Protein AF-A0A5J4U9W2-F1 (afdb_monomer_lite)

pLDDT: mean 75.27, std 11.82, range [30.89, 92.94]

Sequence (615 aa):
TIKFLYVLAVLAFLNHGRIIPKMKNEACVGEEAIEIGDCTCNGQNNHPDGCICKDSADEECFCGGGDDPLTCLCMDGSYQDCVCPEEEYEHECLSAQYSALRVCIGGDGGSVDPNTCRCVTGAVPTNCECPPSPGGALLEGIPVDPCTCDGDNDPRRGITCAVETNCATEARDPLCLCASGQDTGACICNSDFHNAACVCNELTSGYDIEQCNFDKIEECESGGTVEPGACICQEGGSNHPDGCLCASSTDEDCLCNEIDDNPSPCFTICKEFEYEEGEECLCPSGEDWSAACKVGVCESFNDPAGCGCPPALPGSNDAYTQQQCFDDIEADKYAKLRACEEGDEDEVDQDACKCTPVFHPQGCKCPLDDKTATYTQTRCLDDLAYDALDDCSEETGESEAGCRCLLGFAPTGCDCPLPPIGAPNTDYTEAVCLKEKLCHTLVGQSKLQCECLAEGDPRQGTICPVTDLCTGSTLTDPCICDGSGKDPAGCKCSPTSHPKLCVCDDDSDAVFDESIDTCADVHDYDQLDACTADTGAAGGSCKCVAGKAPKDCSCPLETTPGAYTKAICEAEKIAALPACDGQSSASVSPNTCKCVEGHTPENCVCPVVPAQLAT

Organism: NCBI:txid222440

Foldseek 3Di:
DVVVVVVVVVVVVVPPDDPPVPPCCPADDDPDQDAADREAHDLPPDDDQRHEHPAQSDANHAHDDDRHHLAHEHDDPRQPRYDHDPDDCRLVNLQVNLVPAAAADPPCPQADDASRHADAAPGQHARHDYHDPPPQVRCVNPACVNPPAPAQSHQCDLPRAAADAADPDLACVPAHEHDPPNPPLSHEYDPVGQELSHDHGCRYPPQHRLNSVQVHFAADPAAEADFADRHAHDPPHPHGHQRHEDPALPDDNYEDSPPDHPHVPYAYDADQQAAVVPGSYDQGPPDPLSQQNDVEEDLDACVPPSHDHHDQDPPDPRPQHSVNNVLVVVQVLQVPFAADDDPDDLDDDACNHAYDLADQRHRHDYDPACPDVQAGSVNSVVQNQQSPAAADDPVVPADPAGHDADQLGAELRHDADDAGSDDPDDPGGSVNNVLSNVQVDQVPDACVSYPADQPDGQCDLPRHDANAADDAQDPPDAHEDPQPVSDHQAHAYDLQHDPLRYDHRP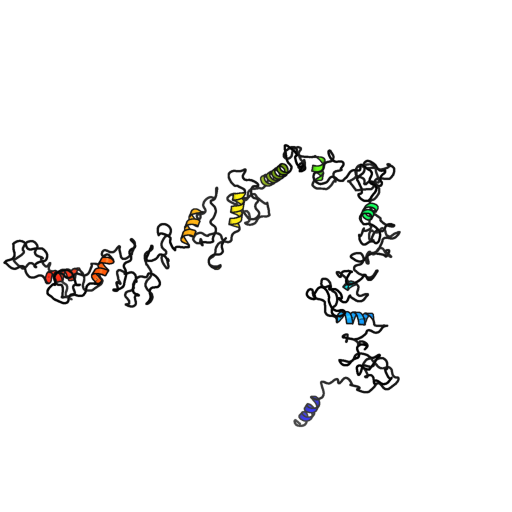DPPYPQCPDPAHPVRQNVLVPAAADDDLEDDPAARHEYDVPRQELRHDYDDQSRDDPRHSVNNVLSLQVSAAADDPVDPLADDASRHAYDVPGDRHNHHYRPDDPDDDD

Secondary structure (DSSP, 8-state):
--SSHHHHHHHHTTSSS---------B--SSS---TTSSB--SSS---TTPBP-STT--S-B--STT--TTPBPPTT--SS-BPPSSSSHHHHHHHHHHHSEEP-TTS-SB--TTSEE-BTTB--BTPBPPPTT-GGGGTT--TTTS---GGG-TTBTTTBPB--B-SSS--SS--B--TT--SS-SB-BTTB--TTSBP-TTBTT--HHHHHHHTSPBPSSSSB--TTSSBPPTTSSS--BTPBP-STT--S-B--SSS---SS-BEEPPTT--TTTSSEEPPSSSTTHHHHHH-B-SBTTBSTTPBPPP--TT---SS-HHHHHHHHHHHHHHHSPBP-BTB-SB--TTSSB--SS---BTPBPPSSTTSTTS-HHHHHHHHHHHTSPBP-STT-S--SS-B-BTTB--TTPBPPPPPSS----S--HHHHHHHHHHHS-TT--TTTSPPPSS--TTBTTTB---PBP-SSS-SS--B--SSS-PPTTPBPBTTB--TT-B---STT-TTTSSSS-HHHHHHHHHSEEP--SSPPSSS-EE-BTTB--TTPBPPPTT--SSS-HHHHHHHHHHHSPBPPTTS-SB--TTS-B-BTTB--BT-B-----S----

Structure (mmCIF, N/CA/C/O backbone):
data_AF-A0A5J4U9W2-F1
#
_entry.id   AF-A0A5J4U9W2-F1
#
loop_
_atom_site.group_PDB
_atom_site.id
_atom_site.type_symbol
_atom_site.label_atom_id
_atom_site.label_alt_id
_atom_site.label_comp_id
_atom_site.label_asym_id
_atom_site.label_entity_id
_atom_site.label_seq_id
_atom_site.pdbx_PDB_ins_code
_atom_site.Cartn_x
_atom_site.Cartn_y
_atom_site.Cartn_z
_atom_site.occupancy
_atom_site.B_iso_or_equiv
_atom_site.auth_seq_id
_atom_site.auth_comp_id
_atom_site.auth_asym_id
_atom_site.auth_atom_id
_atom_site.pdbx_PDB_model_num
ATOM 1 N N . THR A 1 1 ? 33.078 -88.393 22.514 1.00 53.28 1 THR A N 1
ATOM 2 C CA . THR A 1 1 ? 34.049 -87.581 21.741 1.00 53.28 1 THR A CA 1
ATOM 3 C C . THR A 1 1 ? 33.802 -86.081 21.911 1.00 53.28 1 THR A C 1
ATOM 5 O O . THR A 1 1 ? 33.954 -85.315 20.977 1.00 53.28 1 THR A O 1
ATOM 8 N N . ILE A 1 2 ? 33.441 -85.641 23.125 1.00 54.84 2 ILE A N 1
ATOM 9 C CA . ILE A 1 2 ? 33.046 -84.248 23.433 1.00 54.84 2 ILE A CA 1
ATOM 10 C C . ILE A 1 2 ? 34.168 -83.480 24.171 1.00 54.84 2 ILE A C 1
ATOM 12 O O . ILE A 1 2 ? 34.111 -82.269 24.305 1.00 54.84 2 ILE A O 1
ATOM 16 N N . LYS A 1 3 ? 35.276 -84.147 24.533 1.00 52.31 3 LYS A N 1
ATOM 17 C CA . LYS A 1 3 ? 36.520 -83.491 24.988 1.00 52.31 3 LYS A CA 1
ATOM 18 C C . LYS A 1 3 ? 37.566 -83.261 23.881 1.00 52.31 3 LYS A C 1
ATOM 20 O O . LYS A 1 3 ? 38.571 -82.620 24.144 1.00 52.31 3 LYS A O 1
ATOM 25 N N . PHE A 1 4 ? 37.323 -83.728 22.650 1.00 53.41 4 PHE A N 1
ATOM 26 C CA . PHE A 1 4 ? 38.204 -83.482 21.490 1.00 53.41 4 PHE A CA 1
ATOM 27 C C . PHE A 1 4 ? 37.738 -82.298 20.619 1.00 53.41 4 PHE A C 1
ATOM 29 O O . PHE A 1 4 ? 38.530 -81.726 19.881 1.00 53.41 4 PHE A O 1
ATOM 36 N N . LEU A 1 5 ? 36.475 -81.876 20.756 1.00 53.06 5 LEU A N 1
ATOM 37 C CA . LEU A 1 5 ? 35.920 -80.709 20.058 1.00 53.06 5 LEU A CA 1
ATOM 38 C C . LEU A 1 5 ? 36.245 -79.372 20.750 1.00 53.06 5 LEU A C 1
ATOM 40 O O . LEU A 1 5 ? 36.247 -78.338 20.095 1.00 53.06 5 LEU A O 1
ATOM 44 N N . TYR A 1 6 ? 36.603 -79.381 22.039 1.00 54.16 6 TYR A N 1
ATOM 45 C CA . TYR A 1 6 ? 36.955 -78.155 22.771 1.00 54.16 6 TYR A CA 1
ATOM 46 C C . TYR A 1 6 ? 38.389 -77.665 22.485 1.00 54.16 6 TYR A C 1
ATOM 48 O O . TYR A 1 6 ? 38.659 -76.475 22.579 1.00 54.16 6 TYR A O 1
ATOM 56 N N . VAL A 1 7 ? 39.307 -78.554 22.077 1.00 58.06 7 VAL A N 1
ATOM 57 C CA . VAL A 1 7 ? 40.690 -78.175 21.711 1.00 58.06 7 VAL A CA 1
ATOM 58 C C . VAL A 1 7 ? 40.768 -77.630 20.276 1.00 58.06 7 VAL A C 1
ATOM 60 O O . VAL A 1 7 ? 41.562 -76.735 20.007 1.00 58.06 7 VAL A O 1
ATOM 63 N N . LEU A 1 8 ? 39.894 -78.087 19.370 1.00 52.97 8 LEU A N 1
ATOM 64 C CA . LEU A 1 8 ? 39.795 -77.542 18.008 1.00 52.97 8 LEU A CA 1
ATOM 65 C C . LEU A 1 8 ? 39.046 -76.198 17.947 1.00 52.97 8 LEU A C 1
ATOM 67 O O . LEU A 1 8 ? 39.378 -75.366 17.111 1.00 52.97 8 LEU A O 1
ATOM 71 N N . ALA A 1 9 ? 38.103 -75.934 18.860 1.00 52.12 9 ALA A N 1
ATOM 72 C CA . ALA A 1 9 ? 37.402 -74.647 18.916 1.00 52.12 9 ALA A CA 1
ATOM 73 C C . ALA A 1 9 ? 38.267 -73.497 19.480 1.00 52.12 9 ALA A C 1
ATOM 75 O O . ALA A 1 9 ? 38.118 -72.358 19.048 1.00 52.12 9 ALA A O 1
ATOM 76 N N . VAL A 1 10 ? 39.216 -73.778 20.385 1.00 54.56 10 VAL A N 1
ATOM 77 C CA . VAL A 1 10 ? 40.116 -72.745 20.944 1.00 54.56 10 VAL A CA 1
ATOM 78 C C . VAL A 1 10 ? 41.245 -72.360 19.971 1.00 54.56 10 VAL A C 1
ATOM 80 O O . VAL A 1 10 ? 41.705 -71.225 20.000 1.00 54.56 10 VAL A O 1
ATOM 83 N N . LEU A 1 11 ? 41.639 -73.242 19.042 1.00 47.31 11 LEU A N 1
ATOM 84 C CA . LEU A 1 11 ? 42.597 -72.905 17.973 1.00 47.31 11 LEU A CA 1
ATOM 85 C C . LEU A 1 11 ? 41.956 -72.183 16.771 1.00 47.31 11 LEU A C 1
ATOM 87 O O . LEU A 1 11 ? 42.668 -71.531 16.014 1.00 47.31 11 LEU A O 1
ATOM 91 N N . ALA A 1 12 ? 40.630 -72.248 16.608 1.00 50.84 12 ALA A N 1
ATOM 92 C CA . ALA A 1 12 ? 39.921 -71.581 15.511 1.00 50.84 12 ALA A CA 1
ATOM 93 C C . ALA A 1 12 ? 39.522 -70.121 15.818 1.00 50.8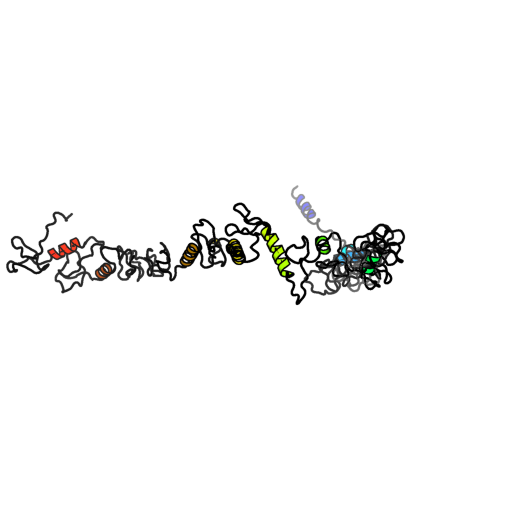4 12 ALA A C 1
ATOM 95 O O . ALA A 1 12 ? 39.368 -69.333 14.890 1.00 50.84 12 ALA A O 1
ATOM 96 N N . PHE A 1 13 ? 39.414 -69.722 17.092 1.00 45.97 13 PHE A N 1
ATOM 97 C CA . PHE A 1 13 ? 39.064 -68.342 17.480 1.00 45.97 13 PHE A CA 1
ATOM 98 C C . PHE A 1 13 ? 40.260 -67.382 17.640 1.00 45.97 13 PHE A C 1
ATOM 100 O O . PHE A 1 13 ? 40.056 -66.213 17.950 1.00 45.97 13 PHE A O 1
ATOM 107 N N . LEU A 1 14 ? 41.497 -67.828 17.386 1.00 47.91 14 LEU A N 1
ATOM 108 C CA . LEU A 1 14 ? 42.694 -66.969 17.395 1.00 47.91 14 LEU A CA 1
ATOM 109 C C . LEU A 1 14 ? 43.246 -66.646 15.997 1.00 47.91 14 LEU A C 1
ATOM 111 O O . LEU A 1 14 ? 44.369 -66.163 15.901 1.00 47.91 14 LEU A O 1
ATOM 115 N N . ASN A 1 15 ? 42.501 -66.907 14.913 1.00 47.62 15 ASN A N 1
ATOM 116 C CA . ASN A 1 15 ? 43.076 -66.793 13.567 1.00 47.62 15 ASN A CA 1
ATOM 117 C C . ASN A 1 15 ? 42.220 -66.096 12.499 1.00 47.62 15 ASN A C 1
ATOM 119 O O . ASN A 1 15 ? 42.470 -66.302 11.315 1.00 47.62 15 ASN A O 1
ATOM 123 N N . HIS A 1 16 ? 41.236 -65.269 12.864 1.00 46.97 16 HIS A N 1
ATOM 124 C CA . HIS A 1 16 ? 40.594 -64.335 11.925 1.00 46.97 16 HIS A CA 1
ATOM 125 C C . HIS A 1 16 ? 40.644 -62.922 12.505 1.00 46.97 16 HIS A C 1
ATOM 127 O O . HIS A 1 16 ? 40.085 -62.669 13.567 1.00 46.97 16 HIS A O 1
ATOM 133 N N . GLY A 1 17 ? 41.335 -62.022 11.802 1.00 46.22 17 GLY A N 1
ATOM 134 C CA . GLY A 1 17 ? 41.472 -60.617 12.192 1.00 46.22 17 GLY A CA 1
ATOM 135 C C . GLY A 1 17 ? 42.910 -60.145 12.387 1.00 46.22 17 GLY A C 1
ATOM 136 O O . GLY A 1 17 ? 43.208 -59.471 13.366 1.00 46.22 17 GLY A O 1
ATOM 137 N N . ARG A 1 18 ? 43.813 -60.502 11.469 1.00 31.22 18 ARG A N 1
ATOM 138 C CA . ARG A 1 18 ? 45.028 -59.725 11.202 1.00 31.22 18 ARG A CA 1
ATOM 139 C C . ARG A 1 18 ? 45.566 -60.138 9.835 1.00 31.22 18 ARG A C 1
ATOM 141 O O . ARG A 1 18 ? 46.391 -61.040 9.731 1.00 31.22 18 ARG A O 1
ATOM 148 N N . ILE A 1 19 ? 45.125 -59.450 8.779 1.00 34.56 19 ILE A N 1
ATOM 149 C CA . ILE A 1 19 ? 46.110 -59.091 7.759 1.00 34.56 19 ILE A CA 1
ATOM 150 C C . ILE A 1 19 ? 47.013 -58.120 8.509 1.00 34.56 19 ILE A C 1
ATOM 152 O O . ILE A 1 19 ? 46.701 -56.949 8.678 1.00 34.56 19 ILE A O 1
ATOM 156 N N . ILE A 1 20 ? 48.058 -58.668 9.121 1.00 32.59 20 ILE A N 1
ATOM 157 C CA . ILE A 1 20 ? 49.256 -57.886 9.348 1.00 32.59 20 ILE A CA 1
ATOM 158 C C . ILE A 1 20 ? 49.670 -57.570 7.903 1.00 32.59 20 ILE A C 1
ATOM 160 O O . ILE A 1 20 ? 49.996 -58.532 7.195 1.00 32.59 20 ILE A O 1
ATOM 164 N N . PRO A 1 21 ? 49.613 -56.316 7.402 1.00 35.81 21 PRO A N 1
ATOM 165 C CA . PRO A 1 21 ? 50.499 -56.000 6.290 1.00 35.81 21 PRO A CA 1
ATOM 166 C C . PRO A 1 21 ? 51.861 -56.484 6.764 1.00 35.81 21 PRO A C 1
ATOM 168 O O . PRO A 1 21 ? 52.166 -56.347 7.953 1.00 35.81 21 PRO A O 1
ATOM 171 N N . LYS A 1 22 ? 52.638 -57.166 5.925 1.00 32.62 22 LYS A N 1
ATOM 172 C CA . LYS A 1 22 ? 54.019 -57.424 6.311 1.00 32.62 22 LYS A CA 1
ATOM 173 C C . LYS A 1 22 ? 54.602 -56.051 6.636 1.00 32.62 22 LYS A C 1
ATOM 175 O O . LYS A 1 22 ? 54.951 -55.319 5.727 1.00 32.62 22 LYS A O 1
ATOM 180 N N . MET A 1 23 ? 54.683 -55.691 7.915 1.00 39.38 23 MET A N 1
ATOM 181 C CA . MET A 1 23 ? 55.568 -54.642 8.365 1.00 39.38 23 MET A CA 1
ATOM 182 C C . MET A 1 23 ? 56.934 -55.270 8.169 1.00 39.38 23 MET A C 1
ATOM 184 O O . MET A 1 23 ? 57.505 -55.872 9.080 1.00 39.38 23 MET A O 1
ATOM 188 N N . LYS A 1 24 ? 57.410 -55.215 6.924 1.00 43.84 24 LYS A N 1
ATOM 189 C CA . LYS A 1 24 ? 58.825 -55.226 6.644 1.00 43.84 24 LYS A CA 1
ATOM 190 C C . LYS A 1 24 ? 59.330 -53.923 7.232 1.00 43.84 24 LYS A C 1
ATOM 192 O O . LYS A 1 24 ? 59.495 -52.921 6.562 1.00 43.84 24 LYS A O 1
ATOM 197 N N . ASN A 1 25 ? 59.601 -53.978 8.529 1.00 49.16 25 ASN A N 1
ATOM 198 C CA . ASN A 1 25 ? 60.551 -53.090 9.178 1.00 49.16 25 ASN A CA 1
ATOM 199 C C . ASN A 1 25 ? 61.978 -53.532 8.778 1.00 49.16 25 ASN A C 1
ATOM 201 O O . ASN A 1 25 ? 62.872 -53.673 9.610 1.00 49.16 25 ASN A O 1
ATOM 205 N N . GLU A 1 26 ? 62.140 -53.890 7.504 1.00 58.19 26 GLU A N 1
ATOM 206 C CA . GLU A 1 26 ? 63.375 -54.320 6.879 1.00 58.19 26 GLU A CA 1
ATOM 207 C C . GLU A 1 26 ? 63.777 -53.161 5.977 1.00 58.19 26 GLU A C 1
ATOM 209 O O . GLU A 1 26 ? 63.019 -52.777 5.089 1.00 58.19 26 GLU A O 1
ATOM 214 N N . ALA A 1 27 ? 64.951 -52.591 6.243 1.00 61.03 27 ALA A N 1
ATOM 215 C CA . ALA A 1 27 ? 65.570 -51.619 5.355 1.00 61.03 27 ALA A CA 1
ATOM 216 C C . ALA A 1 27 ? 65.557 -52.151 3.914 1.00 61.03 27 ALA A C 1
ATOM 218 O O . ALA A 1 27 ? 65.808 -53.342 3.706 1.00 61.03 27 ALA A O 1
ATOM 219 N N . CYS A 1 28 ? 65.294 -51.292 2.926 1.00 66.06 28 CYS A N 1
ATOM 220 C CA . CYS A 1 28 ? 65.390 -51.690 1.524 1.00 66.06 28 CYS A CA 1
ATOM 221 C C . CYS A 1 28 ? 66.832 -52.170 1.228 1.00 66.06 28 CYS A C 1
ATOM 223 O O . CYS A 1 28 ? 67.792 -51.402 1.350 1.00 66.06 28 CYS A O 1
ATOM 225 N N . VAL A 1 29 ? 67.010 -53.454 0.887 1.00 61.19 29 VAL A N 1
ATOM 226 C CA . VAL A 1 29 ? 68.315 -54.044 0.531 1.00 61.19 29 VAL A CA 1
ATOM 227 C C . VAL A 1 29 ? 68.186 -54.829 -0.776 1.00 61.19 29 VAL A C 1
ATOM 229 O O . VAL A 1 29 ? 67.648 -55.933 -0.775 1.00 61.19 29 VAL A O 1
ATOM 232 N N . GLY A 1 30 ? 68.732 -54.287 -1.870 1.00 60.31 30 GLY A N 1
ATOM 233 C CA . GLY A 1 30 ? 68.869 -54.973 -3.165 1.00 60.31 30 GLY A CA 1
ATOM 234 C C . GLY A 1 30 ? 68.541 -54.095 -4.381 1.00 60.31 30 GLY A C 1
ATOM 235 O O . GLY A 1 30 ? 67.829 -53.111 -4.245 1.00 60.31 30 GLY A O 1
ATOM 236 N N . GLU A 1 31 ? 69.063 -54.468 -5.557 1.00 55.06 31 GLU A N 1
ATOM 237 C CA . GLU A 1 31 ? 68.824 -53.832 -6.875 1.00 55.06 31 GLU A CA 1
ATOM 238 C C . GLU A 1 31 ? 67.563 -54.390 -7.590 1.00 55.06 31 GLU A C 1
ATOM 240 O O . GLU A 1 31 ? 67.540 -54.518 -8.814 1.00 55.06 31 GLU A O 1
ATOM 245 N N . GLU A 1 32 ? 66.529 -54.806 -6.851 1.00 58.94 32 GLU A N 1
ATOM 246 C CA . GLU A 1 32 ? 65.259 -55.268 -7.444 1.00 58.94 32 GLU A CA 1
ATOM 247 C C . GLU A 1 32 ? 64.234 -54.123 -7.482 1.00 58.94 32 GLU A C 1
ATOM 249 O O . GLU A 1 32 ? 64.253 -53.253 -6.616 1.00 58.94 32 GLU A O 1
ATOM 254 N N . ALA A 1 33 ? 63.345 -54.122 -8.484 1.00 57.34 33 ALA A N 1
ATOM 255 C CA . ALA A 1 33 ? 62.240 -53.167 -8.572 1.00 57.34 33 ALA A CA 1
ATOM 256 C C . ALA A 1 33 ? 61.273 -53.388 -7.400 1.00 57.34 33 ALA A C 1
ATOM 258 O O . ALA A 1 33 ? 60.826 -54.516 -7.175 1.00 57.34 33 ALA A O 1
ATOM 259 N N . ILE A 1 34 ? 60.982 -52.324 -6.657 1.00 62.88 34 ILE A N 1
ATOM 260 C CA . ILE A 1 34 ? 60.169 -52.362 -5.442 1.00 62.88 34 ILE A CA 1
ATOM 261 C C . ILE A 1 34 ? 58.820 -51.690 -5.737 1.00 62.88 34 ILE A C 1
ATOM 263 O O . ILE A 1 34 ? 58.800 -50.681 -6.440 1.00 62.88 34 ILE A O 1
ATOM 267 N N . GLU A 1 35 ? 57.694 -52.239 -5.259 1.00 65.69 35 GLU A N 1
ATOM 268 C CA . GLU A 1 35 ? 56.405 -51.537 -5.354 1.00 65.69 35 GLU A CA 1
ATOM 269 C C . GLU A 1 35 ? 56.322 -50.442 -4.277 1.00 65.69 35 GLU A C 1
ATOM 271 O O . GLU A 1 35 ? 56.929 -50.548 -3.204 1.00 65.69 35 GLU A O 1
ATOM 276 N N . ILE A 1 36 ? 55.574 -49.372 -4.568 1.00 62.91 36 ILE A N 1
ATOM 277 C CA . ILE A 1 36 ? 55.440 -48.217 -3.673 1.00 62.91 36 ILE A CA 1
ATOM 278 C C . ILE A 1 36 ? 54.889 -48.687 -2.314 1.00 62.91 36 ILE A C 1
ATOM 280 O O . ILE A 1 36 ? 53.783 -49.219 -2.222 1.00 62.91 36 ILE A O 1
ATOM 284 N N . GLY A 1 37 ? 55.673 -48.496 -1.247 1.00 64.19 37 GLY A N 1
ATOM 285 C CA . GLY A 1 37 ? 55.291 -48.855 0.125 1.00 64.19 37 GLY A CA 1
ATOM 286 C C . GLY A 1 37 ? 55.782 -50.199 0.664 1.00 64.19 37 GLY A C 1
ATOM 287 O O . GLY A 1 37 ? 55.474 -50.559 1.803 1.00 64.19 37 GLY A O 1
ATOM 288 N N . ASP A 1 38 ? 56.587 -50.930 -0.103 1.00 71.88 38 ASP A N 1
ATOM 289 C CA . ASP A 1 38 ? 57.099 -52.251 0.285 1.00 71.88 38 ASP A CA 1
ATOM 290 C C . ASP A 1 38 ? 58.197 -52.232 1.367 1.00 71.88 38 ASP A C 1
ATOM 292 O O . ASP A 1 38 ? 58.448 -53.255 2.024 1.00 71.88 38 ASP A O 1
ATOM 296 N N . CYS A 1 39 ? 58.887 -51.103 1.548 1.00 70.88 39 CYS A N 1
ATOM 297 C CA . CYS A 1 39 ? 59.950 -50.932 2.539 1.00 70.88 39 CYS A CA 1
ATOM 298 C C . CYS A 1 39 ? 60.136 -49.462 2.950 1.00 70.88 39 CYS A C 1
ATOM 300 O O . CYS A 1 39 ? 59.744 -48.545 2.229 1.00 70.88 39 CYS A O 1
ATOM 302 N N . THR A 1 40 ? 60.748 -49.246 4.120 1.00 74.19 40 THR A N 1
ATOM 303 C CA . THR A 1 40 ? 61.127 -47.914 4.610 1.00 74.19 40 THR A CA 1
ATOM 304 C C . THR A 1 40 ? 62.568 -47.572 4.251 1.00 74.19 40 THR A C 1
ATOM 306 O O . THR A 1 40 ? 63.457 -48.438 4.254 1.00 74.19 40 THR A O 1
ATOM 309 N N . CYS A 1 41 ? 62.804 -46.299 3.948 1.00 73.31 41 CYS A N 1
ATOM 310 C CA . CYS A 1 41 ? 64.127 -45.810 3.602 1.00 73.31 41 CYS A CA 1
ATOM 311 C C . CYS A 1 41 ? 65.082 -45.929 4.812 1.00 73.31 41 CYS A C 1
ATOM 313 O O . CYS A 1 41 ? 64.674 -45.945 5.977 1.00 73.31 41 CYS A O 1
ATOM 315 N N . ASN A 1 42 ? 66.377 -46.131 4.552 1.00 68.75 42 ASN A N 1
ATOM 316 C CA . ASN A 1 42 ? 67.352 -46.484 5.597 1.00 68.75 42 ASN A CA 1
ATOM 317 C C . ASN A 1 42 ? 68.343 -45.352 5.934 1.00 68.75 42 ASN A C 1
ATOM 319 O O . ASN A 1 42 ? 69.413 -45.633 6.479 1.00 68.75 42 ASN A O 1
ATOM 323 N N . GLY A 1 43 ? 68.029 -44.094 5.600 1.00 63.50 43 GLY A N 1
ATOM 324 C CA . GLY A 1 43 ? 68.769 -42.891 6.017 1.00 63.50 43 GLY A CA 1
ATOM 325 C C . GLY A 1 43 ? 70.269 -42.836 5.672 1.00 63.50 43 GLY A C 1
ATOM 326 O O . GLY A 1 43 ? 70.996 -41.996 6.199 1.00 63.50 43 GLY A O 1
ATOM 327 N N . GLN A 1 44 ? 70.788 -43.753 4.846 1.00 59.56 44 GLN A N 1
ATOM 328 C CA . GLN A 1 44 ? 72.205 -43.833 4.470 1.00 59.56 44 GLN A CA 1
ATOM 329 C C . GLN A 1 44 ? 72.350 -44.262 3.001 1.00 59.56 44 GLN A C 1
ATOM 331 O O . GLN A 1 44 ? 72.641 -45.420 2.709 1.00 59.56 44 GLN A O 1
ATOM 336 N N . ASN A 1 45 ? 72.158 -43.313 2.078 1.00 58.25 45 ASN A N 1
ATOM 337 C CA . ASN A 1 45 ? 72.493 -43.398 0.643 1.00 58.25 45 ASN A CA 1
ATOM 338 C C . ASN A 1 45 ? 71.887 -44.577 -0.146 1.00 58.25 45 ASN A C 1
ATOM 340 O O . ASN A 1 45 ? 72.433 -44.955 -1.182 1.00 58.25 45 ASN A O 1
ATOM 344 N N . ASN A 1 46 ? 70.792 -45.172 0.329 1.00 57.81 46 ASN A N 1
ATOM 345 C CA . ASN A 1 46 ? 70.054 -46.188 -0.416 1.00 57.81 46 ASN A CA 1
ATOM 346 C C . ASN A 1 46 ? 68.557 -45.860 -0.380 1.00 57.81 46 ASN A C 1
ATOM 348 O O . ASN A 1 46 ? 67.848 -46.319 0.517 1.00 57.81 46 ASN A O 1
ATOM 352 N N . HIS A 1 47 ? 68.132 -45.043 -1.344 1.00 62.84 47 HIS A N 1
ATOM 353 C CA . HIS A 1 47 ? 66.743 -44.698 -1.639 1.00 62.84 47 HIS A CA 1
ATOM 354 C C . HIS A 1 47 ? 66.364 -45.329 -2.979 1.00 62.84 47 HIS A C 1
ATOM 356 O O . HIS A 1 47 ? 66.584 -44.727 -4.025 1.00 62.84 47 HIS A O 1
ATOM 362 N N . PRO A 1 48 ? 65.908 -46.587 -2.990 1.00 68.00 48 PRO A N 1
ATOM 363 C CA . PRO A 1 48 ? 65.280 -47.129 -4.181 1.00 68.00 48 PRO A CA 1
ATOM 364 C C . PRO A 1 48 ? 63.932 -46.435 -4.418 1.00 68.00 48 PRO A C 1
ATOM 366 O O . PRO A 1 48 ? 63.169 -46.238 -3.467 1.00 68.00 48 PRO A O 1
ATOM 369 N N . ASP A 1 49 ? 63.650 -46.105 -5.681 1.00 67.12 49 ASP A N 1
ATOM 370 C CA . ASP A 1 49 ? 62.379 -45.523 -6.120 1.00 67.12 49 ASP A CA 1
ATOM 371 C C . ASP A 1 49 ? 61.201 -46.329 -5.542 1.00 67.12 49 ASP A C 1
ATOM 373 O O . ASP A 1 49 ? 61.145 -47.553 -5.683 1.00 67.12 49 ASP A O 1
ATOM 377 N N . GLY A 1 50 ? 60.277 -45.651 -4.850 1.00 65.56 50 GLY A N 1
ATOM 378 C CA . GLY A 1 50 ? 59.119 -46.288 -4.205 1.00 65.56 50 GLY A CA 1
ATOM 379 C C . GLY A 1 50 ? 59.229 -46.549 -2.693 1.00 65.56 50 GLY A C 1
ATOM 380 O O . GLY A 1 50 ? 58.272 -47.071 -2.114 1.00 65.56 50 GLY A O 1
ATOM 381 N N . CYS A 1 51 ? 60.334 -46.198 -2.015 1.00 74.00 51 CYS A N 1
ATOM 382 C CA . CYS A 1 51 ? 60.440 -46.365 -0.553 1.00 74.00 51 CYS A CA 1
ATOM 383 C C . CYS A 1 51 ? 59.617 -45.332 0.245 1.00 74.00 51 CYS A C 1
ATOM 385 O O . CYS A 1 51 ? 59.465 -44.187 -0.179 1.00 74.00 51 CYS A O 1
ATOM 387 N N . ILE A 1 52 ? 59.103 -45.735 1.418 1.00 77.88 52 ILE A N 1
ATOM 388 C CA . ILE A 1 52 ? 58.402 -44.847 2.366 1.00 77.88 52 ILE A CA 1
ATOM 389 C C . ILE A 1 52 ? 59.401 -44.158 3.303 1.00 77.88 52 ILE A C 1
ATOM 391 O O . ILE A 1 52 ? 60.296 -44.823 3.841 1.00 77.88 52 ILE A O 1
ATOM 395 N N . CYS A 1 53 ? 59.213 -42.859 3.551 1.00 76.50 53 CYS A N 1
ATOM 396 C CA . CYS A 1 53 ? 60.019 -42.097 4.500 1.00 76.50 53 CYS A CA 1
ATOM 397 C C . CYS A 1 53 ? 59.934 -42.705 5.910 1.00 76.50 53 CYS A C 1
ATOM 399 O O . CYS A 1 53 ? 58.872 -43.073 6.414 1.00 76.50 53 CYS A O 1
ATOM 401 N N . LYS A 1 54 ? 61.086 -42.868 6.549 1.00 76.75 54 LYS A N 1
ATOM 402 C CA . LYS A 1 54 ? 61.213 -43.407 7.901 1.00 76.75 54 LYS A CA 1
ATOM 403 C C . LYS A 1 54 ? 61.225 -42.296 8.943 1.00 76.75 54 LYS A C 1
ATOM 405 O O . LYS A 1 54 ? 60.701 -42.503 10.038 1.00 76.75 54 LYS A O 1
ATOM 410 N N . ASP A 1 55 ? 61.867 -41.177 8.631 1.00 70.38 55 ASP A N 1
ATOM 411 C CA . ASP A 1 55 ? 61.896 -39.980 9.464 1.00 70.38 55 ASP A CA 1
ATOM 412 C C . ASP A 1 55 ? 62.141 -38.715 8.623 1.00 70.38 55 ASP A C 1
ATOM 414 O O . ASP A 1 55 ? 62.376 -38.772 7.416 1.00 70.38 55 ASP A O 1
ATOM 418 N N . SER A 1 56 ? 62.084 -37.552 9.272 1.00 72.00 56 SER A N 1
ATOM 419 C CA . SER A 1 56 ? 62.211 -36.241 8.631 1.00 72.00 56 SER A CA 1
ATOM 420 C C . SER A 1 56 ? 63.598 -35.918 8.059 1.00 72.00 56 SER A C 1
ATOM 422 O O . SER A 1 56 ? 63.789 -34.813 7.549 1.00 72.00 56 SER A O 1
ATOM 424 N N . ALA A 1 57 ? 64.572 -36.831 8.162 1.00 71.94 57 ALA A N 1
ATOM 425 C CA . ALA A 1 57 ? 65.884 -36.692 7.534 1.00 71.94 57 ALA A CA 1
ATOM 426 C C . ALA A 1 57 ? 66.004 -37.435 6.191 1.00 71.94 57 ALA A C 1
ATOM 428 O O . ALA A 1 57 ? 67.053 -37.336 5.552 1.00 71.94 57 ALA A O 1
ATOM 429 N N . ASP A 1 58 ? 64.976 -38.178 5.778 1.00 70.50 58 ASP A N 1
ATOM 430 C CA . ASP A 1 58 ? 64.925 -38.828 4.470 1.00 70.50 58 ASP A CA 1
ATOM 431 C C . ASP A 1 58 ? 64.560 -37.818 3.353 1.00 70.50 58 ASP A C 1
ATOM 433 O O . ASP A 1 58 ? 63.827 -36.858 3.580 1.00 70.50 58 ASP A O 1
ATOM 437 N N . GLU A 1 59 ? 65.063 -38.027 2.133 1.00 69.81 59 GLU A N 1
ATOM 438 C CA . GLU A 1 59 ? 64.747 -37.229 0.932 1.00 69.81 59 GLU A CA 1
ATOM 439 C C . GLU A 1 59 ? 64.321 -38.183 -0.205 1.00 69.81 59 GLU A C 1
ATOM 441 O O . GLU A 1 59 ? 64.656 -39.366 -0.165 1.00 69.81 59 GLU A O 1
ATOM 446 N N . GLU A 1 60 ? 63.567 -37.703 -1.203 1.00 69.31 60 GLU A N 1
ATOM 447 C CA . GLU A 1 60 ? 63.147 -38.504 -2.378 1.00 69.31 60 GLU A CA 1
ATOM 448 C C . GLU A 1 60 ? 62.410 -39.819 -2.012 1.00 69.31 60 GLU A C 1
ATOM 450 O O . GLU A 1 60 ? 62.685 -40.898 -2.537 1.00 69.31 60 GLU A O 1
ATOM 455 N N . CYS A 1 61 ? 61.460 -39.744 -1.074 1.00 70.94 61 CYS A N 1
ATOM 456 C CA . CYS A 1 61 ? 60.659 -40.875 -0.594 1.00 70.94 61 CYS A CA 1
ATOM 457 C C . CYS A 1 61 ? 59.163 -40.546 -0.534 1.00 70.94 61 CYS A C 1
ATOM 459 O O . CYS A 1 61 ? 58.771 -39.380 -0.514 1.00 70.94 61 CYS A O 1
ATOM 461 N N . PHE A 1 62 ? 58.322 -41.581 -0.496 1.00 77.19 62 PHE A N 1
ATOM 462 C CA . PHE A 1 62 ? 56.871 -41.456 -0.381 1.00 77.19 62 PHE A CA 1
ATOM 463 C C . PHE A 1 62 ? 56.425 -41.267 1.077 1.00 77.19 62 PHE A C 1
ATOM 465 O O . PHE A 1 62 ? 56.965 -41.910 1.980 1.00 77.19 62 PHE A O 1
ATOM 472 N N . CYS A 1 63 ? 55.428 -40.412 1.311 1.00 76.69 63 CYS A N 1
ATOM 473 C CA . CYS A 1 63 ? 54.916 -40.134 2.657 1.00 76.69 63 CYS A CA 1
ATOM 474 C C . CYS A 1 63 ? 54.255 -41.381 3.281 1.00 76.69 63 CYS A C 1
ATOM 476 O O . CYS A 1 63 ? 53.417 -42.027 2.649 1.00 76.69 63 CYS A O 1
ATOM 478 N N . GLY A 1 64 ? 54.614 -41.719 4.524 1.00 65.56 64 GLY A N 1
ATOM 479 C CA . GLY A 1 64 ? 54.121 -42.886 5.262 1.00 65.56 64 GLY A CA 1
ATOM 480 C C . GLY A 1 64 ? 53.386 -42.592 6.572 1.00 65.56 64 GLY A C 1
ATOM 481 O O . GLY A 1 64 ? 52.799 -43.519 7.145 1.00 65.56 64 GLY A O 1
ATOM 482 N N . GLY A 1 65 ? 53.411 -41.351 7.077 1.00 67.00 65 GLY A N 1
ATOM 483 C CA . GLY A 1 65 ? 52.754 -40.937 8.322 1.00 67.00 65 GLY A CA 1
ATOM 484 C C . GLY A 1 65 ? 53.413 -39.757 9.063 1.00 67.00 65 GLY A C 1
ATOM 485 O O . GLY A 1 65 ? 54.317 -39.095 8.586 1.00 67.00 65 GLY A O 1
ATOM 486 N N . GLY A 1 66 ? 52.948 -39.479 10.287 1.00 57.66 66 GLY A N 1
ATOM 487 C CA . GLY A 1 66 ? 53.140 -38.194 10.991 1.00 57.66 66 GLY A CA 1
ATOM 488 C C . GLY A 1 66 ? 54.557 -37.726 11.382 1.00 57.66 66 GLY A C 1
ATOM 489 O O . GLY A 1 66 ? 54.642 -36.731 12.095 1.00 57.66 66 GLY A O 1
ATOM 490 N N . ASP A 1 67 ? 55.627 -38.396 10.947 1.00 63.97 67 ASP A N 1
ATOM 491 C CA . ASP A 1 67 ? 57.026 -37.958 11.119 1.00 63.97 67 ASP A CA 1
ATOM 492 C C . ASP A 1 67 ? 57.748 -37.730 9.761 1.00 63.97 67 ASP A C 1
ATOM 494 O O . ASP A 1 67 ? 58.977 -37.627 9.725 1.00 63.97 67 ASP A O 1
ATOM 498 N N . ASP A 1 68 ? 56.998 -37.653 8.652 1.00 66.94 68 ASP A N 1
ATOM 499 C CA . ASP A 1 68 ? 57.519 -37.441 7.295 1.00 66.94 68 ASP A CA 1
ATOM 500 C C . ASP A 1 68 ? 58.139 -36.034 7.091 1.00 66.94 68 ASP A C 1
ATOM 502 O O . ASP A 1 68 ? 57.722 -35.056 7.724 1.00 66.94 68 ASP A O 1
ATOM 506 N N . PRO A 1 69 ? 59.132 -35.886 6.192 1.00 67.50 69 PRO A N 1
ATOM 507 C CA . PRO A 1 69 ? 59.638 -34.581 5.774 1.00 67.50 69 PRO A CA 1
ATOM 508 C C . PRO A 1 69 ? 58.596 -33.832 4.925 1.00 67.50 69 PRO A C 1
ATOM 510 O O . PRO A 1 69 ? 57.893 -34.434 4.121 1.00 67.50 69 PRO A O 1
ATOM 513 N N . LEU A 1 70 ? 58.573 -32.495 5.011 1.00 61.66 70 LEU A N 1
ATOM 514 C CA . LEU A 1 70 ? 57.684 -31.611 4.222 1.00 61.66 70 LEU A CA 1
ATOM 515 C C . LEU A 1 70 ? 57.821 -31.761 2.689 1.00 61.66 70 LEU A C 1
ATOM 517 O O . LEU A 1 70 ? 57.042 -31.183 1.941 1.00 61.66 70 LEU A O 1
ATOM 521 N N . THR A 1 71 ? 58.842 -32.477 2.220 1.00 64.19 71 THR A N 1
ATOM 522 C CA . THR A 1 71 ? 59.180 -32.679 0.806 1.00 64.19 71 THR A CA 1
ATOM 523 C C . THR A 1 71 ? 58.942 -34.114 0.328 1.00 64.19 71 THR A C 1
ATOM 525 O O . THR A 1 71 ? 59.439 -34.480 -0.734 1.00 64.19 71 THR A O 1
ATOM 528 N N . CYS A 1 72 ? 58.249 -34.957 1.101 1.00 69.62 72 CYS A N 1
ATOM 529 C CA . CYS A 1 72 ? 57.928 -36.317 0.665 1.00 69.62 72 CYS A CA 1
ATOM 530 C C . CYS A 1 72 ? 56.912 -36.321 -0.494 1.00 69.62 72 CYS A C 1
ATOM 532 O O . CYS A 1 72 ? 56.070 -35.427 -0.616 1.00 69.62 72 CYS A O 1
ATOM 534 N N . LEU A 1 73 ? 56.995 -37.340 -1.354 1.00 71.75 73 LEU A N 1
ATOM 535 C CA . LEU A 1 73 ? 56.105 -37.535 -2.499 1.00 71.75 73 LEU A CA 1
ATOM 536 C C . LEU A 1 73 ? 54.773 -38.161 -2.058 1.00 71.75 73 LEU A C 1
ATOM 538 O O . LEU A 1 73 ? 54.743 -39.070 -1.223 1.00 71.75 73 LEU A O 1
ATOM 542 N N . CYS A 1 74 ? 53.660 -37.701 -2.630 1.00 74.06 74 CYS A N 1
ATOM 543 C CA . CYS A 1 74 ? 52.329 -38.217 -2.292 1.00 74.06 74 CYS A CA 1
ATOM 544 C C . CYS A 1 74 ? 52.140 -39.681 -2.747 1.00 74.06 74 CYS A C 1
ATOM 546 O O . CYS A 1 74 ? 52.395 -40.003 -3.906 1.00 74.06 74 CYS A O 1
ATOM 548 N N . MET A 1 75 ? 51.647 -40.566 -1.865 1.00 65.38 75 MET A N 1
ATOM 549 C CA . MET A 1 75 ? 51.133 -41.895 -2.256 1.00 65.38 75 MET A CA 1
ATOM 550 C C . MET A 1 75 ? 49.655 -41.803 -2.640 1.00 65.38 75 MET A C 1
ATOM 552 O O . MET A 1 75 ? 48.919 -41.013 -2.043 1.00 65.38 75 MET A O 1
ATOM 556 N N . ASP A 1 76 ? 49.217 -42.676 -3.554 1.00 57.94 76 ASP A N 1
ATOM 557 C CA . ASP A 1 76 ? 47.813 -42.911 -3.923 1.00 57.94 76 ASP A CA 1
ATOM 558 C C . ASP A 1 76 ? 46.864 -42.790 -2.715 1.00 57.94 76 ASP A C 1
ATOM 560 O O . ASP A 1 76 ? 46.749 -43.694 -1.882 1.00 57.94 76 ASP A O 1
ATOM 564 N N . GLY A 1 77 ? 46.156 -41.660 -2.621 1.00 57.78 77 GLY A N 1
ATOM 565 C CA . GLY A 1 77 ? 45.123 -41.431 -1.608 1.00 57.78 77 GLY A CA 1
ATOM 566 C C . GLY A 1 77 ? 45.525 -40.664 -0.337 1.00 57.78 77 GLY A C 1
ATOM 567 O O . GLY A 1 77 ? 44.653 -40.463 0.509 1.00 57.78 77 GLY A O 1
ATOM 568 N N . SER A 1 78 ? 46.780 -40.227 -0.173 1.00 58.00 78 SER A N 1
ATOM 569 C CA . SER A 1 78 ? 47.272 -39.485 1.006 1.00 58.00 78 SER A CA 1
ATOM 570 C C . SER A 1 78 ? 47.818 -38.107 0.608 1.00 58.00 78 SER A C 1
ATOM 572 O O . SER A 1 78 ? 48.970 -37.998 0.201 1.00 58.00 78 SER A O 1
ATOM 574 N N . TYR A 1 79 ? 46.995 -37.057 0.734 1.00 61.25 79 TYR A N 1
ATOM 575 C CA . TYR A 1 79 ? 47.238 -35.745 0.100 1.00 61.25 79 TYR A CA 1
ATOM 576 C C . TYR A 1 79 ? 47.458 -34.574 1.068 1.00 61.25 79 TYR A C 1
ATOM 578 O O . TYR A 1 79 ? 47.374 -33.419 0.659 1.00 61.25 79 TYR A O 1
ATOM 586 N N . GLN A 1 80 ? 47.685 -34.846 2.354 1.00 57.41 80 GLN A N 1
ATOM 587 C CA . GLN A 1 80 ? 47.906 -33.797 3.347 1.00 57.41 80 GLN A CA 1
ATOM 588 C C . GLN A 1 80 ? 49.419 -33.623 3.565 1.00 57.41 80 GLN A C 1
ATOM 590 O O . GLN A 1 80 ? 50.074 -34.562 4.004 1.00 57.41 80 GLN A O 1
ATOM 595 N N . ASP A 1 81 ? 49.945 -32.441 3.219 1.00 62.94 81 ASP A N 1
ATOM 596 C CA . ASP A 1 81 ? 51.341 -31.997 3.413 1.00 62.94 81 ASP A CA 1
ATOM 597 C C . ASP A 1 81 ? 52.440 -32.731 2.595 1.00 62.94 81 ASP A C 1
ATOM 599 O O . ASP A 1 81 ? 53.552 -32.918 3.083 1.00 62.94 81 ASP A O 1
ATOM 603 N N . CYS A 1 82 ? 52.161 -33.109 1.337 1.00 70.31 82 CYS A N 1
ATOM 604 C CA . CYS A 1 82 ? 53.105 -33.774 0.415 1.00 70.31 82 CYS A CA 1
ATOM 605 C C . CYS A 1 82 ? 53.301 -33.014 -0.917 1.00 70.31 82 CYS A C 1
ATOM 607 O O . CYS A 1 82 ? 52.486 -32.165 -1.280 1.00 70.31 82 CYS A O 1
ATOM 609 N N . VAL A 1 83 ? 54.366 -33.323 -1.670 1.00 71.50 83 VAL A N 1
ATOM 610 C CA . VAL A 1 83 ? 54.678 -32.708 -2.980 1.00 71.50 83 VAL A CA 1
ATOM 611 C C . VAL A 1 83 ? 54.301 -33.656 -4.127 1.00 71.50 83 VAL A C 1
ATOM 613 O O . VAL A 1 83 ? 54.567 -34.859 -4.061 1.00 71.50 83 VAL A O 1
ATOM 616 N N . CYS A 1 84 ? 53.673 -33.125 -5.182 1.00 72.12 84 CYS A N 1
ATOM 617 C CA . CYS A 1 84 ? 53.338 -33.894 -6.384 1.00 72.12 84 CYS A CA 1
ATOM 618 C C . CYS A 1 84 ? 54.570 -34.121 -7.281 1.00 72.12 84 CYS A C 1
ATOM 620 O O . CYS A 1 84 ? 55.393 -33.216 -7.412 1.00 72.12 84 CYS A O 1
ATOM 622 N N . PRO A 1 85 ? 54.714 -35.305 -7.906 1.00 68.50 85 PRO A N 1
ATOM 623 C CA . PRO A 1 85 ? 55.820 -35.592 -8.820 1.00 68.50 85 PRO A CA 1
ATOM 624 C C . PRO A 1 85 ? 55.709 -34.780 -10.121 1.00 68.50 85 PRO A C 1
ATOM 626 O O . PRO A 1 85 ? 54.603 -34.554 -10.608 1.00 68.50 85 PRO A O 1
ATOM 629 N N . GLU A 1 86 ? 56.854 -34.385 -10.693 1.00 63.06 86 GLU A N 1
ATOM 630 C CA . GLU A 1 86 ? 56.927 -33.461 -11.841 1.00 63.06 86 GLU A CA 1
ATOM 631 C C . GLU A 1 86 ? 56.491 -34.073 -13.188 1.00 63.06 86 GLU A C 1
ATOM 633 O O . GLU A 1 86 ? 56.137 -33.321 -14.086 1.00 63.06 86 GLU A O 1
ATOM 638 N N . GLU A 1 87 ? 56.478 -35.402 -13.374 1.00 62.31 87 GLU A N 1
ATOM 639 C CA . GLU A 1 87 ? 56.076 -36.003 -14.658 1.00 62.31 87 GLU A CA 1
ATOM 640 C C . GLU A 1 87 ? 55.331 -37.346 -14.482 1.00 62.31 87 GLU A C 1
ATOM 642 O O . GLU A 1 87 ? 55.688 -38.181 -13.656 1.00 62.31 87 GLU A O 1
ATOM 647 N N . GLU A 1 88 ? 54.284 -37.533 -15.297 1.00 60.47 88 GLU A N 1
ATOM 648 C CA . GLU A 1 88 ? 53.381 -38.698 -15.443 1.00 60.47 88 GLU A CA 1
ATOM 649 C C . GLU A 1 88 ? 52.103 -38.740 -14.574 1.00 60.47 88 GLU A C 1
ATOM 651 O O . GLU A 1 88 ? 51.105 -39.276 -15.046 1.00 60.47 88 GLU A O 1
ATOM 656 N N . TYR A 1 89 ? 52.037 -38.078 -13.412 1.00 64.56 89 TYR A N 1
ATOM 657 C CA . TYR A 1 89 ? 50.808 -38.047 -12.578 1.00 64.56 89 TYR A CA 1
ATOM 658 C C . TYR A 1 89 ? 50.537 -36.695 -11.896 1.00 64.56 89 TYR A C 1
ATOM 660 O O . TYR A 1 89 ? 49.683 -36.594 -11.013 1.00 64.56 89 TYR A O 1
ATOM 668 N N . GLU A 1 90 ? 51.240 -35.639 -12.316 1.00 69.94 90 GLU A N 1
ATOM 669 C CA . GLU A 1 90 ? 51.167 -34.302 -11.713 1.00 69.94 90 GLU A CA 1
ATOM 670 C C . GLU A 1 90 ? 49.724 -33.769 -11.665 1.00 69.94 90 GLU A C 1
ATOM 672 O O . GLU A 1 90 ? 49.250 -33.369 -10.607 1.00 69.94 90 GLU A O 1
ATOM 677 N N . HIS A 1 91 ? 48.977 -33.842 -12.774 1.00 68.44 91 HIS A N 1
ATOM 678 C CA . HIS A 1 91 ? 47.605 -33.324 -12.833 1.00 68.44 91 HIS A CA 1
ATOM 679 C C . HIS A 1 91 ? 46.626 -34.096 -11.929 1.00 68.44 91 HIS A C 1
ATOM 681 O O . HIS A 1 91 ? 45.791 -33.489 -11.258 1.00 68.44 91 HIS A O 1
ATOM 687 N N . GLU A 1 92 ? 46.731 -35.428 -11.879 1.00 70.25 92 GLU A N 1
ATOM 688 C CA . GLU A 1 92 ? 45.892 -36.263 -11.007 1.00 70.25 92 GLU A CA 1
ATOM 689 C C . GLU A 1 92 ? 46.198 -35.987 -9.530 1.00 70.25 92 GLU A C 1
ATOM 691 O O . GLU A 1 92 ? 45.281 -35.852 -8.718 1.00 70.25 92 GLU A O 1
ATOM 696 N N . CYS A 1 93 ? 47.481 -35.809 -9.204 1.00 72.00 93 CYS A N 1
ATOM 697 C CA . CYS A 1 93 ? 47.941 -35.449 -7.870 1.00 72.00 93 CYS A CA 1
ATOM 698 C C . CYS A 1 93 ? 47.485 -34.039 -7.455 1.00 72.00 93 CYS A C 1
ATOM 700 O O . CYS A 1 93 ? 46.912 -33.884 -6.378 1.00 72.00 93 CYS A O 1
ATOM 702 N N . LEU A 1 94 ? 47.647 -33.026 -8.315 1.00 73.69 94 LEU A N 1
ATOM 703 C CA . LEU A 1 94 ? 47.208 -31.648 -8.053 1.00 73.69 94 LEU A CA 1
ATOM 704 C C . LEU A 1 94 ? 45.685 -31.552 -7.916 1.00 73.69 94 LEU A C 1
ATOM 706 O O . LEU A 1 94 ? 45.180 -30.878 -7.020 1.00 73.69 94 LEU A O 1
ATOM 710 N N . SER A 1 95 ? 44.935 -32.266 -8.761 1.00 72.00 95 SER A N 1
ATOM 711 C CA . SER A 1 95 ? 43.475 -32.351 -8.655 1.00 72.00 95 SER A CA 1
ATOM 712 C C . SER A 1 95 ? 43.045 -33.008 -7.340 1.00 72.00 95 SER A C 1
ATOM 714 O O . SER A 1 95 ? 42.126 -32.531 -6.668 1.00 72.00 95 SER A O 1
ATOM 716 N N . ALA A 1 96 ? 43.751 -34.057 -6.911 1.00 69.75 96 ALA A N 1
ATOM 717 C CA . ALA A 1 96 ? 43.493 -34.717 -5.640 1.00 69.75 96 ALA A CA 1
ATOM 718 C C . ALA A 1 96 ? 43.848 -33.833 -4.428 1.00 69.75 96 ALA A C 1
ATOM 720 O O . ALA A 1 96 ? 43.043 -33.748 -3.496 1.00 69.75 96 ALA A O 1
ATOM 721 N N . GLN A 1 97 ? 44.972 -33.110 -4.459 1.00 73.62 97 GLN A N 1
ATOM 722 C CA . GLN A 1 97 ? 45.336 -32.114 -3.440 1.00 73.62 97 GLN A CA 1
ATOM 723 C C . GLN A 1 97 ? 44.297 -30.994 -3.350 1.00 73.62 97 GLN A C 1
ATOM 725 O O . GLN A 1 97 ? 43.782 -30.704 -2.269 1.00 73.62 97 GLN A O 1
ATOM 730 N N . TYR A 1 98 ? 43.896 -30.436 -4.494 1.00 77.75 98 TYR A N 1
ATOM 731 C CA . TYR A 1 98 ? 42.819 -29.454 -4.571 1.00 77.75 98 TYR A CA 1
ATOM 732 C C . TYR A 1 98 ? 41.502 -30.010 -4.008 1.00 77.75 98 TYR A C 1
ATOM 734 O O . TYR A 1 98 ? 40.762 -29.316 -3.309 1.00 77.75 98 TYR A O 1
ATOM 742 N N . SER A 1 99 ? 41.201 -31.287 -4.265 1.00 74.19 99 SER A N 1
ATOM 743 C CA . SER A 1 99 ? 40.002 -31.945 -3.741 1.00 74.19 99 SER A CA 1
ATOM 744 C C . SER A 1 99 ? 40.025 -32.171 -2.224 1.00 74.19 99 SER A C 1
ATOM 746 O O . SER A 1 99 ? 38.958 -32.229 -1.609 1.00 74.19 99 SER A O 1
ATOM 748 N N . ALA A 1 100 ? 41.220 -32.262 -1.632 1.00 72.81 100 ALA A N 1
ATOM 749 C CA . ALA A 1 100 ? 41.437 -32.440 -0.200 1.00 72.81 100 ALA A CA 1
ATOM 750 C C . ALA A 1 100 ? 41.334 -31.125 0.594 1.00 72.81 100 ALA A C 1
ATOM 752 O O . ALA A 1 100 ? 41.088 -31.159 1.803 1.00 72.81 100 ALA A O 1
ATOM 753 N N . LEU A 1 101 ? 41.466 -29.970 -0.067 1.00 78.19 101 LEU A N 1
ATOM 754 C CA . LEU A 1 101 ? 41.210 -28.671 0.551 1.00 78.19 101 LEU A CA 1
ATOM 755 C C . LEU A 1 101 ? 39.739 -28.534 0.954 1.00 78.19 101 LEU A C 1
ATOM 757 O O . LEU A 1 101 ? 38.815 -28.891 0.213 1.00 78.19 101 LEU A O 1
ATOM 761 N N . ARG A 1 102 ? 39.498 -27.942 2.129 1.00 84.81 102 ARG A N 1
ATOM 762 C CA . ARG A 1 102 ? 38.132 -27.580 2.530 1.00 84.81 102 ARG A CA 1
ATOM 763 C C . ARG A 1 102 ? 37.562 -26.551 1.550 1.00 84.81 102 ARG A C 1
ATOM 765 O O . ARG A 1 102 ? 38.283 -25.704 1.031 1.00 84.81 102 ARG A O 1
ATOM 772 N N . VAL A 1 103 ? 36.251 -26.580 1.342 1.00 84.50 103 VAL A N 1
ATOM 773 C CA . VAL A 1 103 ? 35.540 -25.536 0.587 1.00 84.50 103 VAL A CA 1
ATOM 774 C C . VAL A 1 103 ? 35.570 -24.234 1.392 1.00 84.50 103 VAL A C 1
ATOM 776 O O . VAL A 1 103 ? 35.286 -24.262 2.595 1.00 84.50 103 VAL A O 1
ATOM 779 N N . CYS A 1 104 ? 35.921 -23.112 0.757 1.00 87.12 104 CYS A N 1
ATOM 780 C CA . CYS A 1 104 ? 35.781 -21.805 1.400 1.00 87.12 104 CYS A CA 1
ATOM 781 C C . CYS A 1 104 ? 34.289 -21.525 1.666 1.00 87.12 104 CYS A C 1
ATOM 783 O O . CYS A 1 104 ? 33.434 -21.822 0.833 1.00 87.12 104 CYS A O 1
ATOM 785 N N . ILE A 1 105 ? 33.955 -20.962 2.825 1.00 82.81 105 ILE A N 1
ATOM 786 C CA . ILE A 1 105 ? 32.582 -20.593 3.192 1.00 82.81 105 ILE A CA 1
ATOM 787 C C . ILE A 1 105 ? 32.433 -19.073 3.216 1.00 82.81 105 ILE A C 1
ATOM 789 O O . ILE A 1 105 ? 33.372 -18.353 3.544 1.00 82.81 105 ILE A O 1
ATOM 793 N N . GLY A 1 106 ? 31.225 -18.564 2.954 1.00 64.25 106 GLY A N 1
ATOM 794 C CA . GLY A 1 106 ? 30.932 -17.119 2.953 1.00 64.25 106 GLY A CA 1
ATOM 795 C C . GLY A 1 106 ? 31.180 -16.385 4.286 1.00 64.25 106 GLY A C 1
ATOM 796 O O . GLY A 1 106 ? 30.998 -15.175 4.357 1.00 64.25 106 GLY A O 1
ATOM 797 N N . GLY A 1 107 ? 31.593 -17.097 5.343 1.00 64.00 107 GLY A N 1
ATOM 798 C CA . GLY A 1 107 ? 32.016 -16.542 6.631 1.00 64.00 107 GLY A CA 1
ATOM 799 C C . GLY A 1 107 ? 33.536 -16.434 6.835 1.00 64.00 107 GLY A C 1
ATOM 800 O O . GLY A 1 107 ? 33.943 -15.928 7.877 1.00 64.00 107 GLY A O 1
ATOM 801 N N . ASP A 1 108 ? 34.372 -16.879 5.887 1.00 63.97 108 ASP A N 1
ATOM 802 C CA . ASP A 1 108 ? 35.846 -16.919 6.015 1.00 63.97 108 ASP A CA 1
ATOM 803 C C . ASP A 1 108 ? 36.534 -15.529 5.908 1.00 63.97 108 ASP A C 1
ATOM 805 O O . ASP A 1 108 ? 37.757 -15.430 5.960 1.00 63.97 108 ASP A O 1
ATOM 809 N N . GLY A 1 109 ? 35.769 -14.433 5.818 1.00 62.06 109 GLY A N 1
ATOM 810 C CA . GLY A 1 109 ? 36.301 -13.077 5.630 1.00 62.06 109 GLY A CA 1
ATOM 811 C C . GLY A 1 109 ? 36.770 -12.812 4.192 1.00 62.06 109 GLY A C 1
ATOM 812 O O . GLY A 1 109 ? 36.710 -13.681 3.333 1.00 62.06 109 GLY A O 1
ATOM 813 N N . GLY A 1 110 ? 37.210 -11.584 3.894 1.00 73.44 110 GLY A N 1
ATOM 814 C CA . GLY A 1 110 ? 37.626 -11.194 2.534 1.00 73.44 110 GLY A CA 1
ATOM 815 C C . GLY A 1 110 ? 38.979 -11.764 2.073 1.00 73.44 110 GLY A C 1
ATOM 816 O O . GLY A 1 110 ? 39.347 -11.573 0.916 1.00 73.44 110 GLY A O 1
ATOM 817 N N . SER A 1 111 ? 39.729 -12.438 2.951 1.00 82.44 111 SER A N 1
ATOM 818 C CA . SER A 1 111 ? 41.047 -13.019 2.668 1.00 82.44 111 SER A CA 1
ATOM 819 C C . SER A 1 111 ? 41.280 -14.240 3.550 1.00 82.44 111 SER A C 1
ATOM 821 O O . SER A 1 111 ? 41.013 -14.182 4.749 1.00 82.44 111 SER A O 1
ATOM 823 N N . VAL A 1 112 ? 41.837 -15.297 2.967 1.00 83.06 112 VAL A N 1
ATOM 824 C CA . VAL A 1 112 ? 42.291 -16.503 3.672 1.00 83.06 112 VAL A CA 1
ATOM 825 C C . VAL A 1 112 ? 43.811 -16.640 3.571 1.00 83.06 112 VAL A C 1
ATOM 827 O O . VAL A 1 112 ? 44.454 -15.945 2.778 1.00 83.06 112 VAL A O 1
ATOM 830 N N . ASP A 1 113 ? 44.398 -17.498 4.403 1.00 78.75 113 ASP A N 1
ATOM 831 C CA . ASP A 1 113 ? 45.797 -17.890 4.237 1.00 78.75 113 ASP A CA 1
ATOM 832 C C . ASP A 1 113 ? 45.932 -18.803 2.994 1.00 78.75 113 ASP A C 1
ATOM 834 O O . ASP A 1 113 ? 45.015 -19.588 2.722 1.00 78.75 113 ASP A O 1
ATOM 838 N N . PRO A 1 114 ? 47.045 -18.742 2.239 1.00 76.38 114 PRO A N 1
ATOM 839 C CA . PRO A 1 114 ? 47.265 -19.605 1.073 1.00 76.38 114 PRO A CA 1
ATOM 840 C C . PRO A 1 114 ? 47.147 -21.099 1.410 1.00 76.38 114 PRO A C 1
ATOM 842 O O . PRO A 1 114 ? 47.480 -21.506 2.524 1.00 76.38 114 PRO A O 1
ATOM 845 N N . ASN A 1 115 ? 46.709 -21.925 0.452 1.00 71.19 115 ASN A N 1
ATOM 846 C CA . ASN A 1 115 ? 46.539 -23.382 0.603 1.00 71.19 115 ASN A CA 1
ATOM 847 C C . ASN A 1 115 ? 45.578 -23.824 1.727 1.00 71.19 115 ASN A C 1
ATOM 849 O O . ASN A 1 115 ? 45.640 -24.967 2.178 1.00 71.19 115 ASN A O 1
ATOM 853 N N . THR A 1 116 ? 44.689 -22.952 2.218 1.00 78.00 116 THR A N 1
ATOM 854 C CA . THR A 1 116 ? 43.778 -23.317 3.322 1.00 78.00 116 THR A CA 1
ATOM 855 C C . THR A 1 116 ? 42.383 -23.732 2.886 1.00 78.00 116 THR A C 1
ATOM 857 O O . THR A 1 116 ? 41.742 -24.521 3.584 1.00 78.00 116 THR A O 1
ATOM 860 N N . CYS A 1 117 ? 41.882 -23.203 1.773 1.00 84.81 117 CYS A N 1
ATOM 861 C CA . CYS A 1 117 ? 40.592 -23.581 1.216 1.00 84.81 117 CYS A CA 1
ATOM 862 C C . CYS A 1 117 ? 40.559 -23.351 -0.296 1.00 84.81 117 CYS A C 1
ATOM 864 O O . CYS A 1 117 ? 41.310 -22.535 -0.832 1.00 84.81 117 CYS A O 1
ATOM 866 N N . ARG A 1 118 ? 39.672 -24.080 -0.973 1.00 88.38 118 ARG A N 1
ATOM 867 C CA . ARG A 1 118 ? 39.480 -23.992 -2.422 1.00 88.38 118 ARG A CA 1
ATOM 868 C C . ARG A 1 118 ? 38.358 -23.026 -2.802 1.00 88.38 118 ARG A C 1
ATOM 870 O O . ARG A 1 118 ? 37.292 -23.054 -2.173 1.00 88.38 118 ARG A O 1
ATOM 877 N N . CYS A 1 119 ? 38.591 -22.220 -3.838 1.00 87.44 119 CYS A N 1
ATOM 878 C CA . CYS A 1 119 ? 37.603 -21.295 -4.388 1.00 87.44 119 CYS A CA 1
ATOM 879 C C . CYS A 1 119 ? 36.397 -22.060 -4.960 1.00 87.44 119 CYS A C 1
ATOM 881 O O . CYS A 1 119 ? 36.572 -23.044 -5.676 1.00 87.44 119 CYS A O 1
ATOM 883 N N . VAL A 1 120 ? 35.178 -21.592 -4.683 1.00 84.94 120 VAL A N 1
ATOM 884 C CA . VAL A 1 120 ? 33.939 -22.091 -5.310 1.00 84.94 120 VAL A CA 1
ATOM 885 C C . VAL A 1 120 ? 33.002 -20.928 -5.627 1.00 84.94 120 VAL A C 1
ATOM 887 O O . VAL A 1 120 ? 33.116 -19.854 -5.031 1.00 84.94 120 VAL A O 1
ATOM 890 N N . THR A 1 121 ? 32.042 -21.133 -6.528 1.00 81.81 121 THR A N 1
ATOM 891 C CA . THR A 1 121 ? 31.025 -20.131 -6.873 1.00 81.81 121 THR A CA 1
ATOM 892 C C . THR A 1 121 ? 30.340 -19.581 -5.612 1.00 81.81 121 THR A C 1
ATOM 894 O O . THR A 1 121 ? 29.792 -20.333 -4.806 1.00 81.81 121 THR A O 1
ATOM 897 N N . GLY A 1 122 ? 30.388 -18.258 -5.423 1.00 78.19 122 GLY A N 1
ATOM 898 C CA . GLY A 1 122 ? 29.803 -17.572 -4.262 1.00 78.19 122 GLY A CA 1
ATOM 899 C C . GLY A 1 122 ? 30.664 -17.536 -2.987 1.00 78.19 122 GLY A C 1
ATOM 900 O O . GLY A 1 122 ? 30.261 -16.891 -2.021 1.00 78.19 122 GLY A O 1
ATOM 901 N N . ALA A 1 123 ? 31.847 -18.164 -2.965 1.00 82.12 123 ALA A N 1
ATOM 902 C CA . ALA A 1 123 ? 32.794 -18.097 -1.847 1.00 82.12 123 ALA A CA 1
ATOM 903 C C . ALA A 1 123 ? 34.248 -18.009 -2.353 1.00 82.12 123 ALA A C 1
ATOM 905 O O . ALA A 1 123 ? 34.964 -19.007 -2.449 1.00 82.12 123 ALA A O 1
ATOM 906 N N . VAL A 1 124 ? 34.665 -16.779 -2.675 1.00 84.38 124 VAL A N 1
ATOM 907 C CA . VAL A 1 124 ? 35.938 -16.449 -3.346 1.00 84.38 124 VAL A CA 1
ATOM 908 C C . VAL A 1 124 ? 36.761 -15.409 -2.560 1.00 84.38 124 VAL A C 1
ATOM 910 O O . VAL A 1 124 ? 36.916 -14.272 -3.004 1.00 84.38 124 VAL A O 1
ATOM 913 N N . PRO A 1 125 ? 37.252 -15.737 -1.351 1.00 86.00 125 PRO A N 1
ATOM 914 C CA . PRO A 1 125 ? 38.116 -14.829 -0.602 1.00 86.00 125 PRO A CA 1
ATOM 915 C C . PRO A 1 125 ? 39.484 -14.665 -1.282 1.00 86.00 125 PRO A C 1
ATOM 917 O O . PRO A 1 125 ? 39.952 -15.544 -2.002 1.00 86.00 125 PRO A O 1
ATOM 920 N N . THR A 1 126 ? 40.168 -13.554 -1.006 1.00 82.38 126 THR A N 1
ATOM 921 C CA . THR A 1 126 ? 41.548 -13.323 -1.470 1.00 82.38 126 THR A CA 1
ATOM 922 C C . THR A 1 126 ? 42.465 -14.468 -1.002 1.00 82.38 126 THR A C 1
ATOM 924 O O . THR A 1 126 ? 42.402 -14.852 0.167 1.00 82.38 126 THR A O 1
ATOM 927 N N . ASN A 1 127 ? 43.321 -14.985 -1.892 1.00 83.06 127 ASN A N 1
ATOM 928 C CA . ASN A 1 127 ? 44.222 -16.141 -1.697 1.00 83.06 127 ASN A CA 1
ATOM 929 C C . ASN A 1 127 ? 43.550 -17.520 -1.517 1.00 83.06 127 ASN A C 1
ATOM 931 O O . ASN A 1 127 ? 44.203 -18.436 -1.012 1.00 83.06 127 ASN A O 1
ATOM 935 N N . CYS A 1 128 ? 42.278 -17.700 -1.892 1.00 87.62 128 CYS A N 1
ATOM 936 C CA . CYS A 1 128 ? 41.757 -19.060 -2.050 1.00 87.62 128 CYS A CA 1
ATOM 937 C C . CYS A 1 128 ? 42.491 -19.786 -3.186 1.00 87.62 128 CYS A C 1
ATOM 939 O O . CYS A 1 128 ? 42.928 -19.158 -4.149 1.00 87.62 128 CYS A O 1
ATOM 941 N N . GLU A 1 129 ? 42.620 -21.108 -3.071 1.00 88.38 129 GLU A N 1
ATOM 942 C CA . GLU A 1 129 ? 43.278 -21.905 -4.104 1.00 88.38 129 GLU A CA 1
ATOM 943 C C . GLU A 1 129 ? 42.337 -22.093 -5.298 1.00 88.38 129 GLU A C 1
ATOM 945 O O . GLU A 1 129 ? 41.170 -22.475 -5.123 1.00 88.38 129 GLU A O 1
ATOM 950 N N . CYS A 1 130 ? 42.833 -21.826 -6.506 1.00 85.50 130 CYS A N 1
ATOM 951 C CA . CYS A 1 130 ? 42.077 -21.970 -7.747 1.00 85.50 130 CYS A CA 1
ATOM 952 C C . CYS A 1 130 ? 42.124 -23.418 -8.265 1.00 85.50 130 CYS A C 1
ATOM 954 O O . CYS A 1 130 ? 43.104 -24.123 -8.027 1.00 85.50 130 CYS A O 1
ATOM 956 N N . PRO A 1 131 ? 41.083 -23.890 -8.975 1.00 82.94 131 PRO A N 1
ATOM 957 C CA . PRO A 1 131 ? 41.109 -25.201 -9.619 1.00 82.94 131 PRO A CA 1
ATOM 958 C C . PRO A 1 131 ? 42.327 -25.356 -10.552 1.00 82.94 131 PRO A C 1
ATOM 960 O O . PRO A 1 131 ? 42.555 -24.468 -11.375 1.00 82.94 131 PRO A O 1
ATOM 963 N N . PRO A 1 132 ? 43.084 -26.468 -10.481 1.00 74.62 132 PRO A N 1
ATOM 964 C CA . PRO A 1 132 ? 44.221 -26.699 -11.370 1.00 74.62 132 PRO A CA 1
ATOM 965 C C . PRO A 1 132 ? 43.758 -26.993 -12.805 1.00 74.62 132 PRO A C 1
ATOM 967 O O . PRO A 1 132 ? 42.792 -27.727 -13.019 1.00 74.62 132 PRO A O 1
ATOM 970 N N . SER A 1 133 ? 44.466 -26.470 -13.806 1.00 67.19 133 SER A N 1
ATOM 971 C CA . SER A 1 133 ? 44.196 -26.717 -15.231 1.00 67.19 133 SER A CA 1
ATOM 972 C C . SER A 1 133 ? 44.506 -28.170 -15.646 1.00 67.19 133 SER A C 1
ATOM 974 O O . SER A 1 133 ? 45.525 -28.699 -15.200 1.00 67.19 133 SER A O 1
ATOM 976 N N . PRO A 1 134 ? 43.698 -28.836 -16.509 1.00 60.25 134 PRO A N 1
ATOM 977 C CA . PRO A 1 134 ? 42.485 -28.356 -17.175 1.00 60.25 134 PRO A CA 1
ATOM 978 C C . PRO A 1 134 ? 41.204 -28.732 -16.401 1.00 60.25 134 PRO A C 1
ATOM 980 O O . PRO A 1 134 ? 40.322 -29.420 -16.910 1.00 60.25 134 PRO A O 1
ATOM 983 N N . GLY A 1 135 ? 41.052 -28.269 -15.160 1.00 60.56 135 GLY A N 1
ATOM 984 C CA . GLY A 1 135 ? 39.826 -28.404 -14.363 1.00 60.56 135 GLY A CA 1
ATOM 985 C C . GLY A 1 135 ? 38.686 -27.472 -14.795 1.00 60.56 135 GLY A C 1
ATOM 986 O O . GLY A 1 135 ? 37.858 -27.118 -13.959 1.00 60.56 135 GLY A O 1
ATOM 987 N N . GLY A 1 136 ? 38.656 -27.071 -16.076 1.00 60.31 136 GLY A N 1
ATOM 988 C CA . GLY A 1 136 ? 37.924 -25.931 -16.642 1.00 60.31 136 GLY A CA 1
ATOM 989 C C . GLY A 1 136 ? 36.548 -25.692 -16.031 1.00 60.31 136 GLY A C 1
ATOM 990 O O . GLY A 1 136 ? 36.333 -24.625 -15.485 1.00 60.31 136 GLY A O 1
ATOM 991 N N . ALA A 1 137 ? 35.658 -26.689 -15.990 1.00 62.38 137 ALA A N 1
ATOM 992 C CA . ALA A 1 137 ? 34.292 -26.552 -15.459 1.00 62.38 137 ALA A CA 1
ATOM 993 C C . ALA A 1 137 ? 34.185 -25.980 -14.024 1.00 62.38 137 ALA A C 1
ATOM 995 O O . ALA A 1 137 ? 33.145 -25.452 -13.648 1.00 62.38 137 ALA A O 1
ATOM 996 N N . LEU A 1 138 ? 35.242 -26.071 -13.212 1.00 69.75 138 LEU A N 1
ATOM 997 C CA . LEU A 1 138 ? 35.262 -25.573 -11.834 1.00 69.75 138 LEU A CA 1
ATOM 998 C C . LEU A 1 138 ? 35.517 -24.062 -11.724 1.00 69.75 138 LEU A C 1
ATOM 1000 O O . LEU A 1 138 ? 35.364 -23.510 -10.637 1.00 69.75 138 LEU A O 1
ATOM 1004 N N . LEU A 1 139 ? 35.898 -23.393 -12.817 1.00 78.75 139 LEU A N 1
ATOM 1005 C CA . LEU A 1 139 ? 36.089 -21.940 -12.865 1.00 78.75 139 LEU A CA 1
ATOM 1006 C C . LEU A 1 139 ? 34.783 -21.173 -13.148 1.00 78.75 139 LEU A C 1
ATOM 1008 O O . LEU A 1 139 ? 34.760 -19.947 -13.048 1.00 78.75 139 LEU A O 1
ATOM 1012 N N . GLU A 1 140 ? 33.683 -21.858 -13.474 1.00 79.81 140 GLU A N 1
ATOM 1013 C CA . GLU A 1 140 ? 32.401 -21.211 -13.763 1.00 79.81 140 GLU A CA 1
ATOM 1014 C C . GLU A 1 140 ? 31.877 -20.418 -12.544 1.00 79.81 140 GLU A C 1
ATOM 1016 O O . GLU A 1 140 ? 31.730 -20.928 -11.429 1.00 79.81 140 GLU A O 1
ATOM 1021 N N . GLY A 1 141 ? 31.618 -19.122 -12.742 1.00 75.94 141 GLY A N 1
ATOM 1022 C CA . GLY A 1 141 ? 31.169 -18.219 -11.677 1.00 75.94 141 GLY A CA 1
ATOM 1023 C C . GLY A 1 141 ? 32.252 -17.787 -10.672 1.00 75.94 141 GLY A C 1
ATOM 1024 O O . GLY A 1 141 ? 31.910 -17.203 -9.641 1.00 75.94 141 GLY A O 1
ATOM 1025 N N . ILE A 1 142 ? 33.538 -18.046 -10.949 1.00 84.44 142 ILE A N 1
ATOM 1026 C CA . ILE A 1 142 ? 34.679 -17.533 -10.170 1.00 84.44 142 ILE A CA 1
ATOM 1027 C C . ILE A 1 142 ? 35.263 -16.277 -10.860 1.00 84.44 142 ILE A C 1
ATOM 1029 O O . ILE A 1 142 ? 35.637 -16.356 -12.031 1.00 84.44 142 ILE A O 1
ATOM 1033 N N . PRO A 1 143 ? 35.385 -15.116 -10.181 1.00 83.50 143 PRO A N 1
ATOM 1034 C CA . PRO A 1 143 ? 35.949 -13.896 -10.775 1.00 83.50 143 PRO A CA 1
ATOM 1035 C C . PRO A 1 143 ? 37.420 -14.029 -11.208 1.00 83.50 143 PRO A C 1
ATOM 1037 O O . PRO A 1 143 ? 38.148 -14.896 -10.722 1.00 83.50 143 PRO A O 1
ATOM 1040 N N . VAL A 1 144 ? 37.871 -13.135 -12.095 1.00 83.38 144 VAL A N 1
ATOM 1041 C CA . VAL A 1 144 ? 39.244 -13.138 -12.644 1.00 83.38 144 VAL A CA 1
ATOM 1042 C C . VAL A 1 144 ? 40.294 -12.695 -11.616 1.00 83.38 144 VAL A C 1
ATOM 1044 O O . VAL A 1 144 ? 41.418 -13.184 -11.644 1.00 83.38 144 VAL A O 1
ATOM 1047 N N . ASP A 1 145 ? 39.925 -11.815 -10.682 1.00 82.25 145 ASP A N 1
ATOM 1048 C CA . ASP A 1 145 ? 40.837 -11.272 -9.666 1.00 82.25 145 ASP A CA 1
ATOM 1049 C C . ASP A 1 145 ? 41.518 -12.349 -8.790 1.00 82.25 145 ASP A C 1
ATOM 1051 O O . ASP A 1 145 ? 42.742 -12.312 -8.664 1.00 82.25 145 ASP A O 1
ATOM 1055 N N . PRO A 1 146 ? 40.792 -13.315 -8.186 1.00 81.19 146 PRO A N 1
ATOM 1056 C CA . PRO A 1 146 ? 41.416 -14.413 -7.448 1.00 81.19 146 PRO A CA 1
ATOM 1057 C C . PRO A 1 146 ? 41.975 -15.514 -8.362 1.00 81.19 146 PRO A C 1
ATOM 1059 O O . PRO A 1 146 ? 42.951 -16.150 -7.980 1.00 81.19 146 PRO A O 1
ATOM 1062 N N . CYS A 1 147 ? 41.395 -15.731 -9.550 1.00 85.31 147 CYS A N 1
ATOM 1063 C CA . CYS A 1 147 ? 41.803 -16.784 -10.484 1.00 85.31 147 CYS A CA 1
ATOM 1064 C C . CYS A 1 147 ? 41.938 -16.227 -11.905 1.00 85.31 147 CYS A C 1
ATOM 1066 O O . CYS A 1 147 ? 40.931 -16.044 -12.595 1.00 85.31 147 CYS A O 1
ATOM 1068 N N . THR A 1 148 ? 43.173 -16.000 -12.362 1.00 86.12 148 THR A N 1
ATOM 1069 C CA . THR A 1 148 ? 43.460 -15.461 -13.702 1.00 86.12 148 THR A CA 1
ATOM 1070 C C . THR A 1 148 ? 42.908 -16.348 -14.819 1.00 86.12 148 THR A C 1
ATOM 1072 O O . THR A 1 148 ? 42.703 -17.544 -14.623 1.00 86.12 148 THR A O 1
ATOM 1075 N N . CYS A 1 149 ? 42.677 -15.767 -15.994 1.00 84.56 149 CYS A N 1
ATOM 1076 C CA . CYS A 1 149 ? 42.165 -16.491 -17.156 1.00 84.56 149 CYS A CA 1
ATOM 1077 C C . CYS A 1 149 ? 43.157 -17.546 -17.676 1.00 84.56 149 CYS A C 1
ATOM 1079 O O . CYS A 1 149 ? 44.327 -17.231 -17.895 1.00 84.56 149 CYS A O 1
ATOM 1081 N N . ASP A 1 150 ? 42.672 -18.762 -17.936 1.00 79.88 150 ASP A N 1
ATOM 1082 C CA . ASP A 1 150 ? 43.448 -19.902 -18.457 1.00 79.88 150 ASP A CA 1
ATOM 1083 C C . ASP A 1 150 ? 43.335 -20.052 -19.991 1.00 79.88 150 ASP A C 1
ATOM 1085 O O . ASP A 1 150 ? 42.999 -21.106 -20.539 1.00 79.88 150 ASP A O 1
ATOM 1089 N N . GLY A 1 151 ? 43.560 -18.945 -20.703 1.00 75.38 151 GLY A N 1
ATOM 1090 C CA . GLY A 1 151 ? 43.559 -18.904 -22.168 1.00 75.38 151 GLY A CA 1
ATOM 1091 C C . GLY A 1 151 ? 42.284 -19.468 -22.814 1.00 75.38 151 GLY A C 1
ATOM 1092 O O . GLY A 1 151 ? 41.165 -19.166 -22.404 1.00 75.38 151 GLY A O 1
ATOM 1093 N N . ASP A 1 152 ? 42.455 -20.286 -23.857 1.00 69.38 152 ASP A N 1
ATOM 1094 C CA . ASP A 1 152 ? 41.351 -20.771 -24.697 1.00 69.38 152 ASP A CA 1
ATOM 1095 C C . ASP A 1 152 ? 40.460 -21.841 -24.054 1.00 69.38 152 ASP A C 1
ATOM 1097 O O . ASP A 1 152 ? 39.349 -22.056 -24.547 1.00 69.38 152 ASP A O 1
ATOM 1101 N N . ASN A 1 153 ? 40.933 -22.506 -22.994 1.00 72.69 153 ASN A N 1
ATOM 1102 C CA . ASN A 1 153 ? 40.215 -23.584 -22.302 1.00 72.69 153 ASN A CA 1
ATOM 1103 C C . ASN A 1 153 ? 39.463 -23.096 -21.051 1.00 72.69 153 ASN A C 1
ATOM 1105 O O . ASN A 1 153 ? 38.816 -23.899 -20.375 1.00 72.69 153 ASN A O 1
ATOM 1109 N N . ASP A 1 154 ? 39.548 -21.803 -20.727 1.00 79.88 154 ASP A N 1
ATOM 1110 C CA . ASP A 1 154 ? 38.835 -21.217 -19.596 1.00 79.88 154 ASP A CA 1
ATOM 1111 C C . ASP A 1 154 ? 37.327 -21.150 -19.906 1.00 79.88 154 ASP A C 1
ATOM 1113 O O . ASP A 1 154 ? 36.938 -20.513 -20.889 1.00 79.88 154 ASP A O 1
ATOM 1117 N N . PRO A 1 155 ? 36.435 -21.752 -19.095 1.00 78.19 155 PRO A N 1
ATOM 1118 C CA . PRO A 1 155 ? 34.991 -21.689 -19.353 1.00 78.19 155 PRO A CA 1
ATOM 1119 C C . PRO A 1 155 ? 34.420 -20.269 -19.235 1.00 78.19 155 PRO A C 1
ATOM 1121 O O . PRO A 1 155 ? 33.302 -20.016 -19.672 1.00 78.19 155 PRO A O 1
ATOM 1124 N N . ARG A 1 156 ? 35.158 -19.332 -18.624 1.00 82.69 156 ARG A N 1
ATOM 1125 C CA . ARG A 1 156 ? 34.768 -17.924 -18.490 1.00 82.69 156 ARG A CA 1
ATOM 1126 C C . ARG A 1 156 ? 35.139 -17.099 -19.721 1.00 82.69 156 ARG A C 1
ATOM 1128 O O . ARG A 1 156 ? 34.860 -15.896 -19.764 1.00 82.69 156 ARG A O 1
ATOM 1135 N N . ARG A 1 157 ? 35.793 -17.703 -20.714 1.00 80.12 157 ARG A N 1
ATOM 1136 C CA . ARG A 1 157 ? 36.131 -17.078 -21.994 1.00 80.12 157 ARG A CA 1
ATOM 1137 C C . ARG A 1 157 ? 34.882 -16.517 -22.666 1.00 80.12 157 ARG A C 1
ATOM 1139 O O . ARG A 1 157 ? 33.878 -17.203 -22.787 1.00 80.12 157 ARG A O 1
ATOM 1146 N N . GLY A 1 158 ? 34.949 -15.253 -23.073 1.00 71.62 158 GLY A N 1
ATOM 1147 C CA . GLY A 1 158 ? 33.845 -14.487 -23.647 1.00 71.62 158 GLY A CA 1
ATOM 1148 C C . GLY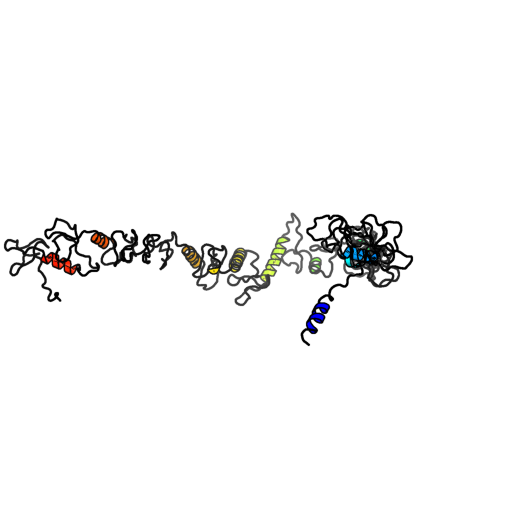 A 1 158 ? 32.747 -14.070 -22.664 1.00 71.62 158 GLY A C 1
ATOM 1149 O O . GLY A 1 158 ? 31.787 -13.444 -23.104 1.00 71.62 158 GLY A O 1
ATOM 1150 N N . ILE A 1 159 ? 32.892 -14.373 -21.366 1.00 77.12 159 ILE A N 1
ATOM 1151 C CA . ILE A 1 159 ? 31.982 -13.947 -20.284 1.00 77.12 159 ILE A CA 1
ATOM 1152 C C . ILE A 1 159 ? 32.684 -12.991 -19.316 1.00 77.12 159 ILE A C 1
ATOM 1154 O O . ILE A 1 159 ? 32.129 -11.968 -18.942 1.00 77.12 159 ILE A O 1
ATOM 1158 N N . THR A 1 160 ? 33.892 -13.340 -18.874 1.00 79.19 160 THR A N 1
ATOM 1159 C CA . THR A 1 160 ? 34.765 -12.484 -18.044 1.00 79.19 160 THR A CA 1
ATOM 1160 C C . THR A 1 160 ? 36.215 -12.488 -18.525 1.00 79.19 160 THR A C 1
ATOM 1162 O O . THR A 1 160 ? 36.960 -11.565 -18.213 1.00 79.19 160 THR A O 1
ATOM 1165 N N . CYS A 1 161 ? 36.615 -13.485 -19.319 1.00 82.50 161 CYS A N 1
ATOM 1166 C CA . CYS A 1 161 ? 37.922 -13.545 -19.967 1.00 82.50 161 CYS A CA 1
ATOM 1167 C C . CYS A 1 161 ? 37.815 -13.113 -21.436 1.00 82.50 161 CYS A C 1
ATOM 1169 O O . CYS A 1 161 ? 36.878 -13.516 -22.126 1.00 82.50 161 CYS A O 1
ATOM 1171 N N . ALA A 1 162 ? 38.767 -12.312 -21.919 1.00 80.25 162 ALA A N 1
ATOM 1172 C CA . ALA A 1 162 ? 38.785 -11.847 -23.306 1.00 80.25 162 ALA A CA 1
ATOM 1173 C C . ALA A 1 162 ? 38.924 -13.012 -24.300 1.00 80.25 162 ALA A C 1
ATOM 1175 O O . ALA A 1 162 ? 39.498 -14.057 -23.986 1.00 80.25 162 ALA A O 1
ATOM 1176 N N . VAL A 1 163 ? 38.393 -12.825 -25.508 1.00 81.06 163 VAL A N 1
ATOM 1177 C CA . VAL A 1 163 ? 38.513 -13.799 -26.600 1.00 81.06 163 VAL A CA 1
ATOM 1178 C C . VAL A 1 163 ? 39.574 -13.322 -27.580 1.00 81.06 163 VAL A C 1
ATOM 1180 O O . VAL A 1 163 ? 39.422 -12.267 -28.183 1.00 81.06 163 VAL A O 1
ATOM 1183 N N . GLU A 1 164 ? 40.632 -14.111 -27.758 1.00 77.81 164 GLU A N 1
ATOM 1184 C CA . GLU A 1 164 ? 41.777 -13.730 -28.600 1.00 77.81 164 GLU A CA 1
ATOM 1185 C C . GLU A 1 164 ? 41.980 -14.658 -29.810 1.00 77.81 164 GLU A C 1
ATOM 1187 O O . GLU A 1 164 ? 42.788 -14.363 -30.691 1.00 77.81 164 GLU A O 1
ATOM 1192 N N . THR A 1 165 ? 41.250 -15.777 -29.887 1.00 80.94 165 THR A N 1
ATOM 1193 C CA . THR A 1 165 ? 41.448 -16.796 -30.927 1.00 80.94 165 THR A CA 1
ATOM 1194 C C . THR A 1 165 ? 40.306 -16.898 -31.924 1.00 80.94 165 THR A C 1
ATOM 1196 O O . THR A 1 165 ? 39.125 -16.866 -31.574 1.00 80.94 165 THR A O 1
ATOM 1199 N N . ASN A 1 166 ? 40.681 -17.063 -33.195 1.00 82.88 166 ASN A N 1
ATOM 1200 C CA . ASN A 1 166 ? 39.757 -17.241 -34.311 1.00 82.88 166 ASN A CA 1
ATOM 1201 C C . ASN A 1 166 ? 39.106 -18.628 -34.291 1.00 82.88 166 ASN A C 1
ATOM 1203 O O . ASN A 1 166 ? 39.750 -19.627 -33.962 1.00 82.88 166 ASN A O 1
ATOM 1207 N N . CYS A 1 167 ? 37.847 -18.702 -34.719 1.00 80.00 167 CYS A N 1
ATOM 1208 C CA . CYS A 1 167 ? 37.126 -19.963 -34.840 1.00 80.00 167 CYS A CA 1
ATOM 1209 C C . CYS A 1 167 ? 37.805 -20.898 -35.850 1.00 80.00 167 CYS A C 1
ATOM 1211 O O . CYS A 1 167 ? 37.987 -20.556 -37.019 1.00 80.00 167 CYS A O 1
ATOM 1213 N N . ALA A 1 168 ? 38.154 -22.107 -35.404 1.00 74.06 168 ALA A N 1
ATOM 1214 C CA . ALA A 1 168 ? 38.701 -23.155 -36.269 1.00 74.06 168 ALA A CA 1
ATOM 1215 C C . ALA A 1 168 ? 37.607 -23.959 -37.004 1.00 74.06 168 ALA A C 1
ATOM 1217 O O . ALA A 1 168 ? 37.897 -24.644 -37.985 1.00 74.06 168 ALA A O 1
ATOM 1218 N N . THR A 1 169 ? 36.364 -23.902 -36.514 1.00 70.94 169 THR A N 1
ATOM 1219 C CA . THR A 1 169 ? 35.171 -24.574 -37.060 1.00 70.94 169 THR A CA 1
ATOM 1220 C C . THR A 1 169 ? 33.928 -23.710 -36.810 1.00 70.94 169 THR A C 1
ATOM 1222 O O . THR A 1 169 ? 34.018 -22.735 -36.072 1.00 70.94 169 THR A O 1
ATOM 1225 N N . GLU A 1 170 ? 32.763 -24.110 -37.329 1.00 66.19 170 GLU A N 1
ATOM 1226 C CA . GLU A 1 170 ? 31.479 -23.419 -37.096 1.00 66.19 170 GLU A CA 1
ATOM 1227 C C . GLU A 1 170 ? 30.947 -23.561 -35.649 1.00 66.19 170 GLU A C 1
ATOM 1229 O O . GLU A 1 170 ? 29.862 -23.072 -35.333 1.00 66.19 170 GLU A O 1
ATOM 1234 N N . ALA A 1 171 ? 31.668 -24.264 -34.767 1.00 63.97 171 ALA A N 1
ATOM 1235 C CA . ALA A 1 171 ? 31.278 -24.452 -33.375 1.00 63.97 171 ALA A CA 1
ATOM 1236 C C . ALA A 1 171 ? 31.612 -23.216 -32.523 1.00 63.97 171 ALA A C 1
ATOM 1238 O O . ALA A 1 171 ? 32.745 -22.743 -32.515 1.00 63.97 171 ALA A O 1
ATOM 1239 N N . ARG A 1 172 ? 30.609 -22.747 -31.769 1.00 65.38 172 ARG A N 1
ATOM 1240 C CA . ARG A 1 172 ? 30.688 -21.602 -30.844 1.00 65.38 172 ARG A CA 1
ATOM 1241 C C . ARG A 1 172 ? 31.332 -21.937 -29.495 1.00 65.38 172 ARG A C 1
ATOM 1243 O O . ARG A 1 172 ? 31.645 -21.028 -28.739 1.00 65.38 172 ARG A O 1
ATOM 1250 N N . ASP A 1 173 ? 31.456 -23.218 -29.166 1.00 66.06 173 ASP A N 1
ATOM 1251 C CA . ASP A 1 173 ? 31.998 -23.680 -27.890 1.00 66.06 173 ASP A CA 1
ATOM 1252 C C . ASP A 1 173 ? 33.377 -24.324 -28.115 1.00 66.06 173 ASP A C 1
ATOM 1254 O O . ASP A 1 173 ? 33.443 -25.368 -28.779 1.00 66.06 173 ASP A O 1
ATOM 1258 N N . PRO A 1 174 ? 34.476 -23.717 -27.623 1.00 65.50 174 PRO A N 1
ATOM 1259 C CA . PRO A 1 174 ? 34.551 -22.466 -26.844 1.00 65.50 174 PRO A CA 1
ATOM 1260 C C . PRO A 1 174 ? 34.429 -21.172 -27.689 1.00 65.50 174 PRO A C 1
ATOM 1262 O O . PRO A 1 174 ? 34.745 -21.164 -28.879 1.00 65.50 174 PRO A O 1
ATOM 1265 N N . LEU A 1 175 ? 34.001 -20.060 -27.061 1.00 77.25 175 LEU A N 1
ATOM 1266 C CA . LEU A 1 175 ? 33.680 -18.770 -27.715 1.00 77.25 175 LEU A CA 1
ATOM 1267 C C . LEU A 1 175 ? 34.857 -18.166 -28.496 1.00 77.25 175 LEU A C 1
ATOM 1269 O O . LEU A 1 175 ? 35.838 -17.772 -27.887 1.00 77.25 175 LEU A O 1
ATOM 1273 N N . CYS A 1 176 ? 34.763 -17.986 -29.813 1.00 81.81 176 CYS A N 1
ATOM 1274 C CA . CYS A 1 176 ? 35.880 -17.576 -30.687 1.00 81.81 176 CYS A CA 1
ATOM 1275 C C . CYS A 1 176 ? 35.567 -16.361 -31.587 1.00 81.81 176 CYS A C 1
ATOM 1277 O O . CYS A 1 176 ? 34.400 -16.031 -31.800 1.00 81.81 176 CYS A O 1
ATOM 1279 N N . LEU A 1 177 ? 36.607 -15.698 -32.118 1.00 84.94 177 LEU A N 1
ATOM 1280 C CA . LEU A 1 177 ? 36.498 -14.573 -33.061 1.00 84.94 177 LEU A CA 1
ATOM 1281 C C . LEU A 1 177 ? 36.166 -15.047 -34.485 1.00 84.94 177 LEU A C 1
ATOM 1283 O O . LEU A 1 177 ? 36.640 -16.096 -34.933 1.00 84.94 177 LEU A O 1
ATOM 1287 N N . CYS A 1 178 ? 35.382 -14.256 -35.216 1.00 85.00 178 CYS A N 1
ATOM 1288 C CA . CYS A 1 178 ? 35.034 -14.529 -36.608 1.00 85.00 178 CYS A CA 1
ATOM 1289 C C . CYS A 1 178 ? 36.261 -14.512 -37.536 1.00 85.00 178 CYS A C 1
ATOM 1291 O O . CYS A 1 178 ? 37.189 -13.723 -37.367 1.00 85.00 178 CYS A O 1
ATOM 1293 N N . ALA A 1 179 ? 36.249 -15.373 -38.555 1.00 83.06 179 ALA A N 1
ATOM 1294 C CA . ALA A 1 179 ? 37.292 -15.461 -39.573 1.00 83.06 179 ALA A CA 1
ATOM 1295 C C . ALA A 1 179 ? 36.680 -15.610 -40.973 1.00 83.06 179 ALA A C 1
ATOM 1297 O O . ALA A 1 179 ? 35.517 -15.986 -41.122 1.00 83.06 179 ALA A O 1
ATOM 1298 N N . SER A 1 180 ? 37.482 -15.354 -42.011 1.00 73.25 180 SER A N 1
ATOM 1299 C CA . SER A 1 180 ? 37.043 -15.434 -43.410 1.00 73.25 180 SER A CA 1
ATOM 1300 C C . SER A 1 180 ? 36.408 -16.794 -43.740 1.00 73.25 180 SER A C 1
ATOM 1302 O O . SER A 1 180 ? 37.071 -17.831 -43.673 1.00 73.25 180 SER A O 1
ATOM 1304 N N . GLY A 1 181 ? 35.123 -16.780 -44.117 1.00 68.12 181 GLY A N 1
ATOM 1305 C CA . GLY A 1 181 ? 34.351 -17.974 -44.480 1.00 68.12 181 GLY A CA 1
ATOM 1306 C C . GLY A 1 181 ? 33.573 -18.630 -43.333 1.00 68.12 181 GLY A C 1
ATOM 1307 O O . GLY A 1 181 ? 33.123 -19.763 -43.495 1.00 68.12 181 GLY A O 1
ATOM 1308 N N . GLN A 1 182 ? 33.427 -17.964 -42.184 1.00 66.50 182 GLN A N 1
ATOM 1309 C CA . GLN A 1 182 ? 32.599 -18.398 -41.052 1.00 66.50 182 GLN A CA 1
ATOM 1310 C C . GLN A 1 182 ? 31.477 -17.372 -40.798 1.00 66.50 182 GLN A C 1
ATOM 1312 O O . GLN A 1 182 ? 31.452 -16.700 -39.772 1.00 66.50 182 GLN A O 1
ATOM 1317 N N . ASP A 1 183 ? 30.541 -17.250 -41.747 1.00 59.25 183 ASP A N 1
ATOM 1318 C CA . ASP A 1 183 ? 29.400 -16.316 -41.685 1.00 59.25 183 ASP A CA 1
ATOM 1319 C C . ASP A 1 183 ? 28.130 -16.956 -41.093 1.00 59.25 183 ASP A C 1
ATOM 1321 O O . ASP A 1 183 ? 27.004 -16.631 -41.459 1.00 59.25 183 ASP A O 1
ATOM 1325 N N . THR A 1 184 ? 28.294 -17.929 -40.196 1.00 63.91 184 THR A N 1
ATOM 1326 C CA . THR A 1 184 ? 27.181 -18.727 -39.648 1.00 63.91 184 THR A CA 1
ATOM 1327 C C . THR A 1 184 ? 26.481 -18.073 -38.455 1.00 63.91 184 THR A C 1
ATOM 1329 O O . THR A 1 184 ? 25.524 -18.634 -37.924 1.00 63.91 184 THR A O 1
ATOM 1332 N N . GLY A 1 185 ? 26.968 -16.912 -38.010 1.00 64.50 185 GLY A N 1
ATOM 1333 C CA . GLY A 1 185 ? 26.497 -16.209 -36.815 1.00 64.50 185 GLY A CA 1
ATOM 1334 C C . GLY A 1 185 ? 26.901 -16.835 -35.479 1.00 64.50 185 GLY A C 1
ATOM 1335 O O . GLY A 1 185 ? 26.384 -16.472 -34.426 1.00 64.50 185 GLY A O 1
ATOM 1336 N N . ALA A 1 186 ? 27.832 -17.790 -35.505 1.00 73.06 186 ALA A N 1
ATOM 1337 C CA . ALA A 1 186 ? 28.278 -18.535 -34.330 1.00 73.06 186 ALA A CA 1
ATOM 1338 C C . ALA A 1 186 ? 29.551 -17.967 -33.661 1.00 73.06 186 ALA A C 1
ATOM 1340 O O . ALA A 1 186 ? 30.074 -18.591 -32.741 1.00 73.06 186 ALA A O 1
ATOM 1341 N N . CYS A 1 187 ? 30.054 -16.808 -34.100 1.00 82.69 187 CYS A N 1
ATOM 1342 C CA . CYS A 1 187 ? 31.338 -16.232 -33.684 1.00 82.69 187 CYS A CA 1
ATOM 1343 C C . CYS A 1 187 ? 31.206 -14.787 -33.171 1.00 82.69 187 CYS A C 1
ATOM 1345 O O . CYS A 1 187 ? 30.215 -14.105 -33.446 1.00 82.69 187 CYS A O 1
ATOM 1347 N N . ILE A 1 188 ? 32.206 -14.331 -32.411 1.00 85.19 188 ILE A N 1
ATOM 1348 C CA . ILE A 1 188 ? 32.311 -12.953 -31.913 1.00 85.19 188 ILE A CA 1
ATOM 1349 C C . ILE A 1 188 ? 32.931 -12.070 -32.999 1.00 85.19 188 ILE A C 1
ATOM 1351 O O . ILE A 1 188 ? 33.953 -12.435 -33.587 1.00 85.19 188 ILE A O 1
ATOM 1355 N N . CYS A 1 189 ? 32.306 -10.928 -33.277 1.00 86.75 189 CYS A N 1
ATOM 1356 C CA . CYS A 1 189 ? 32.765 -10.007 -34.314 1.00 86.75 189 CYS A CA 1
ATOM 1357 C C . CYS A 1 189 ? 34.159 -9.440 -33.991 1.00 86.75 189 CYS A C 1
ATOM 1359 O O . CYS A 1 189 ? 34.535 -9.301 -32.829 1.00 86.75 189 CYS A O 1
ATOM 1361 N N . ASN A 1 190 ? 34.912 -9.063 -35.020 1.00 84.56 190 ASN A N 1
ATOM 1362 C CA . ASN A 1 190 ? 36.128 -8.256 -34.887 1.00 84.56 190 ASN A CA 1
ATOM 1363 C C . ASN A 1 190 ? 36.191 -7.212 -36.011 1.00 84.56 190 ASN A C 1
ATOM 1365 O O . ASN A 1 190 ? 35.400 -7.268 -36.954 1.00 84.56 190 ASN A O 1
ATOM 1369 N N . SER A 1 191 ? 37.157 -6.293 -35.934 1.00 80.69 191 SER A N 1
ATOM 1370 C CA . SER A 1 191 ? 37.312 -5.201 -36.906 1.00 80.69 191 SER A CA 1
ATOM 1371 C C . SER A 1 191 ? 37.425 -5.671 -38.359 1.00 80.69 191 SER A C 1
ATOM 1373 O O . SER A 1 191 ? 37.055 -4.936 -39.266 1.00 80.69 191 SER A O 1
ATOM 1375 N N . ASP A 1 192 ? 37.916 -6.889 -38.593 1.00 81.56 192 ASP A N 1
ATOM 1376 C CA . ASP A 1 192 ? 38.096 -7.441 -39.935 1.00 81.56 192 ASP A CA 1
ATOM 1377 C C . ASP A 1 192 ? 36.889 -8.288 -40.396 1.00 81.56 192 ASP A C 1
ATOM 1379 O O . ASP A 1 192 ? 36.710 -8.496 -41.597 1.00 81.56 192 ASP A O 1
ATOM 1383 N N . PHE A 1 193 ? 36.066 -8.794 -39.464 1.00 82.88 193 PHE A N 1
ATOM 1384 C CA . PHE A 1 193 ? 34.942 -9.700 -39.736 1.00 82.88 193 PHE A CA 1
ATOM 1385 C C . PHE A 1 193 ? 33.735 -9.413 -38.822 1.00 82.88 193 PHE A C 1
ATOM 1387 O O . PHE A 1 193 ? 33.687 -9.869 -37.675 1.00 82.88 193 PHE A O 1
ATOM 1394 N N . HIS A 1 194 ? 32.736 -8.711 -39.365 1.00 80.56 194 HIS A N 1
ATOM 1395 C CA . HIS A 1 194 ? 31.561 -8.199 -38.642 1.00 80.56 194 HIS A CA 1
ATOM 1396 C C . HIS A 1 194 ? 30.254 -8.306 -39.458 1.00 80.56 194 HIS A C 1
ATOM 1398 O O . HIS A 1 194 ? 29.490 -7.357 -39.580 1.00 80.56 194 HIS A O 1
ATOM 1404 N N . ASN A 1 195 ? 29.978 -9.470 -40.059 1.00 79.19 195 ASN A N 1
ATOM 1405 C CA . ASN A 1 195 ? 28.707 -9.683 -40.769 1.00 79.19 195 ASN A CA 1
ATOM 1406 C C . ASN A 1 195 ? 27.483 -9.539 -39.834 1.00 79.19 195 ASN A C 1
ATOM 1408 O O . ASN A 1 195 ? 27.590 -9.692 -38.616 1.00 79.19 195 ASN A O 1
ATOM 1412 N N . ALA A 1 196 ? 26.288 -9.354 -40.403 1.00 72.62 196 ALA A N 1
ATOM 1413 C CA . ALA A 1 196 ? 25.049 -9.173 -39.636 1.00 72.62 196 ALA A CA 1
ATOM 1414 C C . ALA A 1 196 ? 24.761 -10.291 -38.603 1.00 72.62 196 ALA A C 1
ATOM 1416 O O . ALA A 1 196 ? 24.071 -10.065 -37.605 1.00 72.62 196 ALA A O 1
ATOM 1417 N N . ALA A 1 197 ? 25.303 -11.497 -38.806 1.00 78.19 197 ALA A N 1
ATOM 1418 C CA . ALA A 1 197 ? 25.043 -12.660 -37.967 1.00 78.19 197 ALA A CA 1
ATOM 1419 C C . ALA A 1 197 ? 26.001 -12.802 -36.764 1.00 78.19 197 ALA A C 1
ATOM 1421 O O . ALA A 1 197 ? 25.661 -13.519 -35.823 1.00 78.19 197 ALA A O 1
ATOM 1422 N N . CYS A 1 198 ? 27.179 -12.167 -36.757 1.00 83.25 198 CYS A N 1
ATOM 1423 C CA . CYS A 1 198 ? 28.141 -12.298 -35.653 1.00 83.25 198 CYS A CA 1
ATOM 1424 C C . CYS A 1 198 ? 27.641 -11.638 -34.353 1.00 83.25 198 CYS A C 1
ATOM 1426 O O . CYS A 1 198 ? 26.718 -10.827 -34.360 1.00 83.25 198 CYS A O 1
ATOM 1428 N N . VAL A 1 199 ? 28.229 -11.975 -33.204 1.00 84.19 199 VAL A N 1
ATOM 1429 C CA . VAL A 1 199 ? 27.841 -11.406 -31.898 1.00 84.19 199 VAL A CA 1
ATOM 1430 C C . VAL A 1 199 ? 28.855 -10.347 -31.455 1.00 84.19 199 VAL A C 1
ATOM 1432 O O . VAL A 1 199 ? 30.038 -10.654 -31.332 1.00 84.19 199 VAL A O 1
ATOM 1435 N N . CYS A 1 200 ? 28.402 -9.121 -31.184 1.00 85.75 200 CYS A N 1
ATOM 1436 C CA . CYS A 1 200 ? 29.233 -8.082 -30.566 1.00 85.75 200 CYS A CA 1
ATOM 1437 C C . CYS A 1 200 ? 29.400 -8.353 -29.066 1.00 85.75 200 CYS A C 1
ATOM 1439 O O . CYS A 1 200 ? 28.449 -8.763 -28.399 1.00 85.75 200 CYS A O 1
ATOM 1441 N N . ASN A 1 201 ? 30.607 -8.157 -28.535 1.00 80.69 201 ASN A N 1
ATOM 1442 C CA . ASN A 1 201 ? 30.934 -8.418 -27.132 1.00 80.69 201 ASN A CA 1
ATOM 1443 C C . ASN A 1 201 ? 31.921 -7.363 -26.614 1.00 80.69 201 ASN A C 1
ATOM 1445 O O . ASN A 1 201 ? 32.955 -7.144 -27.244 1.00 80.69 201 ASN A O 1
ATOM 1449 N N . GLU A 1 202 ? 31.638 -6.776 -25.449 1.00 75.38 202 GLU A N 1
ATOM 1450 C CA . GLU A 1 202 ? 32.490 -5.780 -24.771 1.00 75.38 202 GLU A CA 1
ATOM 1451 C C . GLU A 1 202 ? 33.868 -6.330 -24.373 1.00 75.38 202 GLU A C 1
ATOM 1453 O O . GLU A 1 202 ? 34.813 -5.579 -24.149 1.00 75.38 202 GLU A O 1
ATOM 1458 N N . LEU A 1 203 ? 34.004 -7.656 -24.293 1.00 72.50 203 LEU A N 1
ATOM 1459 C CA . LEU A 1 203 ? 35.249 -8.336 -23.922 1.00 72.50 203 LEU A CA 1
ATOM 1460 C C . LEU A 1 203 ? 36.154 -8.651 -25.120 1.00 72.50 203 LEU A C 1
ATOM 1462 O O . LEU A 1 203 ? 37.145 -9.375 -24.981 1.00 72.50 203 LEU A O 1
ATOM 1466 N N . THR A 1 204 ? 35.812 -8.137 -26.300 1.00 70.06 204 THR A N 1
ATOM 1467 C CA . THR A 1 204 ? 36.635 -8.266 -27.503 1.00 70.06 204 THR A CA 1
ATOM 1468 C C . THR A 1 204 ? 37.774 -7.259 -27.426 1.00 70.06 204 THR A C 1
ATOM 1470 O O . THR A 1 204 ? 37.551 -6.053 -27.337 1.00 70.06 204 THR A O 1
ATOM 1473 N N . SER A 1 205 ? 39.020 -7.729 -27.451 1.00 63.09 205 SER A N 1
ATOM 1474 C CA . SER A 1 205 ? 40.168 -6.830 -27.366 1.00 63.09 205 SER A CA 1
ATOM 1475 C C . SER A 1 205 ? 40.272 -5.958 -28.626 1.00 63.09 205 SER A C 1
ATOM 1477 O O . SER A 1 205 ? 40.664 -6.412 -29.696 1.00 63.09 205 SER A O 1
ATOM 1479 N N . GLY A 1 206 ? 39.932 -4.672 -28.492 1.00 68.06 206 GLY A N 1
ATOM 1480 C CA . GLY A 1 206 ? 40.183 -3.651 -29.516 1.00 68.06 206 GLY A CA 1
ATOM 1481 C C . GLY A 1 206 ? 39.076 -3.422 -30.550 1.00 68.06 206 GLY A C 1
ATOM 1482 O O . GLY A 1 206 ? 39.317 -2.654 -31.478 1.00 68.06 206 GLY A O 1
ATOM 1483 N N . TYR A 1 207 ? 37.892 -4.026 -30.394 1.00 80.88 207 TYR A N 1
ATOM 1484 C CA . TYR A 1 207 ? 36.711 -3.693 -31.197 1.00 80.88 207 TYR A CA 1
ATOM 1485 C C . TYR A 1 207 ? 35.591 -3.192 -30.290 1.00 80.88 207 TYR A C 1
ATOM 1487 O O . TYR A 1 207 ? 35.022 -3.965 -29.522 1.00 80.88 207 TYR A O 1
ATOM 1495 N N . ASP A 1 208 ? 35.349 -1.883 -30.338 1.00 84.31 208 ASP A N 1
ATOM 1496 C CA . ASP A 1 208 ? 34.346 -1.217 -29.513 1.00 84.31 208 ASP A CA 1
ATOM 1497 C C . ASP A 1 208 ? 32.933 -1.755 -29.801 1.00 84.31 208 ASP A C 1
ATOM 1499 O O . ASP A 1 208 ? 32.607 -2.072 -30.947 1.00 84.31 208 ASP A O 1
ATOM 1503 N N . ILE A 1 209 ? 32.102 -1.900 -28.762 1.00 83.56 209 ILE A N 1
ATOM 1504 C CA . ILE A 1 209 ? 30.776 -2.516 -28.899 1.00 83.56 209 ILE A CA 1
ATOM 1505 C C . ILE A 1 209 ? 29.808 -1.650 -29.712 1.00 83.56 209 ILE A C 1
ATOM 1507 O O . ILE A 1 209 ? 28.997 -2.200 -30.458 1.00 83.56 209 ILE A O 1
ATOM 1511 N N . GLU A 1 210 ? 29.899 -0.324 -29.608 1.00 84.12 210 GLU A N 1
ATOM 1512 C CA . GLU A 1 210 ? 29.040 0.611 -30.338 1.00 84.12 210 GLU A CA 1
ATOM 1513 C C . GLU A 1 210 ? 29.423 0.600 -31.822 1.00 84.12 210 GLU A C 1
ATOM 1515 O O . GLU A 1 210 ? 28.564 0.380 -32.678 1.00 84.12 210 GLU A O 1
ATOM 1520 N N . GLN A 1 211 ? 30.727 0.667 -32.119 1.00 84.75 211 GLN A N 1
ATOM 1521 C CA . GLN A 1 211 ? 31.241 0.510 -33.485 1.00 84.75 211 GLN A CA 1
ATOM 1522 C C . GLN A 1 211 ? 30.883 -0.857 -34.084 1.00 84.75 211 GLN A C 1
ATOM 1524 O O . GLN A 1 211 ? 30.453 -0.942 -35.231 1.00 84.75 211 GLN A O 1
ATOM 1529 N N . CYS A 1 212 ? 30.997 -1.933 -33.302 1.00 86.50 212 CYS A N 1
ATOM 1530 C CA . CYS A 1 212 ? 30.632 -3.276 -33.741 1.00 86.50 212 CYS A CA 1
ATOM 1531 C C . CYS A 1 212 ? 29.154 -3.390 -34.112 1.00 86.50 212 CYS A C 1
ATOM 1533 O O . CYS A 1 212 ? 28.811 -3.973 -35.140 1.00 86.50 212 CYS A O 1
ATOM 1535 N N . ASN A 1 213 ? 28.264 -2.847 -33.279 1.00 85.75 213 ASN A N 1
ATOM 1536 C CA . ASN A 1 213 ? 26.830 -2.908 -33.540 1.00 85.75 213 ASN A CA 1
ATOM 1537 C C . ASN A 1 213 ? 26.446 -2.139 -34.805 1.00 85.75 213 ASN A C 1
ATOM 1539 O O . ASN A 1 213 ? 25.529 -2.568 -35.499 1.00 85.75 213 ASN A O 1
ATOM 1543 N N . PHE A 1 214 ? 27.158 -1.058 -35.119 1.00 85.94 214 PHE A N 1
ATOM 1544 C CA . PHE A 1 214 ? 26.956 -0.288 -36.341 1.00 85.94 214 PHE A CA 1
ATOM 1545 C C . PHE A 1 214 ? 27.509 -0.957 -37.585 1.00 85.94 214 PHE A C 1
ATOM 1547 O O . PHE A 1 214 ? 26.779 -1.086 -38.561 1.00 85.94 214 PHE A O 1
ATOM 1554 N N . ASP A 1 215 ? 28.742 -1.460 -37.545 1.00 84.06 215 ASP A N 1
ATOM 1555 C CA . ASP A 1 215 ? 29.366 -2.127 -38.696 1.00 84.06 215 ASP A CA 1
ATOM 1556 C C . ASP A 1 215 ? 28.587 -3.381 -39.146 1.00 84.06 215 ASP A C 1
ATOM 1558 O O . ASP A 1 215 ? 28.710 -3.836 -40.283 1.00 84.06 215 ASP A O 1
ATOM 1562 N N . LYS A 1 216 ? 27.764 -3.946 -38.254 1.00 84.25 216 LYS A N 1
ATOM 1563 C CA . LYS A 1 216 ? 26.847 -5.053 -38.548 1.00 84.25 216 LYS A CA 1
ATOM 1564 C C . LYS A 1 216 ? 25.603 -4.661 -39.349 1.00 84.25 216 LYS A C 1
ATOM 1566 O O . LYS A 1 216 ? 24.910 -5.560 -39.837 1.00 84.25 216 LYS A O 1
ATOM 1571 N N . ILE A 1 217 ? 25.259 -3.377 -39.411 1.00 86.31 217 ILE A N 1
ATOM 1572 C CA . ILE A 1 217 ? 24.059 -2.886 -40.090 1.00 86.31 217 ILE A CA 1
ATOM 1573 C C . ILE A 1 217 ? 24.344 -2.837 -41.590 1.00 86.31 217 ILE A C 1
ATOM 1575 O O . ILE A 1 217 ? 25.336 -2.271 -42.039 1.00 86.31 217 ILE A O 1
ATOM 1579 N N . GLU A 1 218 ? 23.470 -3.447 -42.385 1.00 85.88 218 GLU A N 1
ATOM 1580 C CA . GLU A 1 218 ? 23.639 -3.480 -43.837 1.00 85.88 218 GLU A CA 1
ATOM 1581 C C . GLU A 1 218 ? 23.288 -2.127 -44.482 1.00 85.88 218 GLU A C 1
ATOM 1583 O O . GLU A 1 218 ? 22.464 -1.355 -43.982 1.00 85.88 218 GLU A O 1
ATOM 1588 N N . GLU A 1 219 ? 23.901 -1.844 -45.632 1.00 86.94 219 GLU A N 1
ATOM 1589 C CA . GLU A 1 219 ? 23.553 -0.684 -46.452 1.00 86.94 219 GLU A CA 1
ATOM 1590 C C . GLU A 1 219 ? 22.129 -0.795 -47.018 1.00 86.94 219 GLU A C 1
ATOM 1592 O O . GLU A 1 219 ? 21.661 -1.870 -47.401 1.00 86.94 219 GLU A O 1
ATOM 1597 N N . CYS A 1 220 ? 21.444 0.340 -47.153 1.00 87.50 220 CYS A N 1
ATOM 1598 C CA . CYS A 1 220 ? 20.097 0.373 -47.708 1.00 87.50 220 CYS A CA 1
ATOM 1599 C C . CYS A 1 220 ? 20.061 -0.042 -49.193 1.00 87.50 220 CYS A C 1
ATOM 1601 O O . CYS A 1 220 ? 20.672 0.590 -50.058 1.00 87.50 220 CYS A O 1
ATOM 1603 N N . GLU A 1 221 ? 19.240 -1.044 -49.521 1.00 83.88 221 GLU A N 1
ATOM 1604 C CA . GLU A 1 221 ? 19.104 -1.561 -50.893 1.00 83.88 221 GLU A CA 1
ATOM 1605 C C . GLU A 1 221 ? 18.256 -0.666 -51.830 1.00 83.88 221 GLU A C 1
ATOM 1607 O O . GLU A 1 221 ? 18.285 -0.843 -53.052 1.00 83.88 221 GLU A O 1
ATOM 1612 N N . SER A 1 222 ? 17.463 0.277 -51.291 1.00 77.94 222 SER A N 1
ATOM 1613 C CA . SER A 1 222 ? 16.565 1.147 -52.077 1.00 77.94 222 SER A CA 1
ATOM 1614 C C . SER A 1 222 ? 16.234 2.485 -51.389 1.00 77.94 222 SER A C 1
ATOM 1616 O O . SER A 1 222 ? 16.213 2.562 -50.166 1.00 77.94 222 SER A O 1
ATOM 1618 N N . GLY A 1 223 ? 15.928 3.536 -52.164 1.00 69.75 223 GLY A N 1
ATOM 1619 C CA . GLY A 1 223 ? 15.583 4.885 -51.667 1.00 69.75 223 GLY A CA 1
ATOM 1620 C C . GLY A 1 223 ? 14.096 5.130 -51.341 1.00 69.75 223 GLY A C 1
ATOM 1621 O O . GLY A 1 223 ? 13.497 6.033 -51.919 1.00 69.75 223 GLY A O 1
ATOM 1622 N N . GLY A 1 224 ? 13.482 4.294 -50.494 1.00 79.69 224 GLY A N 1
ATOM 1623 C CA . GLY A 1 224 ? 12.102 4.450 -49.985 1.00 79.69 224 GLY A CA 1
ATOM 1624 C C . GLY A 1 224 ? 11.999 5.146 -48.616 1.00 79.69 224 GLY A C 1
ATOM 1625 O O . GLY A 1 224 ? 12.797 6.011 -48.306 1.00 79.69 224 GLY A O 1
ATOM 1626 N N . THR A 1 225 ? 11.025 4.764 -47.788 1.00 79.50 225 THR A N 1
ATOM 1627 C CA . THR A 1 225 ? 11.029 5.046 -46.338 1.00 79.50 225 THR A CA 1
ATOM 1628 C C . THR A 1 225 ? 11.347 3.733 -45.638 1.00 79.50 225 THR A C 1
ATOM 1630 O O . THR A 1 225 ? 10.750 2.706 -45.980 1.00 79.50 225 THR A O 1
ATOM 1633 N N . VAL A 1 226 ? 12.287 3.752 -44.701 1.00 85.38 226 VAL A N 1
ATOM 1634 C CA . VAL A 1 226 ? 12.666 2.593 -43.885 1.00 85.38 226 VAL A CA 1
ATOM 1635 C C . VAL A 1 226 ? 12.351 2.872 -42.422 1.00 85.38 226 VAL A C 1
ATOM 1637 O O . VAL A 1 226 ? 12.114 4.013 -42.032 1.00 85.38 226 VAL A O 1
ATOM 1640 N N . GLU A 1 227 ? 12.308 1.821 -41.608 1.00 83.19 227 GLU A N 1
ATOM 1641 C CA . GLU A 1 227 ? 12.230 2.013 -40.161 1.00 83.19 227 GLU A CA 1
ATOM 1642 C C . GLU A 1 227 ? 13.460 2.798 -39.676 1.00 83.19 227 GLU A C 1
ATOM 1644 O O . GLU A 1 227 ? 14.568 2.479 -40.128 1.00 83.19 227 GLU A O 1
ATOM 1649 N N . PRO A 1 228 ? 13.301 3.803 -38.789 1.00 85.38 228 PRO A N 1
ATOM 1650 C CA . PRO A 1 228 ? 14.427 4.571 -38.270 1.00 85.38 228 PRO A CA 1
ATOM 1651 C C . PRO A 1 228 ? 15.514 3.647 -37.714 1.00 85.38 228 PRO A C 1
ATOM 1653 O O . PRO A 1 228 ? 15.2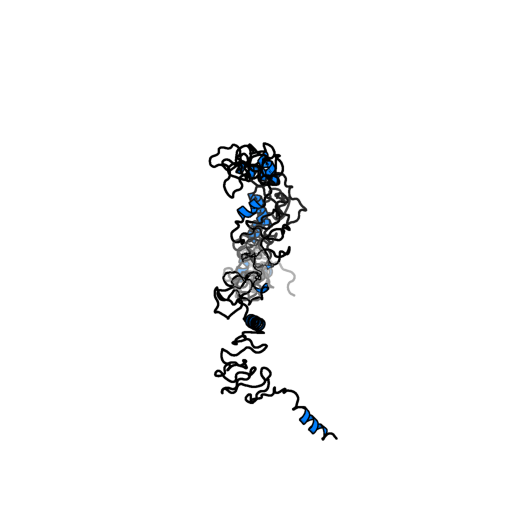50 2.845 -36.819 1.00 85.38 228 PRO A O 1
ATOM 1656 N N . GLY A 1 229 ? 16.727 3.729 -38.259 1.00 84.88 229 GLY A N 1
ATOM 1657 C CA . GLY A 1 229 ? 17.855 2.908 -37.817 1.00 84.88 229 GLY A CA 1
ATOM 1658 C C . GLY A 1 229 ? 18.080 1.603 -38.591 1.00 84.88 229 GLY A C 1
ATOM 1659 O O . GLY A 1 229 ? 19.073 0.923 -38.351 1.00 84.88 229 GLY A O 1
ATOM 1660 N N . ALA A 1 230 ? 17.181 1.214 -39.502 1.00 87.62 230 ALA A N 1
ATOM 1661 C CA . ALA A 1 230 ? 17.165 -0.150 -40.047 1.00 87.62 230 ALA A CA 1
ATOM 1662 C C . ALA A 1 230 ? 18.284 -0.482 -41.050 1.00 87.62 230 ALA A C 1
ATOM 1664 O O . ALA A 1 230 ? 18.554 -1.660 -41.283 1.00 87.62 230 ALA A O 1
ATOM 1665 N N . CYS A 1 231 ? 18.895 0.521 -41.678 1.00 89.06 231 CYS A N 1
ATOM 1666 C CA . CYS A 1 231 ? 19.996 0.348 -42.624 1.00 89.06 231 CYS A CA 1
ATOM 1667 C C . CYS A 1 231 ? 20.876 1.603 -42.676 1.00 89.06 231 CYS A C 1
ATOM 1669 O O . CYS A 1 231 ? 20.421 2.694 -42.319 1.00 89.06 231 CYS A O 1
ATOM 1671 N N . ILE A 1 232 ? 22.120 1.454 -43.136 1.00 88.44 232 ILE A N 1
ATOM 1672 C CA . ILE A 1 232 ? 23.064 2.566 -43.328 1.00 88.44 232 ILE A CA 1
ATOM 1673 C C . ILE A 1 232 ? 22.820 3.216 -44.699 1.00 88.44 232 ILE A C 1
ATOM 1675 O O . ILE A 1 232 ? 22.663 2.521 -45.710 1.00 88.44 232 ILE A O 1
ATOM 1679 N N . CYS A 1 233 ? 22.779 4.548 -44.754 1.00 87.50 233 CYS A N 1
ATOM 1680 C CA . CYS A 1 233 ? 22.642 5.290 -46.006 1.00 87.50 233 CYS A CA 1
ATOM 1681 C C . CYS A 1 233 ? 23.841 5.016 -46.937 1.00 87.50 233 CYS A C 1
ATOM 1683 O O . CYS A 1 233 ? 24.980 4.933 -46.488 1.00 87.50 233 CYS A O 1
ATOM 1685 N N . GLN A 1 234 ? 23.623 4.888 -48.251 1.00 83.38 234 GLN A N 1
ATOM 1686 C CA . GLN A 1 234 ? 24.743 4.640 -49.169 1.00 83.38 234 GLN A CA 1
ATOM 1687 C C . GLN A 1 234 ? 25.562 5.906 -49.442 1.00 83.38 234 GLN A C 1
ATOM 1689 O O . GLN A 1 234 ? 25.019 6.921 -49.896 1.00 83.38 234 GLN A O 1
ATOM 1694 N N . GLU A 1 235 ? 26.884 5.797 -49.280 1.00 71.94 235 GLU A N 1
ATOM 1695 C CA . GLU A 1 235 ? 27.841 6.880 -49.518 1.00 71.94 235 GLU A CA 1
ATOM 1696 C C . GLU A 1 235 ? 27.686 7.452 -50.946 1.00 71.94 235 GLU A C 1
ATOM 1698 O O . GLU A 1 235 ? 27.722 6.736 -51.954 1.00 71.94 235 GLU A O 1
ATOM 1703 N N . GLY A 1 236 ? 27.482 8.769 -51.058 1.00 66.00 236 GLY A N 1
ATOM 1704 C CA . GLY A 1 236 ? 27.327 9.454 -52.348 1.00 66.00 236 GLY A CA 1
ATOM 1705 C C . GLY A 1 236 ? 25.899 9.507 -52.919 1.00 66.00 236 GLY A C 1
ATOM 1706 O O . GLY A 1 236 ? 25.735 9.855 -54.093 1.00 66.00 236 GLY A O 1
ATOM 1707 N N . GLY A 1 237 ? 24.869 9.197 -52.120 1.00 62.88 237 GLY A N 1
ATOM 1708 C CA . GLY A 1 237 ? 23.480 9.628 -52.360 1.00 62.88 237 GLY A CA 1
ATOM 1709 C C . GLY A 1 237 ? 22.673 8.824 -53.388 1.00 62.88 237 GLY A C 1
ATOM 1710 O O . GLY A 1 237 ? 21.677 9.321 -53.913 1.00 62.88 237 GLY A O 1
ATOM 1711 N N . SER A 1 238 ? 23.087 7.597 -53.725 1.00 69.69 238 SER A N 1
ATOM 1712 C CA . SER A 1 238 ? 22.362 6.766 -54.708 1.00 69.69 238 SER A CA 1
ATOM 1713 C C . SER A 1 238 ? 21.156 6.017 -54.117 1.00 69.69 238 SER A C 1
ATOM 1715 O O . SER A 1 238 ? 20.203 5.764 -54.851 1.00 69.69 238 SER A O 1
ATOM 1717 N N . ASN A 1 239 ? 21.167 5.718 -52.811 1.00 76.31 239 ASN A N 1
ATOM 1718 C CA . ASN A 1 239 ? 20.049 5.148 -52.052 1.00 76.31 239 ASN A CA 1
ATOM 1719 C C . ASN A 1 239 ? 20.042 5.741 -50.634 1.00 76.31 239 ASN A C 1
ATOM 1721 O O . ASN A 1 239 ? 20.860 5.364 -49.799 1.00 76.31 239 ASN A O 1
ATOM 1725 N N . HIS A 1 240 ? 19.127 6.682 -50.395 1.00 80.56 240 HIS A N 1
ATOM 1726 C CA . HIS A 1 240 ? 19.037 7.455 -49.156 1.00 80.56 240 HIS A CA 1
ATOM 1727 C C . HIS A 1 240 ? 17.579 7.519 -48.667 1.00 80.56 240 HIS A C 1
ATOM 1729 O O . HIS A 1 240 ? 16.905 8.528 -48.880 1.00 80.56 240 HIS A O 1
ATOM 1735 N N . PRO A 1 241 ? 17.026 6.407 -48.150 1.00 86.06 241 PRO A N 1
ATOM 1736 C CA . PRO A 1 241 ? 15.648 6.382 -47.685 1.00 86.06 241 PRO A CA 1
ATOM 1737 C C . PRO A 1 241 ? 15.448 7.175 -46.388 1.00 86.06 241 PRO A C 1
ATOM 1739 O O . PRO A 1 241 ? 16.334 7.199 -45.536 1.00 86.06 241 PRO A O 1
ATOM 1742 N N . ASP A 1 242 ? 14.259 7.748 -46.200 1.00 84.00 242 ASP A N 1
ATOM 1743 C CA . ASP A 1 242 ? 13.897 8.401 -44.935 1.00 84.00 242 ASP A CA 1
ATOM 1744 C C . ASP A 1 242 ? 14.012 7.376 -43.792 1.00 84.00 242 ASP A C 1
ATOM 1746 O O . ASP A 1 242 ? 13.414 6.298 -43.875 1.00 84.00 242 ASP A O 1
ATOM 1750 N N . GLY A 1 243 ? 14.790 7.702 -42.753 1.00 82.25 243 GLY A N 1
ATOM 1751 C CA . GLY A 1 243 ? 15.044 6.829 -41.600 1.00 82.25 243 GLY A CA 1
ATOM 1752 C C . GLY A 1 243 ? 16.353 6.023 -41.631 1.00 82.25 243 GLY A C 1
ATOM 1753 O O . GLY A 1 243 ? 16.632 5.329 -40.654 1.00 82.25 243 GLY A O 1
ATOM 1754 N N . CYS A 1 244 ? 17.179 6.095 -42.685 1.00 89.19 244 CYS A N 1
ATOM 1755 C CA . CYS A 1 244 ? 18.495 5.430 -42.682 1.00 89.19 244 CYS A CA 1
ATOM 1756 C C . CYS A 1 244 ? 19.502 6.095 -41.729 1.00 89.19 244 CYS A C 1
ATOM 1758 O O . CYS A 1 244 ? 19.432 7.301 -41.498 1.00 89.19 244 CYS A O 1
ATOM 1760 N N . LEU A 1 245 ? 20.446 5.315 -41.190 1.00 90.06 245 LEU A N 1
ATOM 1761 C CA . LEU A 1 245 ? 21.553 5.816 -40.367 1.00 90.06 245 LEU A CA 1
ATOM 1762 C C . LEU A 1 245 ? 22.614 6.481 -41.233 1.00 90.06 245 LEU A C 1
ATOM 1764 O O . LEU A 1 245 ? 23.022 5.916 -42.249 1.00 90.06 245 LEU A O 1
ATOM 1768 N N . CYS A 1 246 ? 23.105 7.636 -40.794 1.00 88.62 246 CYS A N 1
ATOM 1769 C CA . CYS A 1 246 ? 24.217 8.316 -41.441 1.00 88.62 246 CYS A CA 1
ATOM 1770 C C . CYS A 1 246 ? 25.442 7.388 -41.504 1.00 88.62 246 CYS A C 1
ATOM 1772 O O . CYS A 1 246 ? 25.818 6.767 -40.507 1.00 88.62 246 CYS A O 1
ATOM 1774 N N . ALA A 1 247 ? 26.066 7.293 -42.677 1.00 85.69 247 ALA A N 1
ATOM 1775 C CA . ALA A 1 247 ? 27.305 6.551 -42.887 1.00 85.69 247 ALA A CA 1
ATOM 1776 C C . ALA A 1 247 ? 28.537 7.410 -42.577 1.00 85.69 247 ALA A C 1
ATOM 1778 O O . ALA A 1 247 ? 29.584 6.886 -42.203 1.00 85.69 247 ALA A O 1
ATOM 1779 N N . SER A 1 248 ? 28.430 8.729 -42.768 1.00 79.75 248 SER A N 1
ATOM 1780 C CA . SER A 1 248 ? 29.534 9.680 -42.642 1.00 79.75 248 SER A CA 1
ATOM 1781 C C . SER A 1 248 ? 29.062 11.114 -42.376 1.00 79.75 248 SER A C 1
ATOM 1783 O O . SER A 1 248 ? 27.900 11.461 -42.582 1.00 79.75 248 SER A O 1
ATOM 1785 N N . SER A 1 249 ? 30.012 12.007 -42.075 1.00 82.50 249 SER A N 1
ATOM 1786 C CA . SER A 1 249 ? 29.751 13.440 -41.826 1.00 82.50 249 SER A CA 1
ATOM 1787 C C . SER A 1 249 ? 29.378 14.233 -43.075 1.00 82.50 249 SER A C 1
ATOM 1789 O O . SER A 1 249 ? 29.154 15.443 -43.002 1.00 82.50 249 SER A O 1
ATOM 1791 N N . THR A 1 250 ? 29.349 13.568 -44.229 1.00 79.31 250 THR A N 1
ATOM 1792 C CA . THR A 1 250 ? 28.984 14.158 -45.519 1.00 79.31 250 THR A CA 1
ATOM 1793 C C . THR A 1 250 ? 27.584 13.789 -45.989 1.00 79.31 250 THR A C 1
ATOM 1795 O O . THR A 1 250 ? 27.165 14.294 -47.031 1.00 79.31 250 THR A O 1
ATOM 1798 N N . ASP A 1 251 ? 26.875 12.942 -45.242 1.00 80.50 251 ASP A N 1
ATOM 1799 C CA . ASP A 1 251 ? 25.475 12.628 -45.515 1.00 80.50 251 ASP A CA 1
ATOM 1800 C C . ASP A 1 251 ? 24.557 13.800 -45.113 1.00 80.50 251 ASP A C 1
ATOM 1802 O O . ASP A 1 251 ? 24.969 14.726 -44.416 1.00 80.50 251 ASP A O 1
ATOM 1806 N N . GLU A 1 252 ? 23.311 13.798 -45.580 1.00 80.31 252 GLU A N 1
ATOM 1807 C CA . GLU A 1 252 ? 22.294 14.810 -45.261 1.00 80.31 252 GLU A CA 1
ATOM 1808 C C . GLU A 1 252 ? 20.946 14.098 -45.098 1.00 80.31 252 GLU A C 1
ATOM 1810 O O . GLU A 1 252 ? 20.722 13.081 -45.739 1.00 80.31 252 GLU A O 1
ATOM 1815 N N . ASP A 1 253 ? 20.035 14.616 -44.273 1.00 80.94 253 ASP A N 1
ATOM 1816 C CA . ASP A 1 253 ? 18.684 14.053 -44.085 1.00 80.94 253 ASP A CA 1
ATOM 1817 C C . ASP A 1 253 ? 18.644 12.589 -43.569 1.00 80.94 253 ASP A C 1
ATOM 1819 O O . ASP A 1 253 ? 17.728 11.826 -43.879 1.00 80.94 253 ASP A O 1
ATOM 1823 N N . CYS A 1 254 ? 19.632 12.182 -42.765 1.00 85.69 254 CYS A N 1
ATOM 1824 C CA . CYS A 1 254 ? 19.758 10.842 -42.172 1.00 85.69 254 CYS A CA 1
ATOM 1825 C C . CYS A 1 254 ? 19.648 10.860 -40.637 1.00 85.69 254 CYS A C 1
ATOM 1827 O O . CYS A 1 254 ? 19.746 11.914 -40.004 1.00 85.69 254 CYS A O 1
ATOM 1829 N N . LEU A 1 255 ? 19.439 9.686 -40.037 1.00 88.75 255 LEU A N 1
ATOM 1830 C CA . LEU A 1 255 ? 19.403 9.467 -38.591 1.00 88.75 255 LEU A CA 1
ATOM 1831 C C . LEU A 1 255 ? 20.830 9.383 -38.020 1.00 88.75 255 LEU A C 1
ATOM 1833 O O . LEU A 1 255 ? 21.664 8.649 -38.549 1.00 88.75 255 LEU A O 1
ATOM 1837 N N . CYS A 1 256 ? 21.110 10.095 -36.930 1.00 88.75 256 CYS A N 1
ATOM 1838 C CA . CYS A 1 256 ? 22.426 10.087 -36.297 1.00 88.75 256 CYS A CA 1
ATOM 1839 C C . CYS A 1 256 ? 22.796 8.680 -35.781 1.00 88.75 256 CYS A C 1
ATOM 1841 O O . CYS A 1 256 ? 21.982 8.018 -35.140 1.00 88.75 256 CYS A O 1
ATOM 1843 N N . ASN A 1 257 ? 24.036 8.245 -36.017 1.00 78.69 257 ASN A N 1
ATOM 1844 C CA . ASN A 1 257 ? 24.525 6.903 -35.676 1.00 78.69 257 ASN A CA 1
ATOM 1845 C C . ASN A 1 257 ? 25.260 6.789 -34.324 1.00 78.69 257 ASN A C 1
ATOM 1847 O O . ASN A 1 257 ? 25.721 5.710 -33.993 1.00 78.69 257 ASN A O 1
ATOM 1851 N N . GLU A 1 258 ? 25.379 7.880 -33.560 1.00 76.94 258 GLU A N 1
ATOM 1852 C CA . GLU A 1 258 ? 26.011 7.969 -32.225 1.00 76.94 258 GLU A CA 1
ATOM 1853 C C . GLU A 1 258 ? 27.522 7.644 -32.100 1.00 76.94 258 GLU A C 1
ATOM 1855 O O . GLU A 1 258 ? 28.075 7.921 -31.038 1.00 76.94 258 GLU A O 1
ATOM 1860 N N . ILE A 1 259 ? 28.226 7.162 -33.138 1.00 73.38 259 ILE A N 1
ATOM 1861 C CA . ILE A 1 259 ? 29.570 6.553 -32.956 1.00 73.38 259 ILE A CA 1
ATOM 1862 C C . ILE A 1 259 ? 30.736 7.443 -33.423 1.00 73.38 259 ILE A C 1
ATOM 1864 O O . ILE A 1 259 ? 31.752 7.488 -32.739 1.00 73.38 259 ILE A O 1
ATOM 1868 N N . ASP A 1 260 ? 30.608 8.190 -34.530 1.00 66.38 260 ASP A N 1
ATOM 1869 C CA . ASP A 1 260 ? 31.440 9.369 -34.859 1.00 66.38 260 ASP A CA 1
ATOM 1870 C C . ASP A 1 260 ? 30.997 10.015 -36.191 1.00 66.38 260 ASP A C 1
ATOM 1872 O O . ASP A 1 260 ? 30.337 9.382 -37.014 1.00 66.38 260 ASP A O 1
ATOM 1876 N N . ASP A 1 261 ? 31.384 11.280 -36.418 1.00 62.53 261 ASP A N 1
ATOM 1877 C CA . ASP A 1 261 ? 31.194 12.006 -37.688 1.00 62.53 261 ASP A CA 1
ATOM 1878 C C . ASP A 1 261 ? 29.737 12.037 -38.202 1.00 62.53 261 ASP A C 1
ATOM 1880 O O . ASP A 1 261 ? 29.479 11.874 -39.386 1.00 62.53 261 ASP A O 1
ATOM 1884 N N . ASN A 1 262 ? 28.750 12.307 -37.347 1.00 73.12 262 ASN A N 1
ATOM 1885 C CA . ASN A 1 262 ? 27.406 12.613 -37.844 1.00 73.12 262 ASN A CA 1
ATOM 1886 C C . ASN A 1 262 ? 27.371 13.986 -38.552 1.00 73.12 262 ASN A C 1
ATOM 1888 O O . ASN A 1 262 ? 28.011 14.937 -38.080 1.00 73.12 262 ASN A O 1
ATOM 1892 N N . PRO A 1 263 ? 26.619 14.138 -39.657 1.00 78.06 263 PRO A N 1
ATOM 1893 C CA . PRO A 1 263 ? 26.416 15.440 -40.271 1.00 78.06 263 PRO A CA 1
ATOM 1894 C C . PRO A 1 263 ? 25.616 16.344 -39.326 1.00 78.06 263 PRO A C 1
ATOM 1896 O O . PRO A 1 263 ? 24.792 15.885 -38.540 1.00 78.06 263 PRO A O 1
ATOM 1899 N N . SER A 1 264 ? 25.877 17.652 -39.368 1.00 77.88 264 SER A N 1
ATOM 1900 C CA . SER A 1 264 ? 25.161 18.629 -38.542 1.00 77.88 264 SER A CA 1
ATOM 1901 C C . SER A 1 264 ? 24.307 19.545 -39.431 1.00 77.88 264 SER A C 1
ATOM 1903 O O . SER A 1 264 ? 24.893 20.358 -40.158 1.00 77.88 264 SER A O 1
ATOM 1905 N N . PRO A 1 265 ? 22.957 19.471 -39.365 1.00 77.12 265 PRO A N 1
ATOM 1906 C CA . PRO A 1 265 ? 22.139 18.586 -38.517 1.00 77.12 265 PRO A CA 1
ATOM 1907 C C . PRO A 1 265 ? 21.881 17.187 -39.125 1.00 77.12 265 PRO A C 1
ATOM 1909 O O . PRO A 1 265 ? 21.829 17.037 -40.343 1.00 77.12 265 PRO A O 1
ATOM 1912 N N . CYS A 1 266 ? 21.668 16.193 -38.259 1.00 85.94 266 CYS A N 1
ATOM 1913 C CA . CYS A 1 266 ? 21.091 14.874 -38.554 1.00 85.94 266 CYS A CA 1
ATOM 1914 C C . CYS A 1 266 ? 19.872 14.665 -37.643 1.00 85.94 266 CYS A C 1
ATOM 1916 O O . CYS A 1 266 ? 19.783 15.295 -36.587 1.00 85.94 266 CYS A O 1
ATOM 1918 N N . PHE A 1 267 ? 18.939 13.799 -38.038 1.00 87.06 267 PHE A N 1
ATOM 1919 C CA . PHE A 1 267 ? 17.745 13.502 -37.244 1.00 87.06 267 PHE A CA 1
ATOM 1920 C C . PHE A 1 267 ? 18.075 12.579 -36.067 1.00 87.06 267 PHE A C 1
ATOM 1922 O O . PHE A 1 267 ? 18.902 11.679 -36.196 1.00 87.06 267 PHE A O 1
ATOM 1929 N N . THR A 1 268 ? 17.392 12.734 -34.935 1.00 86.06 268 THR A N 1
ATOM 1930 C CA . THR A 1 268 ? 17.402 11.732 -33.851 1.00 86.06 268 THR A CA 1
ATOM 1931 C C . THR A 1 268 ? 16.133 10.877 -33.872 1.00 86.06 268 THR A C 1
ATOM 1933 O O . THR A 1 268 ? 15.174 11.178 -34.580 1.00 86.06 268 THR A O 1
ATOM 1936 N N . ILE A 1 269 ? 16.093 9.786 -33.106 1.00 82.19 269 ILE A N 1
ATOM 1937 C CA . ILE A 1 269 ? 14.824 9.092 -32.845 1.00 82.19 269 ILE A CA 1
ATOM 1938 C C . ILE A 1 269 ? 14.076 9.932 -31.812 1.00 82.19 269 ILE A C 1
ATOM 1940 O O . ILE A 1 269 ? 14.664 10.299 -30.791 1.00 82.19 269 ILE A O 1
ATOM 1944 N N . CYS A 1 270 ? 12.810 10.258 -32.085 1.00 82.81 270 CYS A N 1
ATOM 1945 C CA . CYS A 1 270 ? 11.996 10.983 -31.115 1.00 82.81 270 CYS A CA 1
ATOM 1946 C C . CYS A 1 270 ? 11.911 10.163 -29.824 1.00 82.81 270 CYS A C 1
ATOM 1948 O O . CYS A 1 270 ? 11.732 8.947 -29.862 1.00 82.81 270 CYS A O 1
ATOM 1950 N N . LYS A 1 271 ? 12.041 10.808 -28.672 1.00 77.81 271 LYS A N 1
ATOM 1951 C CA . LYS A 1 271 ? 11.775 10.174 -27.377 1.00 77.81 271 LYS A CA 1
ATOM 1952 C C . LYS A 1 271 ? 10.276 10.140 -27.102 1.00 77.81 271 LYS A C 1
ATOM 1954 O O . LYS A 1 271 ? 9.477 10.789 -27.777 1.00 77.81 271 LYS A O 1
ATOM 1959 N N . GLU A 1 272 ? 9.893 9.398 -26.068 1.00 65.94 272 GLU A N 1
ATOM 1960 C CA . GLU A 1 272 ? 8.536 9.468 -25.535 1.00 65.94 272 GLU A CA 1
ATOM 1961 C C . GLU A 1 272 ? 8.189 10.943 -25.242 1.00 65.94 272 GLU A C 1
ATOM 1963 O O . GLU A 1 272 ? 8.938 11.632 -24.545 1.00 65.94 272 GLU A O 1
ATOM 1968 N N . PHE A 1 273 ? 7.075 11.427 -25.806 1.00 64.25 273 PHE A N 1
ATOM 1969 C CA . PHE A 1 273 ? 6.610 12.826 -25.759 1.00 64.25 273 PHE A CA 1
ATOM 1970 C C . PHE A 1 273 ? 7.352 13.850 -26.649 1.00 64.25 273 PHE A C 1
ATOM 1972 O O . PHE A 1 273 ? 7.132 15.050 -26.472 1.00 64.25 273 PHE A O 1
ATOM 1979 N N . GLU A 1 274 ? 8.174 13.414 -27.609 1.00 71.12 274 GLU A N 1
ATOM 1980 C CA . GLU A 1 274 ? 8.683 14.239 -28.724 1.00 71.12 274 GLU A CA 1
ATOM 1981 C C . GLU A 1 274 ? 7.870 13.985 -30.015 1.00 71.12 274 GLU A C 1
ATOM 1983 O O . GLU A 1 274 ? 7.189 12.963 -30.136 1.00 71.12 274 GLU A O 1
ATOM 1988 N N . TYR A 1 275 ? 7.895 14.928 -30.968 1.00 75.19 275 TYR A N 1
ATOM 1989 C CA . TYR A 1 275 ? 7.030 14.909 -32.160 1.00 75.19 275 TYR A CA 1
ATOM 1990 C C . TYR A 1 275 ? 7.739 15.502 -33.387 1.00 75.19 275 TYR A C 1
ATOM 1992 O O . TYR A 1 275 ? 8.427 16.518 -33.276 1.00 75.19 275 TYR A O 1
ATOM 2000 N N . GLU A 1 276 ? 7.478 14.932 -34.568 1.00 74.25 276 GLU A N 1
ATOM 2001 C CA . GLU A 1 276 ? 8.123 15.306 -35.844 1.00 74.25 276 GLU A CA 1
ATOM 2002 C C . GLU A 1 276 ? 7.910 16.781 -36.248 1.00 74.25 276 GLU A C 1
ATOM 2004 O O . GLU A 1 276 ? 8.765 17.380 -36.894 1.00 74.25 276 GLU A O 1
ATOM 2009 N N . GLU A 1 277 ? 6.783 17.406 -35.878 1.00 63.12 277 GLU A N 1
ATOM 2010 C CA . GLU A 1 277 ? 6.477 18.796 -36.271 1.00 63.12 277 GLU A CA 1
ATOM 2011 C C . GLU A 1 277 ? 7.195 19.871 -35.420 1.00 63.12 277 GLU A C 1
ATOM 2013 O O . GLU A 1 277 ? 7.059 21.063 -35.713 1.00 63.12 277 GLU A O 1
ATOM 2018 N N . GLY A 1 278 ? 7.959 19.490 -34.385 1.00 56.59 278 GLY A N 1
ATOM 2019 C CA . GLY A 1 278 ? 8.579 20.438 -33.441 1.00 56.59 278 GLY A CA 1
ATOM 2020 C C . GLY A 1 278 ? 10.055 20.206 -33.105 1.00 56.59 278 GLY A C 1
ATOM 2021 O O . GLY A 1 278 ? 10.733 21.160 -32.726 1.00 56.59 278 GLY A O 1
ATOM 2022 N N . GLU A 1 279 ? 10.558 18.986 -33.273 1.00 57.12 279 GLU A N 1
ATOM 2023 C CA . GLU A 1 279 ? 11.915 18.569 -32.908 1.00 57.12 279 GLU A CA 1
ATOM 2024 C C . GLU A 1 279 ? 12.541 17.877 -34.136 1.00 57.12 279 GLU A C 1
ATOM 2026 O O . GLU A 1 279 ? 11.833 17.200 -34.877 1.00 57.12 279 GLU A O 1
ATOM 2031 N N . GLU A 1 280 ? 13.837 18.066 -34.409 1.00 74.75 280 GLU A N 1
ATOM 2032 C CA . GLU A 1 280 ? 14.556 17.448 -35.545 1.00 74.75 280 GLU A CA 1
ATOM 2033 C C . GLU A 1 280 ? 14.722 15.920 -35.329 1.00 74.75 280 GLU A C 1
ATOM 2035 O O . GLU A 1 280 ? 15.834 15.406 -35.215 1.00 74.75 280 GLU A O 1
ATOM 2040 N N . CYS A 1 281 ? 13.612 15.177 -35.243 1.00 82.94 281 CYS A N 1
ATOM 2041 C CA . CYS A 1 281 ? 13.558 13.749 -34.933 1.00 82.94 281 CYS A CA 1
ATOM 2042 C C . CYS A 1 281 ? 12.522 12.979 -35.777 1.00 82.94 281 CYS A C 1
ATOM 2044 O O . CYS A 1 281 ? 11.631 13.575 -36.381 1.00 82.94 281 CYS A O 1
ATOM 2046 N N . LEU A 1 282 ? 12.633 11.644 -35.811 1.00 85.81 282 LEU A N 1
ATOM 2047 C CA . LEU A 1 282 ? 11.702 10.729 -36.489 1.00 85.81 282 LEU A CA 1
ATOM 2048 C C . LEU A 1 282 ? 11.020 9.782 -35.491 1.00 85.81 282 LEU A C 1
ATOM 2050 O O . LEU A 1 282 ? 11.683 9.197 -34.628 1.00 85.81 282 LEU A O 1
ATOM 2054 N N . CYS A 1 283 ? 9.700 9.594 -35.617 1.00 84.12 283 CYS A N 1
ATOM 2055 C CA . CYS A 1 283 ? 8.952 8.678 -34.755 1.00 84.12 283 CYS A CA 1
ATOM 2056 C C . CYS A 1 283 ? 9.262 7.211 -35.124 1.00 84.12 283 CYS A C 1
ATOM 2058 O O . CYS A 1 283 ? 9.019 6.820 -36.272 1.00 84.12 283 CYS A O 1
ATOM 2060 N N . PRO A 1 284 ? 9.714 6.359 -34.182 1.00 81.19 284 PRO A N 1
ATOM 2061 C CA . PRO A 1 284 ? 9.934 4.937 -34.455 1.00 81.19 284 PRO A CA 1
ATOM 2062 C C . PRO A 1 284 ? 8.608 4.247 -34.797 1.00 81.19 284 PRO A C 1
ATOM 2064 O O . PRO A 1 284 ? 7.547 4.712 -34.365 1.00 81.19 284 PRO A O 1
ATOM 2067 N N . SER A 1 285 ? 8.624 3.129 -35.528 1.00 75.81 285 SER A N 1
ATOM 2068 C CA . SER A 1 285 ? 7.431 2.278 -35.666 1.00 75.81 285 SER A CA 1
ATOM 2069 C C . SER A 1 285 ? 7.514 1.057 -34.757 1.00 75.81 285 SER A C 1
ATOM 2071 O O . SER A 1 285 ? 8.572 0.463 -34.581 1.00 75.81 285 SER A O 1
ATOM 2073 N N . GLY A 1 286 ? 6.365 0.653 -34.212 1.00 68.12 286 GLY A N 1
ATOM 2074 C CA . GLY A 1 286 ? 6.244 -0.546 -33.378 1.00 68.12 286 GLY A CA 1
ATOM 2075 C C . GLY A 1 286 ? 6.217 -0.284 -31.873 1.00 68.12 286 GLY A C 1
ATOM 2076 O O . GLY A 1 286 ? 5.901 -1.209 -31.133 1.00 68.12 286 GLY A O 1
ATOM 2077 N N . GLU A 1 287 ? 6.458 0.952 -31.434 1.00 76.50 287 GLU A N 1
ATOM 2078 C CA . GLU A 1 287 ? 6.254 1.359 -30.044 1.00 76.50 287 GLU A CA 1
ATOM 2079 C C . GLU A 1 287 ? 4.779 1.702 -29.786 1.00 76.50 287 GLU A C 1
ATOM 2081 O O . GLU A 1 287 ? 4.074 2.227 -30.657 1.00 76.50 287 GLU A O 1
ATOM 2086 N N . ASP A 1 288 ? 4.307 1.464 -28.561 1.00 74.00 288 ASP A N 1
ATOM 2087 C CA . ASP A 1 288 ? 2.910 1.728 -28.175 1.00 74.00 288 ASP A CA 1
ATOM 2088 C C . ASP A 1 288 ? 2.534 3.220 -28.302 1.00 74.00 288 ASP A C 1
ATOM 2090 O O . ASP A 1 288 ? 1.367 3.570 -28.499 1.00 74.00 288 ASP A O 1
ATOM 2094 N N . TRP A 1 289 ? 3.531 4.109 -28.249 1.00 70.12 289 TRP A N 1
ATOM 2095 C CA . TRP A 1 289 ? 3.386 5.562 -28.356 1.00 70.12 289 TRP A CA 1
ATOM 2096 C C . TRP A 1 289 ? 3.703 6.115 -29.760 1.00 70.12 289 TRP A C 1
ATOM 2098 O O . TRP A 1 289 ? 3.463 7.299 -30.010 1.00 70.12 289 TRP A O 1
ATOM 2108 N N . SER A 1 290 ? 4.143 5.281 -30.715 1.00 72.88 290 SER A N 1
ATOM 2109 C CA . SER A 1 290 ? 4.452 5.690 -32.100 1.00 72.88 290 SER A CA 1
ATOM 2110 C C . SER A 1 290 ? 3.289 6.411 -32.788 1.00 72.88 290 SER A C 1
ATOM 2112 O O . SER A 1 290 ? 3.493 7.319 -33.592 1.00 72.88 290 SER A O 1
ATOM 2114 N N . ALA A 1 291 ? 2.049 6.007 -32.489 1.00 71.50 291 ALA A N 1
ATOM 2115 C CA . ALA A 1 291 ? 0.855 6.643 -33.039 1.00 71.50 291 ALA A CA 1
ATOM 2116 C C . ALA A 1 291 ? 0.635 8.052 -32.465 1.00 71.50 291 ALA A C 1
ATOM 2118 O O . ALA A 1 291 ? 0.279 8.954 -33.216 1.00 71.50 291 ALA A O 1
ATOM 2119 N N . ALA A 1 292 ? 0.887 8.247 -31.167 1.00 68.12 292 ALA A N 1
ATOM 2120 C CA . ALA A 1 292 ? 0.768 9.546 -30.508 1.00 68.12 292 ALA A CA 1
ATOM 2121 C C . ALA A 1 292 ? 1.882 10.512 -30.941 1.00 68.12 292 ALA A C 1
ATOM 2123 O O . ALA A 1 292 ? 1.606 11.681 -31.203 1.00 68.12 292 ALA A O 1
ATOM 2124 N N . CYS A 1 293 ? 3.108 10.006 -31.117 1.00 76.75 293 CYS A N 1
ATOM 2125 C CA . CYS A 1 293 ? 4.244 10.760 -31.662 1.00 76.75 293 CYS A CA 1
ATOM 2126 C C . CYS A 1 293 ? 3.910 11.406 -33.019 1.00 76.75 293 CYS A C 1
ATOM 2128 O O . CYS A 1 293 ? 4.194 12.580 -33.243 1.00 76.75 293 CYS A O 1
ATOM 2130 N N . LYS A 1 294 ? 3.206 10.670 -33.892 1.00 75.75 294 LYS A N 1
ATOM 2131 C CA . LYS A 1 294 ? 2.773 11.152 -35.217 1.00 75.75 294 LYS A CA 1
ATOM 2132 C C . LYS A 1 294 ? 1.581 12.117 -35.177 1.00 75.75 294 LYS A C 1
ATOM 2134 O O . LYS A 1 294 ? 1.325 12.793 -36.169 1.00 75.75 294 LYS A O 1
ATOM 2139 N N . VAL A 1 295 ? 0.812 12.149 -34.083 1.00 75.31 295 VAL A N 1
ATOM 2140 C CA . VAL A 1 295 ? -0.381 13.009 -33.931 1.00 75.31 295 VAL A CA 1
ATOM 2141 C C . VAL A 1 295 ? -0.042 14.351 -33.279 1.00 75.31 295 VAL A C 1
ATOM 2143 O O . VAL A 1 295 ? -0.681 15.349 -33.606 1.00 75.31 295 VAL A O 1
ATOM 2146 N N . GLY A 1 296 ? 0.948 14.394 -32.385 1.00 74.62 296 GLY A N 1
ATOM 2147 C CA . GLY A 1 296 ? 1.349 15.621 -31.697 1.00 74.62 296 GLY A CA 1
ATOM 2148 C C . GLY A 1 296 ? 0.775 15.765 -30.283 1.00 74.62 296 GLY A C 1
ATOM 2149 O O . GLY A 1 296 ? 0.277 14.813 -29.677 1.00 74.62 296 GLY A O 1
ATOM 2150 N N . VAL A 1 297 ? 0.852 16.987 -29.756 1.00 77.94 297 VAL A N 1
ATOM 2151 C CA . VAL A 1 297 ? 0.464 17.358 -28.385 1.00 77.94 297 VAL A CA 1
ATOM 2152 C C . VAL A 1 297 ? -1.040 17.634 -28.265 1.00 77.94 297 VAL A C 1
ATOM 2154 O O . VAL A 1 297 ? -1.618 18.322 -29.104 1.00 77.94 297 VAL A O 1
ATOM 2157 N N . CYS A 1 298 ? -1.668 17.164 -27.185 1.00 81.25 298 CYS A N 1
ATOM 2158 C CA . CYS A 1 298 ? -3.054 17.489 -26.849 1.00 81.25 298 CYS A CA 1
ATOM 2159 C C . CYS A 1 298 ? -3.229 18.960 -26.439 1.00 81.25 298 CYS A C 1
ATOM 2161 O O . CYS A 1 298 ? -2.552 19.432 -25.527 1.00 81.25 298 CYS A O 1
ATOM 2163 N N . GLU A 1 299 ? -4.210 19.656 -27.024 1.00 81.75 299 GLU A N 1
ATOM 2164 C CA . GLU A 1 299 ? -4.644 20.994 -26.577 1.00 81.75 299 GLU A CA 1
ATOM 2165 C C . GLU A 1 299 ? -5.717 20.922 -25.475 1.00 81.75 299 GLU A C 1
ATOM 2167 O O . GLU A 1 299 ? -5.899 21.863 -24.701 1.00 81.75 299 GLU A O 1
ATOM 2172 N N . SER A 1 300 ? -6.441 19.803 -25.410 1.00 83.56 300 SER A N 1
ATOM 2173 C CA . SER A 1 300 ? -7.358 19.421 -24.331 1.00 83.56 300 SER A CA 1
ATOM 2174 C C . SER A 1 300 ? -7.530 17.895 -24.318 1.00 83.56 300 SER A C 1
ATOM 2176 O O . SER A 1 300 ? -6.933 17.212 -25.152 1.00 83.56 300 SER A O 1
ATOM 2178 N N . PHE A 1 301 ? -8.300 17.333 -23.376 1.00 83.62 301 PHE A N 1
ATOM 2179 C CA . PHE A 1 301 ? -8.416 15.876 -23.235 1.00 83.62 301 PHE A CA 1
ATOM 2180 C C . PHE A 1 301 ? -8.796 15.171 -24.544 1.00 83.62 301 PHE A C 1
ATOM 2182 O O . PHE A 1 301 ? -9.930 15.274 -25.018 1.00 83.62 301 PHE A O 1
ATOM 2189 N N . ASN A 1 302 ? -7.829 14.413 -25.080 1.00 79.12 302 ASN A N 1
ATOM 2190 C CA . ASN A 1 302 ? -7.928 13.650 -26.322 1.00 79.12 302 ASN A CA 1
ATOM 2191 C C . ASN A 1 302 ? -8.338 14.505 -27.544 1.00 79.12 302 ASN A C 1
ATOM 2193 O O . ASN A 1 302 ? -9.101 14.042 -28.397 1.00 79.12 302 ASN A O 1
ATOM 2197 N N . ASP A 1 303 ? -7.852 15.751 -27.615 1.00 82.06 303 ASP A N 1
ATOM 2198 C CA . ASP A 1 303 ? -8.042 16.659 -28.751 1.00 82.06 303 ASP A CA 1
ATOM 2199 C C . ASP A 1 303 ? -6.691 17.221 -29.243 1.00 82.06 303 ASP A C 1
ATOM 2201 O O . ASP A 1 303 ? -6.057 17.989 -28.507 1.00 82.06 303 ASP A O 1
ATOM 2205 N N . PRO A 1 304 ? -6.238 16.858 -30.461 1.00 80.12 304 PRO A N 1
ATOM 2206 C CA . PRO A 1 304 ? -6.879 15.937 -31.410 1.00 80.12 304 PRO A CA 1
ATOM 2207 C C . PRO A 1 304 ? -6.867 14.474 -30.935 1.00 80.12 304 PRO A C 1
ATOM 2209 O O . PRO A 1 304 ? -5.998 14.055 -30.185 1.00 80.12 304 PRO A O 1
ATOM 2212 N N . ALA A 1 305 ? -7.821 13.657 -31.389 1.00 75.50 305 ALA A N 1
ATOM 2213 C CA . ALA A 1 305 ? -7.931 12.269 -30.931 1.00 75.50 305 ALA A CA 1
ATOM 2214 C C . ALA A 1 305 ? -6.633 11.467 -31.156 1.00 75.50 305 ALA A C 1
ATOM 2216 O O . ALA A 1 305 ? -6.159 11.358 -32.286 1.00 75.50 305 ALA A O 1
ATOM 2217 N N . GLY A 1 306 ? -6.106 10.861 -30.089 1.00 69.25 306 GLY A N 1
ATOM 2218 C CA . GLY A 1 306 ? -4.849 10.107 -30.110 1.00 69.25 306 GLY A CA 1
ATOM 2219 C C . GLY A 1 306 ? -3.584 10.943 -29.887 1.00 69.25 306 GLY A C 1
ATOM 2220 O O . GLY A 1 306 ? -2.494 10.400 -30.028 1.00 69.25 306 GLY A O 1
ATOM 2221 N N . CYS A 1 307 ? -3.712 12.227 -29.545 1.00 77.31 307 CYS A N 1
ATOM 2222 C CA . CYS A 1 307 ? -2.594 13.076 -29.137 1.00 77.31 307 CYS A CA 1
ATOM 2223 C C . CYS A 1 307 ? -1.904 12.581 -27.851 1.00 77.31 307 CYS A C 1
ATOM 2225 O O . CYS A 1 307 ? -2.513 11.911 -27.012 1.00 77.31 307 CYS A O 1
ATOM 2227 N N . GLY A 1 308 ? -0.627 12.939 -27.695 1.00 73.81 308 GLY A N 1
ATOM 2228 C CA . GLY A 1 308 ? 0.154 12.737 -26.473 1.00 73.81 308 GLY A CA 1
ATOM 2229 C C . GLY A 1 308 ? 0.044 13.915 -25.500 1.00 73.81 308 GLY A C 1
ATOM 2230 O O . GLY A 1 308 ? -0.331 15.027 -25.877 1.00 73.81 308 GLY A O 1
ATOM 2231 N N . CYS A 1 309 ? 0.375 13.693 -24.225 1.00 81.25 309 CYS A N 1
ATOM 2232 C CA . CYS A 1 309 ? 0.375 14.774 -23.240 1.00 81.25 309 CYS A CA 1
ATOM 2233 C C . CYS A 1 309 ? 1.482 15.809 -23.525 1.00 81.25 309 CYS A C 1
ATOM 2235 O O . CYS A 1 309 ? 2.603 15.418 -23.856 1.00 81.25 309 CYS A O 1
ATOM 2237 N N . PRO A 1 310 ? 1.208 17.120 -23.353 1.00 79.50 310 PRO A N 1
ATOM 2238 C CA . PRO A 1 310 ? 2.217 18.167 -23.529 1.00 79.50 310 PRO A CA 1
ATOM 2239 C C . PRO A 1 310 ? 3.429 17.943 -22.616 1.00 79.50 310 PRO A C 1
ATOM 2241 O O . PRO A 1 310 ? 3.251 17.453 -21.502 1.00 79.50 310 PRO A O 1
ATOM 2244 N N . PRO A 1 311 ? 4.654 18.315 -23.025 1.00 70.88 311 PRO A N 1
ATOM 2245 C CA . PRO A 1 311 ? 5.829 18.225 -22.159 1.00 70.88 311 PRO A CA 1
ATOM 2246 C C . PRO A 1 311 ? 5.740 19.201 -20.970 1.00 70.88 311 PRO A C 1
ATOM 2248 O O . PRO A 1 311 ? 5.228 20.315 -21.094 1.00 70.88 311 PRO A O 1
ATOM 2251 N N . ALA A 1 312 ? 6.278 18.821 -19.804 1.00 72.31 312 ALA A N 1
ATOM 2252 C CA . ALA A 1 312 ? 6.373 19.711 -18.642 1.00 72.31 312 ALA A CA 1
ATOM 2253 C C . ALA A 1 312 ? 7.443 20.799 -18.842 1.00 72.31 312 ALA A C 1
ATOM 2255 O O . ALA A 1 312 ? 8.580 20.679 -18.384 1.00 72.31 312 ALA A O 1
ATOM 2256 N N . LEU A 1 313 ? 7.072 21.900 -19.498 1.00 70.19 313 LEU A N 1
ATOM 2257 C CA . LEU A 1 313 ? 7.953 23.055 -19.659 1.00 70.19 313 LEU A CA 1
ATOM 2258 C C . LEU A 1 313 ? 7.847 24.016 -18.453 1.00 70.19 313 LEU A C 1
ATOM 2260 O O . LEU A 1 313 ? 6.760 24.525 -18.149 1.00 70.19 313 LEU A O 1
ATOM 2264 N N . PRO A 1 314 ? 8.957 24.325 -17.752 1.00 58.66 314 PRO A N 1
ATOM 2265 C CA . PRO A 1 314 ? 8.933 25.216 -16.596 1.00 58.66 314 PRO A CA 1
ATOM 2266 C C . PRO A 1 314 ? 8.570 26.651 -17.004 1.00 58.66 314 PRO A C 1
ATOM 2268 O O . PRO A 1 314 ? 9.297 27.313 -17.743 1.00 58.66 314 PRO A O 1
ATOM 2271 N N . GLY A 1 315 ? 7.452 27.154 -16.473 1.00 60.06 315 GLY A N 1
ATOM 2272 C CA . GLY A 1 315 ? 6.953 28.507 -16.748 1.00 60.06 315 GLY A CA 1
ATOM 2273 C C . GLY A 1 315 ? 6.028 28.614 -17.962 1.00 60.06 315 GLY A C 1
ATOM 2274 O O . GLY A 1 315 ? 5.671 29.733 -18.338 1.00 60.06 315 GLY A O 1
ATOM 2275 N N . SER A 1 316 ? 5.630 27.485 -18.553 1.00 60.28 316 SER A N 1
ATOM 2276 C CA . SER A 1 316 ? 4.621 27.471 -19.604 1.00 60.28 316 SER A CA 1
ATOM 2277 C C . SER A 1 316 ? 3.231 27.819 -19.055 1.00 60.28 316 SER A C 1
ATOM 2279 O O . SER A 1 316 ? 2.827 27.329 -18.002 1.00 60.28 316 SER A O 1
ATOM 2281 N N . ASN A 1 317 ? 2.505 28.689 -19.763 1.00 60.34 317 ASN A N 1
ATOM 2282 C CA . ASN A 1 317 ? 1.106 29.034 -19.478 1.00 60.34 317 ASN A CA 1
ATOM 2283 C C . ASN A 1 317 ? 0.164 28.225 -20.383 1.00 60.34 317 ASN A C 1
ATOM 2285 O O . ASN A 1 317 ? -0.815 28.775 -20.898 1.00 60.34 317 ASN A O 1
ATOM 2289 N N . ASP A 1 318 ? 0.486 26.956 -20.627 1.00 68.62 318 ASP A N 1
ATOM 2290 C CA . ASP A 1 318 ? -0.366 26.093 -21.437 1.00 68.62 318 ASP A CA 1
ATOM 2291 C C . ASP A 1 318 ? -1.745 25.984 -20.787 1.00 68.62 318 ASP A C 1
ATOM 2293 O O . ASP A 1 318 ? -1.879 25.802 -19.575 1.00 68.62 318 ASP A O 1
ATOM 2297 N N . ALA A 1 319 ? -2.789 26.140 -21.602 1.00 78.06 319 ALA A N 1
ATOM 2298 C CA . ALA A 1 319 ? -4.172 26.027 -21.145 1.00 78.06 319 ALA A CA 1
ATOM 2299 C C . ALA A 1 319 ? -4.505 24.606 -20.652 1.00 78.06 319 ALA A C 1
ATOM 2301 O O . ALA A 1 319 ? -5.433 24.445 -19.859 1.00 78.06 319 ALA A O 1
ATOM 2302 N N . TYR A 1 320 ? -3.732 23.618 -21.109 1.00 85.06 320 TYR A N 1
ATOM 2303 C CA . TYR A 1 320 ? -3.806 22.213 -20.749 1.00 85.06 320 TYR A CA 1
ATOM 2304 C C . TYR A 1 320 ? -2.401 21.723 -20.403 1.00 85.06 320 TYR A C 1
ATOM 2306 O O . TYR A 1 320 ? -1.524 21.656 -21.261 1.00 85.06 320 TYR A O 1
ATOM 2314 N N . THR A 1 321 ? -2.152 21.473 -19.123 1.00 86.12 321 THR A N 1
ATOM 2315 C CA . THR A 1 321 ? -0.822 21.099 -18.633 1.00 86.12 321 THR A CA 1
ATOM 2316 C C . THR A 1 321 ? -0.595 19.594 -18.731 1.00 86.12 321 THR A C 1
ATOM 2318 O O . THR A 1 321 ? -1.542 18.809 -18.781 1.00 86.12 321 THR A O 1
ATOM 2321 N N . GLN A 1 322 ? 0.670 19.167 -18.684 1.00 83.00 322 GLN A N 1
ATOM 2322 C CA . GLN A 1 322 ? 1.016 17.743 -18.666 1.00 83.00 322 GLN A CA 1
ATOM 2323 C C . GLN A 1 322 ? 0.310 16.991 -17.526 1.00 83.00 322 GLN A C 1
ATOM 2325 O O . GLN A 1 322 ? -0.244 15.918 -17.739 1.00 83.00 322 GLN A O 1
ATOM 2330 N N . GLN A 1 323 ? 0.281 17.585 -16.328 1.00 85.25 323 GLN A N 1
ATOM 2331 C CA . GLN A 1 323 ? -0.378 16.983 -15.170 1.00 85.25 323 GLN A CA 1
ATOM 2332 C C . GLN A 1 323 ? -1.888 16.856 -15.383 1.00 85.25 323 GLN A C 1
ATOM 2334 O O . GLN A 1 323 ? -2.442 15.798 -15.122 1.00 85.25 323 GLN A O 1
ATOM 2339 N N . GLN A 1 324 ? -2.542 17.897 -15.912 1.00 85.81 324 GLN A N 1
ATOM 2340 C CA . GLN A 1 324 ? -3.970 17.830 -16.243 1.00 85.81 324 GLN A CA 1
ATOM 2341 C C . GLN A 1 324 ? -4.255 16.721 -17.255 1.00 85.81 324 GLN A C 1
ATOM 2343 O O . GLN A 1 324 ? -5.253 16.021 -17.131 1.00 85.81 324 GLN A O 1
ATOM 2348 N N . CYS A 1 325 ? -3.351 16.523 -18.214 1.00 86.25 325 CYS A N 1
ATOM 2349 C CA . CYS A 1 325 ? -3.474 15.447 -19.178 1.00 86.25 325 CYS A CA 1
ATOM 2350 C C . CYS A 1 325 ? -3.390 14.057 -18.557 1.00 86.25 325 CYS A C 1
ATOM 2352 O O . CYS A 1 325 ? -4.231 13.207 -18.853 1.00 86.25 325 CYS A O 1
ATOM 2354 N N . PHE A 1 326 ? -2.429 13.830 -17.663 1.00 83.19 326 PHE A N 1
ATOM 2355 C CA . PHE A 1 326 ? -2.351 12.569 -16.932 1.00 83.19 326 PHE A CA 1
ATOM 2356 C C . PHE A 1 326 ? -3.574 12.349 -16.038 1.00 83.19 326 PHE A C 1
ATOM 2358 O O . PHE A 1 326 ? -4.155 11.265 -16.080 1.00 83.19 326 PHE A O 1
ATOM 2365 N N . ASP A 1 327 ? -4.020 13.380 -15.319 1.00 84.75 327 ASP A N 1
ATOM 2366 C CA . ASP A 1 327 ? -5.204 13.309 -14.459 1.00 84.75 327 ASP A CA 1
ATOM 2367 C C . ASP A 1 327 ? -6.468 12.955 -15.267 1.00 84.75 327 ASP A C 1
ATOM 2369 O O . ASP A 1 327 ? -7.261 12.113 -14.844 1.00 84.75 327 ASP A O 1
ATOM 2373 N N . ASP A 1 328 ? -6.656 13.551 -16.450 1.00 85.25 328 ASP A N 1
ATOM 2374 C CA . ASP A 1 328 ? -7.810 13.273 -17.312 1.00 85.25 328 ASP A CA 1
ATOM 2375 C C . ASP A 1 328 ? -7.746 11.863 -17.934 1.00 85.25 328 ASP A C 1
ATOM 2377 O O . ASP A 1 328 ? -8.770 11.179 -18.026 1.00 85.25 328 ASP A O 1
ATOM 2381 N N . ILE A 1 329 ? -6.550 11.381 -18.305 1.00 82.88 329 ILE A N 1
ATOM 2382 C CA . ILE A 1 329 ? -6.341 9.992 -18.754 1.00 82.88 329 ILE A CA 1
ATOM 2383 C C . ILE A 1 329 ? -6.706 9.007 -17.643 1.00 82.88 329 ILE A C 1
ATOM 2385 O O . ILE A 1 329 ? -7.403 8.018 -17.895 1.00 82.88 329 ILE A O 1
ATOM 2389 N N . GLU A 1 330 ? -6.251 9.252 -16.415 1.00 83.62 330 GLU A N 1
ATOM 2390 C CA . GLU A 1 330 ? -6.604 8.405 -15.280 1.00 83.62 330 GLU A CA 1
ATOM 2391 C C . GLU A 1 330 ? -8.103 8.481 -14.967 1.00 83.62 330 GLU A C 1
ATOM 2393 O O . GLU A 1 330 ? -8.731 7.444 -14.745 1.00 83.62 330 GLU A O 1
ATOM 2398 N N . ALA A 1 331 ? -8.711 9.669 -15.029 1.00 83.50 331 ALA A N 1
ATOM 2399 C CA . ALA A 1 331 ? -10.145 9.855 -14.824 1.00 83.50 331 ALA A CA 1
ATOM 2400 C C . ALA A 1 331 ? -10.993 9.091 -15.851 1.00 83.50 331 ALA A C 1
ATOM 2402 O O . ALA A 1 331 ? -12.001 8.488 -15.475 1.00 83.50 331 ALA A O 1
ATOM 2403 N N . ASP A 1 332 ? -10.592 9.059 -17.124 1.00 83.62 332 ASP A N 1
ATOM 2404 C CA . ASP A 1 332 ? -11.267 8.278 -18.167 1.00 83.62 332 ASP A CA 1
ATOM 2405 C C . ASP A 1 332 ? -11.091 6.764 -17.967 1.00 83.62 332 ASP A C 1
ATOM 2407 O O . ASP A 1 332 ? -12.072 6.014 -18.053 1.00 83.62 332 ASP A O 1
ATOM 2411 N N . LYS A 1 333 ? -9.876 6.308 -17.620 1.00 85.44 333 LYS A N 1
ATOM 2412 C CA . LYS A 1 333 ? -9.625 4.904 -17.243 1.00 85.44 333 LYS A CA 1
ATOM 2413 C C . LYS A 1 333 ? -10.517 4.495 -16.078 1.00 85.44 333 LYS A C 1
ATOM 2415 O O . LYS A 1 333 ? -11.232 3.498 -16.180 1.00 85.44 333 LYS A O 1
ATOM 2420 N N . TYR A 1 334 ? -10.538 5.303 -15.016 1.00 86.19 334 TYR A N 1
ATOM 2421 C CA . TYR A 1 334 ? -11.414 5.092 -13.875 1.00 86.19 334 TYR A CA 1
ATOM 2422 C C . TYR A 1 334 ? -12.867 5.060 -14.332 1.00 86.19 334 TYR A C 1
ATOM 2424 O O . TYR A 1 334 ? -13.539 4.070 -14.095 1.00 86.19 334 TYR A O 1
ATOM 2432 N N . ALA A 1 335 ? -13.363 6.067 -15.058 1.00 84.31 335 ALA A N 1
ATOM 2433 C CA . ALA A 1 335 ? -14.754 6.155 -15.506 1.00 84.31 335 ALA A CA 1
ATOM 2434 C C . ALA A 1 335 ? -15.236 4.927 -16.301 1.00 84.31 335 ALA A C 1
ATOM 2436 O O . ALA A 1 335 ? -16.418 4.583 -16.202 1.00 84.31 335 ALA A O 1
ATOM 2437 N N . LYS A 1 336 ? -14.345 4.228 -17.009 1.00 87.44 336 LYS A N 1
ATOM 2438 C CA . LYS A 1 336 ? -14.654 3.001 -17.761 1.00 87.44 336 LYS A CA 1
ATOM 2439 C C . LYS A 1 336 ? -14.723 1.729 -16.912 1.00 87.44 336 LYS A C 1
ATOM 2441 O O . LYS A 1 336 ? -15.319 0.754 -17.368 1.00 87.44 336 LYS A O 1
ATOM 2446 N N . LEU A 1 337 ? -14.188 1.727 -15.690 1.00 88.81 337 LEU A N 1
ATOM 2447 C CA . LEU A 1 337 ? -14.321 0.591 -14.774 1.00 88.81 337 LEU A CA 1
ATOM 2448 C C . LEU A 1 337 ? -15.792 0.372 -14.376 1.00 88.81 337 LEU A C 1
ATOM 2450 O O . LEU A 1 337 ? -16.548 1.327 -14.148 1.00 88.81 337 LEU A O 1
ATOM 2454 N N . ARG A 1 338 ? -16.209 -0.894 -14.269 1.00 91.56 338 ARG A N 1
ATOM 2455 C CA . ARG A 1 338 ? -17.523 -1.260 -13.709 1.00 91.56 338 ARG A CA 1
ATOM 2456 C C . ARG A 1 338 ? -17.558 -0.991 -12.201 1.00 91.56 338 ARG A C 1
ATOM 2458 O O . ARG A 1 338 ? -16.506 -0.955 -11.579 1.00 91.56 338 ARG A O 1
ATOM 2465 N N . ALA A 1 339 ? -18.739 -0.833 -11.610 1.00 90.38 339 ALA A N 1
ATOM 2466 C CA . ALA A 1 339 ? -18.882 -0.847 -10.151 1.00 90.38 339 ALA A CA 1
ATOM 2467 C C . ALA A 1 339 ? -18.722 -2.282 -9.611 1.00 90.38 339 ALA A C 1
ATOM 2469 O O . ALA A 1 339 ? -19.102 -3.230 -10.305 1.00 90.38 339 ALA A O 1
ATOM 2470 N N . CYS A 1 340 ? -18.149 -2.435 -8.417 1.00 91.69 340 CYS A N 1
ATOM 2471 C CA . CYS A 1 340 ? -18.172 -3.712 -7.700 1.00 91.69 340 CYS A CA 1
ATOM 2472 C C . CYS A 1 340 ? -19.586 -3.967 -7.128 1.00 91.69 340 CYS A C 1
ATOM 2474 O O . CYS A 1 340 ? -20.262 -3.019 -6.713 1.00 91.69 340 CYS A O 1
ATOM 2476 N N . GLU A 1 341 ? -20.046 -5.220 -7.127 1.00 90.38 341 GLU A N 1
ATOM 2477 C CA . GLU A 1 341 ? -21.414 -5.625 -6.754 1.00 90.38 341 GLU A CA 1
ATOM 2478 C C . GLU A 1 341 ? -21.435 -6.877 -5.849 1.00 90.38 341 GLU A C 1
ATOM 2480 O O . GLU A 1 341 ? -20.436 -7.578 -5.699 1.00 90.38 341 GLU A O 1
ATOM 2485 N N . GLU A 1 342 ? -22.603 -7.183 -5.263 1.00 75.19 342 GLU A N 1
ATOM 2486 C CA . GLU A 1 342 ? -22.834 -8.391 -4.455 1.00 75.19 342 GLU A CA 1
ATOM 2487 C C . GLU A 1 342 ? -22.639 -9.655 -5.313 1.00 75.19 342 GLU A C 1
ATOM 2489 O O . GLU A 1 342 ? -23.487 -9.998 -6.142 1.00 75.19 342 GLU A O 1
ATOM 2494 N N . GLY A 1 343 ? -21.510 -10.342 -5.132 1.00 78.38 343 GLY A N 1
ATOM 2495 C CA . GLY A 1 343 ? -21.125 -11.522 -5.913 1.00 78.38 343 GLY A CA 1
ATOM 2496 C C . GLY A 1 343 ? -19.728 -11.446 -6.526 1.00 78.38 343 GLY A C 1
ATOM 2497 O O . GLY A 1 343 ? -19.264 -12.456 -7.056 1.00 78.38 343 GLY A O 1
ATOM 2498 N N . ASP A 1 344 ? -19.067 -10.290 -6.444 1.00 86.62 344 ASP A N 1
ATOM 2499 C CA . ASP A 1 344 ? -17.617 -10.214 -6.612 1.00 86.62 344 ASP A CA 1
ATOM 2500 C C . ASP A 1 344 ? -16.908 -10.943 -5.452 1.00 86.62 344 ASP A C 1
ATOM 2502 O O . ASP A 1 344 ? -17.445 -11.033 -4.347 1.00 86.62 344 ASP A O 1
ATOM 2506 N N . GLU A 1 345 ? -15.732 -11.515 -5.723 1.00 84.31 345 GLU A N 1
ATOM 2507 C CA . GLU A 1 345 ? -14.897 -12.156 -4.700 1.00 84.31 345 GLU A CA 1
ATOM 2508 C C . GLU A 1 345 ? -14.363 -11.103 -3.711 1.00 84.31 345 GLU A C 1
ATOM 2510 O O . GLU A 1 345 ? -14.180 -9.942 -4.081 1.00 84.31 345 GLU A O 1
ATOM 2515 N N . ASP A 1 346 ? -14.103 -11.505 -2.460 1.00 80.19 346 ASP A N 1
ATOM 2516 C CA . ASP A 1 346 ? -13.575 -10.606 -1.414 1.00 80.19 346 ASP A CA 1
ATOM 2517 C C . ASP A 1 346 ? -12.199 -10.016 -1.790 1.00 80.19 346 ASP A C 1
ATOM 2519 O O . ASP A 1 346 ? -11.824 -8.936 -1.330 1.00 80.19 346 ASP A O 1
ATOM 2523 N N . GLU A 1 347 ? -11.474 -10.707 -2.673 1.00 86.56 347 GLU A N 1
ATOM 2524 C CA . GLU A 1 347 ? -10.257 -10.245 -3.330 1.00 86.56 347 GLU A CA 1
ATOM 2525 C C . GLU A 1 347 ? -10.461 -10.299 -4.848 1.00 86.56 347 GLU A C 1
ATOM 2527 O O . GLU A 1 347 ? -10.757 -11.350 -5.415 1.00 86.56 347 GLU A O 1
ATOM 2532 N N . VAL A 1 348 ? -10.298 -9.161 -5.519 1.00 89.69 348 VAL A N 1
ATOM 2533 C CA . VAL A 1 348 ? -10.320 -9.051 -6.980 1.00 89.69 348 VAL A CA 1
ATOM 2534 C C . VAL A 1 348 ? -8.947 -8.624 -7.494 1.00 89.69 348 VAL A C 1
ATOM 2536 O O . VAL A 1 348 ? -8.131 -8.072 -6.755 1.00 89.69 348 VAL A O 1
ATOM 2539 N N . ASP A 1 349 ? -8.689 -8.844 -8.785 1.00 90.38 349 ASP A N 1
ATOM 2540 C CA . ASP A 1 349 ? -7.482 -8.320 -9.427 1.00 90.38 349 ASP A CA 1
ATOM 2541 C C . ASP A 1 349 ? -7.375 -6.797 -9.236 1.00 90.38 349 ASP A C 1
ATOM 2543 O O . ASP A 1 349 ? -8.376 -6.072 -9.204 1.00 90.38 349 ASP A O 1
ATOM 2547 N N . GLN A 1 350 ? -6.141 -6.300 -9.148 1.00 88.94 350 GLN A N 1
ATOM 2548 C CA . GLN A 1 350 ? -5.880 -4.877 -8.966 1.00 88.94 350 GLN A CA 1
ATOM 2549 C C . GLN A 1 350 ? -6.550 -4.046 -10.072 1.00 88.94 350 GLN A C 1
ATOM 2551 O O . GLN A 1 350 ? -6.366 -4.300 -11.262 1.00 88.94 350 GLN A O 1
ATOM 2556 N N . ASP A 1 351 ? -7.311 -3.032 -9.661 1.00 87.25 351 ASP A N 1
ATOM 2557 C CA . ASP A 1 351 ? -8.055 -2.111 -10.522 1.00 87.25 351 ASP A CA 1
ATOM 2558 C C . ASP A 1 351 ? -9.191 -2.781 -11.337 1.00 87.25 351 ASP A C 1
ATOM 2560 O O . ASP A 1 351 ? -9.668 -2.211 -12.319 1.00 87.25 351 ASP A O 1
ATOM 2564 N N . ALA A 1 352 ? -9.688 -3.961 -10.934 1.00 89.50 352 ALA A N 1
ATOM 2565 C CA . ALA A 1 352 ? -10.726 -4.696 -11.674 1.00 89.50 352 ALA A CA 1
ATOM 2566 C C . ALA A 1 352 ? -12.116 -4.021 -11.694 1.00 89.50 352 ALA A C 1
ATOM 2568 O O . ALA A 1 352 ? -12.873 -4.158 -12.663 1.00 89.50 352 ALA A O 1
ATOM 2569 N N . CYS A 1 353 ? -12.488 -3.306 -10.628 1.00 92.56 353 CYS A N 1
ATOM 2570 C CA . CYS A 1 353 ? -13.760 -2.587 -10.506 1.00 92.56 353 CYS A CA 1
ATOM 2571 C C . CYS A 1 353 ? -13.622 -1.348 -9.607 1.00 92.56 353 CYS A C 1
ATOM 2573 O O . CYS A 1 353 ? -12.654 -1.210 -8.865 1.00 92.56 353 CYS A O 1
ATOM 2575 N N . LYS A 1 354 ? -14.585 -0.423 -9.684 1.00 91.69 354 LYS A N 1
ATOM 2576 C CA . LYS A 1 354 ? -14.687 0.748 -8.804 1.00 91.69 354 LYS A CA 1
ATOM 2577 C C . LYS A 1 354 ? -15.314 0.351 -7.482 1.00 91.69 354 LYS A C 1
ATOM 2579 O O . LYS A 1 354 ? -16.430 -0.179 -7.480 1.00 91.69 354 LYS A O 1
ATOM 2584 N N . CYS A 1 355 ? -14.658 0.716 -6.391 1.00 90.50 355 CYS A N 1
ATOM 2585 C CA . CYS A 1 355 ? -15.231 0.592 -5.061 1.00 90.50 355 CYS A CA 1
ATOM 2586 C C . CYS A 1 355 ? -16.540 1.398 -4.964 1.00 90.50 355 CYS A C 1
ATOM 2588 O O . CYS A 1 355 ? -16.677 2.486 -5.539 1.00 90.50 355 CYS A O 1
ATOM 2590 N N . THR A 1 356 ? -17.507 0.875 -4.220 1.00 86.94 356 THR A N 1
ATOM 2591 C CA . THR A 1 356 ? -18.787 1.537 -3.937 1.00 86.94 356 THR A CA 1
ATOM 2592 C C . THR A 1 356 ? -18.988 1.629 -2.427 1.00 86.94 356 THR A C 1
ATOM 2594 O O . THR A 1 356 ? -18.404 0.818 -1.727 1.00 86.94 356 THR A O 1
ATOM 2597 N N . PRO A 1 357 ? -19.867 2.506 -1.901 1.00 81.62 357 PRO A N 1
ATOM 2598 C CA . PRO A 1 357 ? -20.148 2.579 -0.458 1.00 81.62 357 PRO A CA 1
ATOM 2599 C C . PRO A 1 357 ? -20.702 1.298 0.191 1.00 81.62 357 PRO A C 1
ATOM 2601 O O . PRO A 1 357 ? -20.992 1.303 1.383 1.00 81.62 357 PRO A O 1
ATOM 2604 N N . VAL A 1 358 ? -20.994 0.271 -0.610 1.00 78.62 358 VAL A N 1
ATOM 2605 C CA . VAL A 1 358 ? -21.613 -0.985 -0.171 1.00 78.62 358 VAL A CA 1
ATOM 2606 C C . VAL A 1 358 ? -20.695 -2.179 -0.446 1.00 78.62 358 VAL A C 1
ATOM 2608 O O . VAL A 1 358 ? -20.727 -3.144 0.306 1.00 78.62 358 VAL A O 1
ATOM 2611 N N . PHE A 1 359 ? -19.893 -2.116 -1.512 1.00 85.94 359 PHE A N 1
ATOM 2612 C CA . PHE A 1 359 ? -19.005 -3.190 -1.950 1.00 85.94 359 PHE A CA 1
ATOM 2613 C C . PHE A 1 359 ? -17.641 -2.617 -2.335 1.00 85.94 359 PHE A C 1
ATOM 2615 O O . PHE A 1 359 ? -17.523 -1.886 -3.329 1.00 85.94 359 PHE A O 1
ATOM 2622 N N . HIS A 1 360 ? -16.629 -2.969 -1.549 1.00 88.19 360 HIS A N 1
ATOM 2623 C CA . HIS A 1 360 ? -15.242 -2.525 -1.677 1.00 88.19 360 HIS A CA 1
ATOM 2624 C C . HIS A 1 360 ? -14.272 -3.698 -1.392 1.00 88.19 360 HIS A C 1
ATOM 2626 O O . HIS A 1 360 ? -13.558 -3.669 -0.394 1.00 88.19 360 HIS A O 1
ATOM 2632 N N . PRO A 1 361 ? -14.256 -4.748 -2.246 1.00 90.19 361 PRO A N 1
ATOM 2633 C CA . PRO A 1 361 ? -13.333 -5.876 -2.092 1.00 90.19 361 PRO A CA 1
ATOM 2634 C C . PRO A 1 361 ? -11.875 -5.431 -2.250 1.00 90.19 361 PRO A C 1
ATOM 2636 O O . PRO A 1 361 ? -11.585 -4.426 -2.914 1.00 90.19 361 PRO A O 1
ATOM 2639 N N . GLN A 1 362 ? -10.939 -6.202 -1.694 1.00 88.62 362 GLN A N 1
ATOM 2640 C CA . GLN A 1 362 ? -9.517 -5.913 -1.872 1.00 88.62 362 GLN A CA 1
ATOM 2641 C C . GLN A 1 362 ? -9.166 -5.906 -3.364 1.00 88.62 362 GLN A C 1
ATOM 2643 O O . GLN A 1 362 ? -9.588 -6.781 -4.112 1.00 88.62 362 GLN A O 1
ATOM 2648 N N . GLY A 1 363 ? -8.413 -4.896 -3.805 1.00 88.94 363 GLY A N 1
ATOM 2649 C CA . GLY A 1 363 ? -8.058 -4.711 -5.217 1.00 88.94 363 GLY A CA 1
ATOM 2650 C C . GLY A 1 363 ? -9.002 -3.801 -6.012 1.00 88.94 363 GLY A C 1
ATOM 2651 O O . GLY A 1 363 ? -8.650 -3.406 -7.127 1.00 88.94 363 GLY A O 1
ATOM 2652 N N . CYS A 1 364 ? -10.152 -3.384 -5.462 1.00 92.94 364 CYS A N 1
ATOM 2653 C CA . CYS A 1 364 ? -10.989 -2.378 -6.122 1.00 92.94 364 CYS A CA 1
ATOM 2654 C C . CYS A 1 364 ? -10.297 -1.001 -6.195 1.00 92.94 364 CYS A C 1
ATOM 2656 O O . CYS A 1 364 ? -9.500 -0.618 -5.337 1.00 92.94 364 CYS A O 1
ATOM 2658 N N . LYS A 1 365 ? -10.614 -0.222 -7.238 1.00 92.88 365 LYS A N 1
ATOM 2659 C CA . LYS A 1 365 ? -10.078 1.128 -7.446 1.00 92.88 365 LYS A CA 1
ATOM 2660 C C . LYS A 1 365 ? -10.936 2.170 -6.734 1.00 92.88 365 LYS A C 1
ATOM 2662 O O . LYS A 1 365 ? -12.137 2.267 -7.000 1.00 92.88 365 LYS A O 1
ATOM 2667 N N . CYS A 1 366 ? -10.309 3.002 -5.907 1.00 90.56 366 CYS A N 1
ATOM 2668 C CA . CYS A 1 366 ? -10.949 4.183 -5.329 1.00 90.56 366 CYS A CA 1
ATOM 2669 C C . CYS A 1 366 ? -11.057 5.348 -6.330 1.00 90.56 366 CYS A C 1
ATOM 2671 O O . CYS A 1 366 ? -10.222 5.454 -7.233 1.00 90.56 366 CYS A O 1
ATOM 2673 N N . PRO A 1 367 ? -12.040 6.255 -6.156 1.00 86.38 367 PRO A N 1
ATOM 2674 C CA . PRO A 1 367 ? -12.122 7.502 -6.915 1.00 86.38 367 PRO A CA 1
ATOM 2675 C C . PRO A 1 367 ? -10.799 8.276 -6.897 1.00 86.38 367 PRO A C 1
ATOM 2677 O O . PRO A 1 367 ? -10.098 8.281 -5.890 1.00 86.38 367 PRO A O 1
ATOM 2680 N N . LEU A 1 368 ? -10.471 8.943 -8.005 1.00 76.69 368 LEU A N 1
ATOM 2681 C CA . LEU A 1 368 ? -9.222 9.707 -8.156 1.00 76.69 368 LEU A CA 1
ATOM 2682 C C . LEU A 1 368 ? -9.286 11.107 -7.527 1.00 76.69 368 LEU A C 1
ATOM 2684 O O . LEU A 1 368 ? -8.270 11.786 -7.423 1.00 76.69 368 LEU A O 1
ATOM 2688 N N . ASP A 1 369 ? -10.473 11.545 -7.102 1.00 68.81 369 ASP A N 1
ATOM 2689 C CA . ASP A 1 369 ? -10.689 12.811 -6.415 1.00 68.81 369 ASP A CA 1
ATOM 2690 C C . ASP A 1 369 ? -12.013 12.832 -5.628 1.00 68.81 369 ASP A C 1
ATOM 2692 O O . ASP A 1 369 ? -12.898 11.986 -5.784 1.00 68.81 369 ASP A O 1
ATOM 2696 N N . ASP A 1 370 ? -12.173 13.864 -4.799 1.00 62.84 370 ASP A N 1
ATOM 2697 C CA . ASP A 1 370 ? -13.419 14.183 -4.097 1.00 62.84 370 ASP A CA 1
ATOM 2698 C C . ASP A 1 370 ? -14.414 14.956 -4.993 1.00 62.84 370 ASP A C 1
ATOM 2700 O O . ASP A 1 370 ? -15.297 15.657 -4.486 1.00 62.84 370 ASP A O 1
ATOM 2704 N N . LYS A 1 371 ? -14.301 14.897 -6.336 1.00 56.50 371 LYS A N 1
ATOM 2705 C CA . LYS A 1 371 ? -15.187 15.692 -7.215 1.00 56.50 371 LYS A CA 1
ATOM 2706 C C . LYS A 1 371 ? -16.630 15.191 -7.198 1.00 56.50 371 LYS A C 1
ATOM 2708 O O . LYS A 1 371 ? -17.532 15.942 -7.575 1.00 56.50 371 LYS A O 1
ATOM 2713 N N . THR A 1 372 ? -16.883 13.960 -6.743 1.00 55.19 372 THR A N 1
ATOM 2714 C CA . THR A 1 372 ? -18.247 13.441 -6.557 1.00 55.19 372 THR A CA 1
ATOM 2715 C C . THR A 1 372 ? -18.629 13.421 -5.076 1.00 55.19 372 THR A C 1
ATOM 2717 O O . THR A 1 372 ? -17.955 12.829 -4.242 1.00 55.19 372 THR A O 1
ATOM 2720 N N . ALA A 1 373 ? -19.729 14.095 -4.730 1.00 60.88 373 ALA A N 1
ATOM 2721 C CA . ALA A 1 373 ? -20.100 14.388 -3.342 1.00 60.88 373 ALA A CA 1
ATOM 2722 C C . ALA A 1 373 ? -20.608 13.18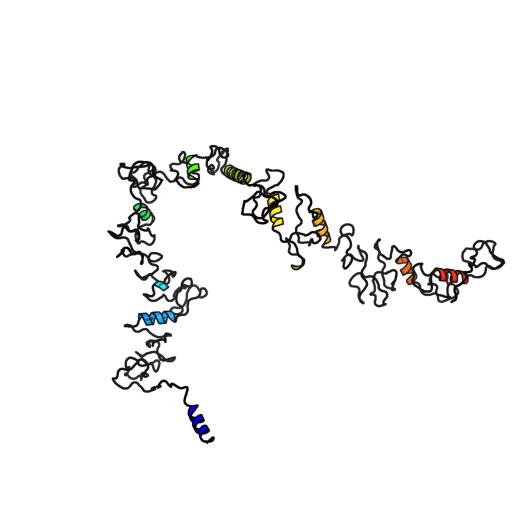2 -2.521 1.00 60.88 373 ALA A C 1
ATOM 2724 O O . ALA A 1 373 ? -20.948 13.353 -1.353 1.00 60.88 373 ALA A O 1
ATOM 2725 N N . THR A 1 374 ? -20.740 11.994 -3.116 1.00 69.94 374 THR A N 1
ATOM 2726 C CA . THR A 1 374 ? -21.407 10.846 -2.476 1.00 69.94 374 THR A CA 1
ATOM 2727 C C . THR A 1 374 ? -20.448 9.782 -1.945 1.00 69.94 374 THR A C 1
ATOM 2729 O O . THR A 1 374 ? -20.802 9.116 -0.978 1.00 69.94 374 THR A O 1
ATOM 2732 N N . TYR A 1 375 ? -19.262 9.622 -2.544 1.00 80.81 375 TYR A N 1
ATOM 2733 C CA . TYR A 1 375 ? -18.231 8.670 -2.112 1.00 80.81 375 TYR A CA 1
ATOM 2734 C C . TYR A 1 375 ? -16.850 9.203 -2.504 1.00 80.81 375 TYR A C 1
ATOM 2736 O O . TYR A 1 375 ? -16.487 9.196 -3.678 1.00 80.81 375 TYR A O 1
ATOM 2744 N N . THR A 1 376 ? -16.136 9.764 -1.532 1.00 85.75 376 THR A N 1
ATOM 2745 C CA . THR A 1 376 ? -14.848 10.440 -1.731 1.00 85.75 376 THR A CA 1
ATOM 2746 C C . THR A 1 376 ? -13.690 9.447 -1.793 1.00 85.75 376 THR A C 1
ATOM 2748 O O . THR A 1 376 ? -13.810 8.319 -1.312 1.00 85.75 376 THR A O 1
ATOM 2751 N N . GLN A 1 377 ? -12.545 9.869 -2.339 1.00 86.31 377 GLN A N 1
ATOM 2752 C CA . GLN A 1 377 ? -11.337 9.035 -2.340 1.00 86.31 377 GLN A CA 1
ATOM 2753 C C . GLN A 1 377 ? -10.921 8.699 -0.908 1.00 86.31 377 GLN A C 1
ATOM 2755 O O . GLN A 1 377 ? -10.698 7.537 -0.585 1.00 86.31 377 GLN A O 1
ATOM 2760 N N . THR A 1 378 ? -10.894 9.715 -0.041 1.00 87.50 378 THR A N 1
ATOM 2761 C CA . THR A 1 378 ? -10.573 9.555 1.384 1.00 87.50 378 THR A CA 1
ATOM 2762 C C . THR A 1 378 ? -11.478 8.511 2.029 1.00 87.50 378 THR A C 1
ATOM 2764 O O . THR A 1 378 ? -11.001 7.596 2.687 1.00 87.50 378 THR A O 1
ATOM 2767 N N . ARG A 1 379 ? -12.787 8.601 1.767 1.00 84.94 379 ARG A N 1
ATOM 2768 C CA . ARG A 1 379 ? -13.757 7.670 2.332 1.00 84.94 379 ARG A CA 1
ATOM 2769 C C . ARG A 1 379 ? -13.523 6.237 1.860 1.00 84.94 379 ARG A C 1
ATOM 2771 O O . ARG A 1 379 ? -13.589 5.319 2.663 1.00 84.94 379 ARG A O 1
ATOM 2778 N N . CYS A 1 380 ? -13.253 6.068 0.573 1.00 89.12 380 CYS A N 1
ATOM 2779 C CA . CYS A 1 380 ? -12.968 4.767 -0.008 1.00 89.12 380 CYS A CA 1
ATOM 2780 C C . CYS A 1 380 ? -11.716 4.114 0.588 1.00 89.12 380 CYS A C 1
ATOM 2782 O O . CYS A 1 380 ? -11.722 2.924 0.884 1.00 89.12 380 CYS A O 1
ATOM 2784 N N . LEU A 1 381 ? -10.660 4.900 0.810 1.00 89.06 381 LEU A N 1
ATOM 2785 C CA . LEU A 1 381 ? -9.438 4.412 1.448 1.00 89.06 381 LEU A CA 1
ATOM 2786 C C . LEU A 1 381 ? -9.676 4.012 2.908 1.00 89.06 381 LEU A C 1
ATOM 2788 O O . LEU A 1 381 ? -9.137 2.998 3.343 1.00 89.06 381 LEU A O 1
ATOM 2792 N N . ASP A 1 382 ? -10.496 4.770 3.641 1.00 87.56 382 ASP A N 1
ATOM 2793 C CA . ASP A 1 382 ? -10.873 4.424 5.013 1.00 87.56 382 ASP A CA 1
ATOM 2794 C C . ASP A 1 382 ? -11.681 3.113 5.068 1.00 87.56 382 ASP A C 1
ATOM 2796 O O . ASP A 1 382 ? -11.433 2.279 5.937 1.00 87.56 382 ASP A O 1
ATOM 2800 N N . ASP A 1 383 ? -12.621 2.912 4.135 1.00 86.38 383 ASP A N 1
ATOM 2801 C CA . ASP A 1 383 ? -13.419 1.680 4.052 1.00 86.38 383 ASP A CA 1
ATOM 2802 C C . ASP A 1 383 ? -12.536 0.463 3.710 1.00 86.38 383 ASP A C 1
ATOM 2804 O O . ASP A 1 383 ? -12.617 -0.560 4.384 1.00 86.38 383 ASP A O 1
ATOM 2808 N N . LEU A 1 384 ? -11.619 0.589 2.740 1.00 88.44 384 LEU A N 1
ATOM 2809 C CA . LEU A 1 384 ? -10.647 -0.467 2.416 1.00 88.44 384 LEU A CA 1
ATOM 2810 C C . LEU A 1 384 ? -9.726 -0.801 3.595 1.00 88.44 384 LEU A C 1
ATOM 2812 O O . LEU A 1 384 ? -9.424 -1.969 3.836 1.00 88.44 384 LEU A O 1
ATOM 2816 N N . ALA A 1 385 ? -9.268 0.217 4.328 1.00 88.25 385 ALA A N 1
ATOM 2817 C CA . ALA A 1 385 ? -8.429 0.017 5.503 1.00 88.25 385 ALA A CA 1
ATOM 2818 C C . ALA A 1 385 ? -9.184 -0.715 6.619 1.00 88.25 385 ALA A C 1
ATOM 2820 O O . ALA A 1 385 ? -8.593 -1.559 7.285 1.00 88.25 385 ALA A O 1
ATOM 2821 N N . TYR A 1 386 ? -10.471 -0.408 6.805 1.00 86.12 386 TYR A N 1
ATOM 2822 C CA . TYR A 1 386 ? -11.331 -1.083 7.774 1.00 86.12 386 TYR A CA 1
ATOM 2823 C C . TYR A 1 386 ? -11.602 -2.543 7.393 1.00 86.12 386 TYR A C 1
ATOM 2825 O O . TYR A 1 386 ? -11.509 -3.428 8.242 1.00 86.12 386 TYR A O 1
ATOM 2833 N N . ASP A 1 387 ? -11.904 -2.810 6.123 1.00 83.62 387 ASP A N 1
ATOM 2834 C CA . ASP A 1 387 ? -12.217 -4.157 5.638 1.00 83.62 387 ASP A CA 1
ATOM 2835 C C . ASP A 1 387 ? -11.019 -5.107 5.671 1.00 83.62 387 ASP A C 1
ATOM 2837 O O . ASP A 1 387 ? -11.207 -6.314 5.819 1.00 83.62 387 ASP A O 1
ATOM 2841 N N . ALA A 1 388 ? -9.804 -4.564 5.585 1.00 85.31 388 ALA A N 1
ATOM 2842 C CA . ALA A 1 388 ? -8.557 -5.311 5.711 1.00 85.31 388 ALA A CA 1
ATOM 2843 C C . ALA A 1 388 ? -8.220 -5.727 7.156 1.00 85.31 388 ALA A C 1
ATOM 2845 O O . ALA A 1 388 ? -7.267 -6.479 7.360 1.00 85.31 388 ALA A O 1
ATOM 2846 N N . LEU A 1 389 ? -8.946 -5.228 8.162 1.00 84.25 389 LEU A N 1
ATOM 2847 C CA . LEU A 1 389 ? -8.733 -5.620 9.553 1.00 84.25 389 LEU A CA 1
ATOM 2848 C C . LEU A 1 389 ? -9.349 -7.001 9.821 1.00 84.25 389 LEU A C 1
ATOM 2850 O O . LEU A 1 389 ? -10.470 -7.291 9.400 1.00 84.25 389 LEU A O 1
ATOM 2854 N N . ASP A 1 390 ? -8.646 -7.824 10.598 1.00 85.88 390 ASP A N 1
ATOM 2855 C CA . ASP A 1 390 ? -9.178 -9.097 11.087 1.00 85.88 390 ASP A CA 1
ATOM 2856 C C . ASP A 1 390 ? -10.305 -8.877 12.106 1.00 85.88 390 ASP A C 1
ATOM 2858 O O . ASP A 1 390 ? -10.334 -7.882 12.837 1.00 85.88 390 ASP A O 1
ATOM 2862 N N . ASP A 1 391 ? -11.225 -9.836 12.204 1.00 85.25 391 ASP A N 1
ATOM 2863 C CA . ASP A 1 391 ? -12.260 -9.831 13.236 1.00 85.25 391 ASP A CA 1
ATOM 2864 C C . ASP A 1 391 ? -11.643 -10.048 14.622 1.00 85.25 391 ASP A C 1
ATOM 2866 O O . ASP A 1 391 ? -10.863 -10.979 14.840 1.00 85.25 391 ASP A O 1
ATOM 2870 N N . CYS A 1 392 ? -12.022 -9.215 15.594 1.00 85.19 392 CYS A N 1
ATOM 2871 C CA . CYS A 1 392 ? -11.555 -9.413 16.961 1.00 85.19 392 CYS A CA 1
ATOM 2872 C C . CYS A 1 392 ? -12.036 -10.770 17.504 1.00 85.19 392 CYS A C 1
ATOM 2874 O O . CYS A 1 392 ? -13.219 -11.103 17.413 1.00 85.19 392 CYS A O 1
ATOM 2876 N N . SER A 1 393 ? -11.139 -11.519 18.147 1.00 82.06 393 SER A N 1
ATOM 2877 C CA . SER A 1 393 ? -11.459 -12.800 18.784 1.00 82.06 393 SER A CA 1
ATOM 2878 C C . SER A 1 393 ? -11.015 -12.830 20.246 1.00 82.06 393 SER A C 1
ATOM 2880 O O . SER A 1 393 ? -10.085 -12.130 20.643 1.00 82.06 393 SER A O 1
ATOM 2882 N N . GLU A 1 394 ? -11.679 -13.651 21.061 1.00 71.19 394 GLU A N 1
ATOM 2883 C CA . GLU A 1 394 ? -11.284 -13.886 22.458 1.00 71.19 394 GLU A CA 1
ATOM 2884 C C . GLU A 1 394 ? -9.990 -14.719 22.570 1.00 71.19 394 GLU A C 1
ATOM 2886 O O . GLU A 1 394 ? -9.310 -14.682 23.595 1.00 71.19 394 GLU A O 1
ATOM 2891 N N . GLU A 1 395 ? -9.626 -15.467 21.519 1.00 66.38 395 GLU A N 1
ATOM 2892 C CA . GLU A 1 395 ? -8.506 -16.418 21.532 1.00 66.38 395 GLU A CA 1
ATOM 2893 C C . GLU A 1 395 ? -7.128 -15.753 21.411 1.00 66.38 395 GLU A C 1
ATOM 2895 O O . GLU A 1 395 ? -6.140 -16.314 21.890 1.00 66.38 395 GLU A O 1
ATOM 2900 N N . THR A 1 396 ? -7.040 -14.554 20.825 1.00 56.88 396 THR A N 1
ATOM 2901 C CA . THR A 1 396 ? -5.768 -13.824 20.674 1.00 56.88 396 THR A CA 1
ATOM 2902 C C . THR A 1 396 ? -5.293 -13.146 21.964 1.00 56.88 396 THR A C 1
ATOM 2904 O O . THR A 1 396 ? -4.160 -12.674 22.026 1.00 56.88 396 THR A O 1
ATOM 2907 N N . GLY A 1 397 ? -6.089 -13.190 23.039 1.00 50.28 397 GLY A N 1
ATOM 2908 C CA . GLY A 1 397 ? -5.787 -12.488 24.282 1.00 50.28 397 GLY A CA 1
ATOM 2909 C C . GLY A 1 397 ? -6.017 -10.983 24.133 1.00 50.28 397 GLY A C 1
ATOM 2910 O O . GLY A 1 397 ? -5.710 -10.371 23.118 1.00 50.28 397 GLY A O 1
ATOM 2911 N N . GLU A 1 398 ? -6.622 -10.388 25.153 1.00 52.00 398 GLU A N 1
ATOM 2912 C CA . GLU A 1 398 ? -7.084 -9.001 25.183 1.00 52.00 398 GLU A CA 1
ATOM 2913 C C . GLU A 1 398 ? -6.113 -7.992 24.522 1.00 52.00 398 GLU A C 1
ATOM 2915 O O . GLU A 1 398 ? -4.953 -7.865 24.914 1.00 52.00 398 GLU A O 1
ATOM 2920 N N . SER A 1 399 ? -6.652 -7.182 23.599 1.00 58.38 399 SER A N 1
ATOM 2921 C CA . SER A 1 399 ? -6.084 -5.929 23.064 1.00 58.38 399 SER A CA 1
ATOM 2922 C C . SER A 1 399 ? -4.987 -5.978 21.988 1.00 58.38 399 SER A C 1
ATOM 2924 O O . SER A 1 399 ? -4.043 -5.189 22.038 1.00 58.38 399 SER A O 1
ATOM 2926 N N . GLU A 1 400 ? -5.149 -6.764 20.924 1.00 57.88 400 GLU A N 1
ATOM 2927 C CA . GLU A 1 400 ? -4.496 -6.368 19.669 1.00 57.88 400 GLU A CA 1
ATOM 2928 C C . GLU A 1 400 ? -5.228 -5.138 19.109 1.00 57.88 400 GLU A C 1
ATOM 2930 O O . GLU A 1 400 ? -6.403 -5.183 18.750 1.00 57.88 400 GLU A O 1
ATOM 2935 N N . ALA A 1 401 ? -4.568 -3.981 19.170 1.00 70.75 401 ALA A N 1
ATOM 2936 C CA . ALA A 1 401 ? -5.074 -2.761 18.558 1.00 70.75 401 ALA A CA 1
ATOM 2937 C C . ALA A 1 401 ? -5.205 -2.971 17.040 1.00 70.75 401 ALA A C 1
ATOM 2939 O O . ALA A 1 401 ? -4.259 -3.454 16.422 1.00 70.75 401 ALA A O 1
ATOM 2940 N N . GLY A 1 402 ? -6.337 -2.566 16.457 1.00 76.06 402 GLY A N 1
ATOM 2941 C CA . GLY A 1 402 ? -6.553 -2.626 15.006 1.00 76.06 402 GLY A CA 1
ATOM 2942 C C . GLY A 1 402 ? -7.251 -3.891 14.493 1.00 76.06 402 GLY A C 1
ATOM 2943 O O . GLY A 1 402 ? -6.895 -4.383 13.433 1.00 76.06 402 GLY A O 1
ATOM 2944 N N . CYS A 1 403 ? -8.229 -4.431 15.226 1.00 86.75 403 CYS A N 1
ATOM 2945 C CA . CYS A 1 403 ? -9.158 -5.459 14.725 1.00 86.75 403 CYS A CA 1
ATOM 2946 C C . CYS A 1 403 ? -10.579 -4.886 14.573 1.00 86.75 403 CYS A C 1
ATOM 2948 O O . CYS A 1 403 ? -10.915 -3.891 15.222 1.00 86.75 403 CYS A O 1
ATOM 2950 N N . ARG A 1 404 ? -11.446 -5.506 13.762 1.00 87.44 404 ARG A N 1
ATOM 2951 C CA . ARG A 1 404 ? -12.854 -5.094 13.613 1.00 87.44 404 ARG A CA 1
ATOM 2952 C C . ARG A 1 404 ? -13.668 -5.504 14.828 1.00 87.44 404 ARG A C 1
ATOM 2954 O O . ARG A 1 404 ? -13.706 -6.679 15.197 1.00 87.44 404 ARG A O 1
ATOM 2961 N N . CYS A 1 405 ? -14.368 -4.544 15.430 1.00 87.94 405 CYS A N 1
ATOM 2962 C CA . CYS A 1 405 ? -15.327 -4.862 16.481 1.00 87.94 405 CYS A CA 1
ATOM 2963 C C . CYS A 1 405 ? -16.456 -5.747 15.919 1.00 87.94 405 CYS A C 1
ATOM 2965 O O . CYS A 1 405 ? -16.960 -5.488 14.826 1.00 87.94 405 CYS A O 1
ATOM 2967 N N . LEU A 1 406 ? -16.926 -6.716 16.705 1.00 86.62 406 LEU A N 1
ATOM 2968 C CA . LEU A 1 406 ? -18.065 -7.570 16.364 1.00 86.62 406 LEU A CA 1
ATOM 2969 C C . LEU A 1 406 ? -19.270 -7.236 17.245 1.00 86.62 406 LEU A C 1
ATOM 2971 O O . LEU A 1 406 ? -19.112 -6.762 18.367 1.00 86.62 406 LEU A O 1
ATOM 2975 N N . LEU A 1 407 ? -20.479 -7.515 16.755 1.00 85.75 407 LEU A N 1
ATOM 2976 C CA . LEU A 1 407 ? -21.700 -7.356 17.546 1.00 85.75 407 LEU A CA 1
ATOM 2977 C C . LEU A 1 407 ? -21.622 -8.211 18.821 1.00 85.75 407 LEU A C 1
ATOM 2979 O O . LEU A 1 407 ? -21.512 -9.436 18.747 1.00 85.75 407 LEU A O 1
ATOM 2983 N N . GLY A 1 408 ? -21.707 -7.563 19.982 1.00 83.94 408 GLY A N 1
ATOM 2984 C CA . GLY A 1 408 ? -21.561 -8.192 21.293 1.00 83.94 408 GLY A CA 1
ATOM 2985 C C . GLY A 1 408 ? -20.111 -8.366 21.760 1.00 83.94 408 GLY A C 1
ATOM 2986 O O . GLY A 1 408 ? -19.905 -8.822 22.884 1.00 83.94 408 GLY A O 1
ATOM 2987 N N . PHE A 1 409 ? -19.113 -7.991 20.950 1.00 86.12 409 PHE A N 1
ATOM 2988 C CA . PHE A 1 409 ? -17.692 -8.091 21.287 1.00 86.12 409 PHE A CA 1
ATOM 2989 C C . PHE A 1 409 ? -16.876 -6.924 20.700 1.00 86.12 409 PHE A C 1
ATOM 2991 O O . PHE A 1 409 ? -16.357 -6.977 19.583 1.00 86.12 409 PHE A O 1
ATOM 2998 N N . ALA A 1 410 ? -16.736 -5.857 21.490 1.00 87.50 410 ALA A N 1
ATOM 2999 C CA . ALA A 1 410 ? -16.043 -4.632 21.097 1.00 87.50 410 ALA A CA 1
ATOM 3000 C C . ALA A 1 410 ? -14.948 -4.244 22.115 1.00 87.50 410 ALA A C 1
ATOM 3002 O O . ALA A 1 410 ? -15.182 -3.384 22.967 1.00 87.50 410 ALA A O 1
ATOM 3003 N N . PRO A 1 411 ? -13.756 -4.870 22.083 1.00 87.12 411 PRO A N 1
ATOM 3004 C CA . PRO A 1 411 ? -12.677 -4.525 23.003 1.00 87.12 411 PRO A CA 1
ATOM 3005 C C . PRO A 1 411 ? -12.167 -3.088 22.812 1.00 87.12 411 PRO A C 1
ATOM 3007 O O . PRO A 1 411 ? -12.303 -2.485 21.751 1.00 87.12 411 PRO A O 1
ATOM 3010 N N . THR A 1 412 ? -11.513 -2.514 23.825 1.00 83.25 412 THR A N 1
ATOM 3011 C CA . THR A 1 412 ? -11.079 -1.099 23.804 1.00 83.25 412 THR A CA 1
ATOM 3012 C C . THR A 1 412 ? -10.197 -0.737 22.592 1.00 83.25 412 THR A C 1
ATOM 3014 O O . THR A 1 412 ? -10.212 0.412 22.147 1.00 83.25 412 THR A O 1
ATOM 3017 N N . GLY A 1 413 ? -9.450 -1.700 22.042 1.00 83.50 413 GLY A N 1
ATOM 3018 C CA . GLY A 1 413 ? -8.549 -1.523 20.897 1.00 83.50 413 GLY A CA 1
ATOM 3019 C C . GLY A 1 413 ? -9.145 -1.796 19.509 1.00 83.50 413 GLY A C 1
ATOM 3020 O O . GLY A 1 413 ? -8.415 -1.643 18.536 1.00 83.50 413 GLY A O 1
ATOM 3021 N N . CYS A 1 414 ? -10.418 -2.192 19.401 1.00 87.94 414 CYS A N 1
ATOM 3022 C CA . CYS A 1 414 ? -11.035 -2.501 18.107 1.00 87.94 414 CYS A CA 1
ATOM 3023 C C . CYS A 1 414 ? -11.521 -1.250 17.364 1.00 87.94 414 CYS A C 1
ATOM 3025 O O . CYS A 1 414 ? -11.851 -0.237 17.991 1.00 87.94 414 CYS A O 1
ATOM 3027 N N . ASP A 1 415 ? -11.627 -1.333 16.044 1.00 89.19 415 ASP A N 1
ATOM 3028 C CA . ASP A 1 415 ? -12.165 -0.284 15.187 1.00 89.19 415 ASP A CA 1
ATOM 3029 C C . ASP A 1 415 ? -13.643 -0.528 14.872 1.00 89.19 415 ASP A C 1
ATOM 3031 O O . ASP A 1 415 ? -14.089 -1.648 14.594 1.00 89.19 415 ASP A O 1
ATOM 3035 N N . CYS A 1 416 ? -14.426 0.548 14.958 1.00 87.69 416 CYS A N 1
ATOM 3036 C CA . CYS A 1 416 ? -15.857 0.514 14.689 1.00 87.69 416 CYS A CA 1
ATOM 3037 C C . CYS A 1 416 ? -16.142 0.702 13.200 1.00 87.69 416 CYS A C 1
ATOM 3039 O O . CYS A 1 416 ? -15.430 1.471 12.550 1.00 87.69 416 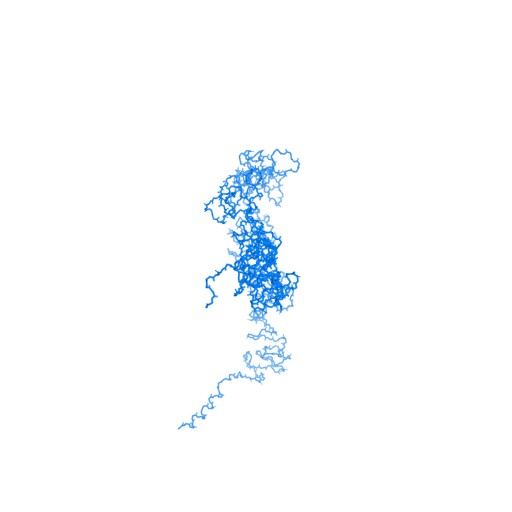CYS A O 1
ATOM 3041 N N . PRO A 1 417 ? -17.211 0.072 12.676 1.00 82.75 417 PRO A N 1
ATOM 3042 C CA . PRO A 1 417 ? -17.614 0.278 11.298 1.00 82.75 417 PRO A CA 1
ATOM 3043 C C . PRO A 1 417 ? -17.941 1.750 11.109 1.00 82.75 417 PRO A C 1
ATOM 3045 O O . PRO A 1 417 ? -18.695 2.343 11.888 1.00 82.75 417 PRO A O 1
ATOM 3048 N N . LEU A 1 418 ? -17.359 2.346 10.079 1.00 75.94 418 LEU A N 1
ATOM 3049 C CA . LEU A 1 418 ? -17.616 3.736 9.776 1.00 75.94 418 LEU A CA 1
ATOM 3050 C C . LEU A 1 418 ? -19.047 3.900 9.220 1.00 75.94 418 LEU A C 1
ATOM 3052 O O . LEU A 1 418 ? -19.547 3.006 8.536 1.00 75.94 418 LEU A O 1
ATOM 3056 N N . PRO A 1 419 ? -19.726 5.033 9.459 1.00 66.31 419 PRO A N 1
ATOM 3057 C CA . PRO A 1 419 ? -21.141 5.174 9.136 1.00 66.31 419 PRO A CA 1
ATOM 3058 C C . PRO A 1 419 ? -21.364 5.092 7.616 1.00 66.31 419 PRO A C 1
ATOM 3060 O O . PRO A 1 419 ? -20.770 5.882 6.878 1.00 66.31 419 PRO A O 1
ATOM 3063 N N . PRO A 1 420 ? -22.226 4.183 7.119 1.00 62.12 420 PRO A N 1
ATOM 3064 C CA . PRO A 1 420 ? -22.408 4.034 5.686 1.00 62.12 420 PRO A CA 1
ATOM 3065 C C . PRO A 1 420 ? -23.222 5.195 5.106 1.00 62.12 420 PRO A C 1
ATOM 3067 O O . PRO A 1 420 ? -24.295 5.549 5.606 1.00 62.12 420 PRO A O 1
ATOM 3070 N N . ILE A 1 421 ? -22.771 5.722 3.967 1.00 50.97 421 ILE A N 1
ATOM 3071 C CA . ILE A 1 421 ? -23.634 6.459 3.040 1.00 50.97 421 ILE A CA 1
ATOM 3072 C C . ILE A 1 421 ? -24.275 5.420 2.111 1.00 50.97 421 ILE A C 1
ATOM 3074 O O . ILE A 1 421 ? -23.771 5.139 1.031 1.00 50.97 421 ILE A O 1
ATOM 3078 N N . GLY A 1 422 ? -25.406 4.845 2.532 1.00 50.38 422 GLY A N 1
ATOM 3079 C CA . GLY A 1 422 ? -26.293 4.097 1.629 1.00 50.38 422 GLY A CA 1
ATOM 3080 C C . GLY A 1 422 ? -26.352 2.572 1.767 1.00 50.38 422 GLY A C 1
ATOM 3081 O O . GLY A 1 422 ? -27.053 1.957 0.967 1.00 50.38 422 GLY A O 1
ATOM 3082 N N . ALA A 1 423 ? -25.724 1.954 2.770 1.00 47.06 423 ALA A N 1
ATOM 3083 C CA . ALA A 1 423 ? -25.961 0.537 3.057 1.00 47.06 423 ALA A CA 1
ATOM 3084 C C . ALA A 1 423 ? -27.299 0.335 3.807 1.00 47.06 423 ALA A C 1
ATOM 3086 O O . ALA A 1 423 ? -27.570 1.036 4.791 1.00 47.06 423 ALA A O 1
ATOM 3087 N N . PRO A 1 424 ? -28.153 -0.613 3.380 1.00 44.12 424 PRO A N 1
ATOM 3088 C CA . PRO A 1 424 ? -29.301 -1.035 4.155 1.00 44.12 424 PRO A CA 1
ATOM 3089 C C . PRO A 1 424 ? -28.860 -2.053 5.214 1.00 44.12 424 PRO A C 1
ATOM 3091 O O . PRO A 1 424 ? -28.448 -3.160 4.897 1.00 44.12 424 PRO A O 1
ATOM 3094 N N . ASN A 1 425 ? -29.088 -1.704 6.478 1.00 50.84 425 ASN A N 1
ATOM 3095 C CA . ASN A 1 425 ? -29.461 -2.674 7.504 1.00 50.84 425 ASN A CA 1
ATOM 3096 C C . ASN A 1 425 ? -28.386 -3.709 7.903 1.00 50.84 425 ASN A C 1
ATOM 3098 O O . ASN A 1 425 ? -28.660 -4.907 7.917 1.00 50.84 425 ASN A O 1
ATOM 3102 N N . THR A 1 426 ? -27.202 -3.253 8.318 1.00 60.97 426 THR A N 1
ATOM 3103 C CA . THR A 1 426 ? -26.454 -3.997 9.339 1.00 60.97 426 THR A CA 1
ATOM 3104 C C . THR A 1 426 ? -27.023 -3.589 10.698 1.00 60.97 426 THR A C 1
ATOM 3106 O O . THR A 1 426 ? -27.088 -2.405 11.029 1.00 60.97 426 THR A O 1
ATOM 3109 N N . ASP A 1 427 ? -27.473 -4.550 11.505 1.00 71.75 427 ASP A N 1
ATOM 3110 C CA . ASP A 1 427 ? -27.955 -4.270 12.870 1.00 71.75 427 ASP A CA 1
ATOM 3111 C C . ASP A 1 427 ? -26.834 -3.693 13.772 1.00 71.75 427 ASP A C 1
ATOM 3113 O O . ASP A 1 427 ? -27.092 -3.180 14.862 1.00 71.75 427 ASP A O 1
ATOM 3117 N N . TYR A 1 428 ? -25.586 -3.723 13.287 1.00 82.06 428 TYR A N 1
ATOM 3118 C CA . TYR A 1 428 ? -24.387 -3.216 13.939 1.00 82.06 428 TYR A CA 1
ATOM 3119 C C . TYR A 1 428 ? -23.874 -1.928 13.271 1.00 82.06 428 TYR A C 1
ATOM 3121 O O . TYR A 1 428 ? -23.131 -1.952 12.293 1.00 82.06 428 TYR A O 1
ATOM 3129 N N . THR A 1 429 ? -24.311 -0.782 13.798 1.00 84.06 429 THR A N 1
ATOM 3130 C CA . THR A 1 429 ? -23.911 0.560 13.331 1.00 84.06 429 THR A CA 1
ATOM 3131 C C . THR A 1 429 ? -22.736 1.113 14.139 1.00 84.06 429 THR A C 1
ATOM 3133 O O . THR A 1 429 ? -22.501 0.658 15.258 1.00 84.06 429 THR A O 1
ATOM 3136 N N . GLU A 1 430 ? -22.064 2.164 13.648 1.00 85.12 430 GLU A N 1
ATOM 3137 C CA . GLU A 1 430 ? -21.021 2.886 14.404 1.00 85.12 430 GLU A CA 1
ATOM 3138 C C . GLU A 1 430 ? -21.496 3.254 15.821 1.00 85.12 430 GLU A C 1
ATOM 3140 O O . GLU A 1 430 ? -20.794 3.039 16.802 1.00 85.12 430 GLU A O 1
ATOM 3145 N N . ALA A 1 431 ? -22.730 3.751 15.954 1.00 86.62 431 ALA A N 1
ATOM 3146 C CA . ALA A 1 431 ? -23.290 4.142 17.244 1.00 86.62 431 ALA A CA 1
ATOM 3147 C C . ALA A 1 431 ? -23.490 2.950 18.197 1.00 86.62 431 ALA A C 1
ATOM 3149 O O . ALA A 1 431 ? -23.291 3.095 19.405 1.00 86.62 431 ALA A O 1
ATOM 3150 N N . VAL A 1 432 ? -23.883 1.785 17.667 1.00 87.56 432 VAL A N 1
ATOM 3151 C CA . VAL A 1 432 ? -23.996 0.544 18.451 1.00 87.56 432 VAL A CA 1
ATOM 3152 C C . VAL A 1 432 ? -22.605 0.083 18.876 1.00 87.56 432 VAL A C 1
ATOM 3154 O O . VAL A 1 432 ? -22.380 -0.120 20.065 1.00 87.56 432 VAL A O 1
ATOM 3157 N N . CYS A 1 433 ? -21.653 0.041 17.944 1.00 89.81 433 CYS A N 1
ATOM 3158 C CA . CYS A 1 433 ? -20.271 -0.334 18.218 1.00 89.81 433 CYS A CA 1
ATOM 3159 C C . CYS A 1 433 ? -19.606 0.568 19.263 1.00 89.81 433 CYS A C 1
ATOM 3161 O O . CYS A 1 433 ? -19.049 0.079 20.238 1.00 89.81 433 CYS A O 1
ATOM 3163 N N . LEU A 1 434 ? -19.707 1.894 19.125 1.00 89.25 434 LEU A N 1
ATOM 3164 C CA . LEU A 1 434 ? -19.124 2.839 20.081 1.00 89.25 434 LEU A CA 1
ATOM 3165 C C . LEU A 1 434 ? -19.738 2.691 21.476 1.00 89.25 434 LEU A C 1
ATOM 3167 O O . LEU A 1 434 ? -19.041 2.866 22.478 1.00 89.25 434 LEU A O 1
ATOM 3171 N N . LYS A 1 435 ? -21.031 2.353 21.556 1.00 88.56 435 LYS A N 1
ATOM 3172 C CA . LYS A 1 435 ? -21.688 2.047 22.828 1.00 88.56 435 LYS A CA 1
ATOM 3173 C C . LYS A 1 435 ? -21.156 0.744 23.427 1.00 88.56 435 LYS A C 1
ATOM 3175 O O . LYS A 1 435 ? -20.835 0.727 24.610 1.00 88.56 435 LYS A O 1
ATOM 3180 N N . GLU A 1 436 ? -21.035 -0.322 22.644 1.00 89.12 436 GLU A N 1
ATOM 3181 C CA . GLU A 1 436 ? -20.479 -1.595 23.120 1.00 89.12 436 GLU A CA 1
ATOM 3182 C C . GLU A 1 436 ? -19.009 -1.452 23.533 1.00 89.12 436 GLU A C 1
ATOM 3184 O O . GLU A 1 436 ? -18.633 -1.906 24.611 1.00 89.12 436 GLU A O 1
ATOM 3189 N N . LYS A 1 437 ? -18.213 -0.704 22.763 1.00 88.69 437 LYS A N 1
ATOM 3190 C CA . LYS A 1 437 ? -16.819 -0.362 23.070 1.00 88.69 437 LYS A CA 1
ATOM 3191 C C . LYS A 1 437 ? -16.687 0.411 24.380 1.00 88.69 437 LYS A C 1
ATOM 3193 O O . LYS A 1 437 ? -15.801 0.130 25.184 1.00 88.69 437 LYS A O 1
ATOM 3198 N N . LEU A 1 438 ? -17.595 1.358 24.636 1.00 88.62 438 LEU A N 1
ATOM 3199 C CA . LEU A 1 438 ? -17.678 2.053 25.924 1.00 88.62 438 LEU A CA 1
ATOM 3200 C C . LEU A 1 438 ? -17.996 1.081 27.071 1.00 88.62 438 LEU A C 1
ATOM 3202 O O . LEU A 1 438 ? -17.452 1.229 28.164 1.00 88.62 438 LEU A O 1
ATOM 3206 N N . CYS A 1 439 ? -18.860 0.095 26.823 1.00 88.69 439 CYS A N 1
ATOM 3207 C CA . CYS A 1 439 ? -19.322 -0.865 27.823 1.00 88.69 439 CYS A CA 1
ATOM 3208 C C . CYS A 1 439 ? -18.446 -2.112 27.975 1.00 88.69 439 CYS A C 1
ATOM 3210 O O . CYS A 1 439 ? -18.698 -2.911 28.870 1.00 88.69 439 CYS A O 1
ATOM 3212 N N . HIS A 1 440 ? -17.388 -2.261 27.181 1.00 85.19 440 HIS A N 1
ATOM 3213 C CA . HIS A 1 440 ? -16.394 -3.309 27.393 1.00 85.19 440 HIS A CA 1
ATOM 3214 C C . HIS A 1 440 ? -15.570 -3.064 28.668 1.00 85.19 440 HIS A C 1
ATOM 3216 O O . HIS A 1 440 ? -15.271 -3.994 29.410 1.00 85.19 440 HIS A O 1
ATOM 3222 N N . THR A 1 441 ? -15.251 -1.798 28.979 1.00 84.88 441 THR A N 1
ATOM 3223 C CA . THR A 1 441 ? -14.621 -1.415 30.255 1.00 84.88 441 THR A CA 1
ATOM 3224 C C . THR A 1 441 ? -15.637 -0.719 31.155 1.00 84.88 441 THR A C 1
ATOM 3226 O O . THR A 1 441 ? -15.872 0.484 31.050 1.00 84.88 441 THR A O 1
ATOM 3229 N N . LEU A 1 442 ? -16.224 -1.472 32.083 1.00 85.44 442 LEU A N 1
ATOM 3230 C CA . LEU A 1 442 ? -17.302 -0.973 32.943 1.00 85.44 442 LEU A CA 1
ATOM 3231 C C . LEU A 1 442 ? -16.829 -0.027 34.060 1.00 85.44 442 LEU A C 1
ATOM 3233 O O . LEU A 1 442 ? -17.633 0.720 34.615 1.00 85.44 442 LEU A O 1
ATOM 3237 N N . VAL A 1 443 ? -15.534 0.003 34.388 1.00 82.50 443 VAL A N 1
ATOM 3238 C CA . VAL A 1 443 ? -14.996 0.871 35.450 1.00 82.50 443 VAL A CA 1
ATOM 3239 C C . VAL A 1 443 ? -15.276 2.348 35.139 1.00 82.50 443 VAL A C 1
ATOM 3241 O O . VAL A 1 443 ? -14.818 2.888 34.136 1.00 82.50 443 VAL A O 1
ATOM 3244 N N . GLY A 1 444 ? -16.019 3.016 36.027 1.00 81.81 444 GLY A N 1
ATOM 3245 C CA . GLY A 1 444 ? -16.381 4.434 35.899 1.00 81.81 444 GLY A CA 1
ATOM 3246 C C . GLY A 1 444 ? -17.608 4.728 35.025 1.00 81.81 444 GLY A C 1
ATOM 3247 O O . GLY A 1 444 ? -17.970 5.897 34.892 1.00 81.81 444 GLY A O 1
ATOM 3248 N N . GLN A 1 445 ? -18.268 3.709 34.465 1.00 86.44 445 GLN A N 1
ATOM 3249 C CA . GLN A 1 445 ? -19.480 3.881 33.656 1.00 86.44 445 GLN A CA 1
ATOM 3250 C C . GLN A 1 445 ? -20.747 3.872 34.518 1.00 86.44 445 GLN A C 1
ATOM 3252 O O . GLN A 1 445 ? -20.898 3.048 35.421 1.00 86.44 445 GLN A O 1
ATOM 3257 N N . SER A 1 446 ? -21.707 4.750 34.214 1.00 88.56 446 SER A N 1
ATOM 3258 C CA . SER A 1 446 ? -23.011 4.744 34.893 1.00 88.56 446 SER A CA 1
ATOM 3259 C C . SER A 1 446 ? -23.935 3.630 34.382 1.00 88.56 446 SER A C 1
ATOM 3261 O O . SER A 1 446 ? -23.811 3.184 33.241 1.00 88.56 446 SER A O 1
ATOM 3263 N N . LYS A 1 447 ? -24.932 3.246 35.189 1.00 85.31 447 LYS A N 1
ATOM 3264 C CA . LYS A 1 447 ? -25.990 2.291 34.804 1.00 85.31 447 LYS A CA 1
ATOM 3265 C C . LYS A 1 447 ? -26.794 2.728 33.569 1.00 85.31 447 LYS A C 1
ATOM 3267 O O . LYS A 1 447 ? -27.257 1.897 32.800 1.00 85.31 447 LYS A O 1
ATOM 3272 N N . LEU A 1 448 ? -26.950 4.040 33.363 1.00 85.25 448 LEU A N 1
ATOM 3273 C CA . LEU A 1 448 ? -27.632 4.593 32.184 1.00 85.25 448 LEU A CA 1
ATOM 3274 C C . LEU A 1 448 ? -26.808 4.440 30.899 1.00 85.25 448 LEU A C 1
ATOM 3276 O O . LEU A 1 448 ? -27.380 4.391 29.812 1.00 85.25 448 LEU A O 1
ATOM 3280 N N . GLN A 1 449 ? -25.479 4.401 31.014 1.00 88.19 449 GLN A N 1
ATOM 3281 C CA . GLN A 1 449 ? -24.579 4.218 29.875 1.00 88.19 449 GLN A CA 1
ATOM 3282 C C . GLN A 1 449 ? -24.400 2.734 29.547 1.00 88.19 449 GLN A C 1
ATOM 3284 O O . GLN A 1 449 ? -24.510 2.363 28.379 1.00 88.19 449 GLN A O 1
ATOM 3289 N N . CYS A 1 450 ? -24.187 1.906 30.573 1.00 90.94 450 CYS A N 1
ATOM 3290 C CA . CYS A 1 450 ? -23.966 0.468 30.450 1.00 90.94 450 CYS A CA 1
ATOM 3291 C C . CYS A 1 450 ? -24.782 -0.277 31.505 1.00 90.94 450 CYS A C 1
ATOM 3293 O O . CYS A 1 450 ? -24.612 -0.016 32.701 1.00 90.94 450 CYS A O 1
ATOM 3295 N N . GLU A 1 451 ? -25.634 -1.206 31.067 1.00 88.56 451 GLU A N 1
ATOM 3296 C CA . GLU A 1 451 ? -26.411 -2.066 31.965 1.00 88.56 451 GLU A CA 1
ATOM 3297 C C . GLU A 1 451 ? -25.482 -2.875 32.883 1.00 88.56 451 GLU A C 1
ATOM 3299 O O . GLU A 1 451 ? -24.316 -3.107 32.557 1.00 88.56 451 GLU A O 1
ATOM 3304 N N . CYS A 1 452 ? -25.974 -3.237 34.066 1.00 87.00 452 CYS A N 1
ATOM 3305 C CA . CYS A 1 452 ? -25.205 -4.011 35.036 1.00 87.00 452 CYS A CA 1
ATOM 3306 C C . CYS A 1 452 ? -25.105 -5.474 34.595 1.00 87.00 452 CYS A C 1
ATOM 3308 O O . CYS A 1 452 ? -26.114 -6.061 34.195 1.00 87.00 452 CYS A O 1
ATOM 3310 N N . LEU A 1 453 ? -23.913 -6.068 34.686 1.00 84.50 453 LEU A N 1
ATOM 3311 C CA . LEU A 1 453 ? -23.743 -7.502 34.444 1.00 84.50 453 LEU A CA 1
ATOM 3312 C C . LEU A 1 453 ? -24.289 -8.312 35.624 1.00 84.50 453 LEU A C 1
ATOM 3314 O O . LEU A 1 453 ? -24.297 -7.852 36.765 1.00 84.50 453 LEU A O 1
ATOM 3318 N N . ALA A 1 454 ? -24.744 -9.532 35.339 1.00 78.06 454 ALA A N 1
ATOM 3319 C CA . ALA A 1 454 ? -25.332 -10.412 36.347 1.00 78.06 454 ALA A CA 1
ATOM 3320 C C . ALA A 1 454 ? -24.303 -10.947 37.363 1.00 78.06 454 ALA A C 1
ATOM 3322 O O . ALA A 1 454 ? -24.659 -11.162 38.521 1.00 78.06 454 ALA A O 1
ATOM 3323 N N . GLU A 1 455 ? -23.051 -11.137 36.935 1.00 77.88 455 GLU A N 1
ATOM 3324 C CA . GLU A 1 455 ? -21.939 -11.657 37.740 1.00 77.88 455 GLU A CA 1
ATOM 3325 C C . GLU A 1 455 ? -20.667 -10.855 37.429 1.00 77.88 455 GLU A C 1
ATOM 3327 O O . GLU A 1 455 ? -20.434 -10.488 36.273 1.00 77.88 455 GLU A O 1
ATOM 3332 N N . GLY A 1 456 ? -19.846 -10.579 38.450 1.00 75.69 456 GLY A N 1
ATOM 3333 C CA . GLY A 1 456 ? -18.515 -9.985 38.273 1.00 75.69 456 GLY A CA 1
ATOM 3334 C C . GLY A 1 456 ? -18.482 -8.561 37.699 1.00 75.69 456 GLY A C 1
ATOM 3335 O O . GLY A 1 456 ? -17.435 -8.139 37.204 1.00 75.69 456 GLY A O 1
ATOM 3336 N N . ASP A 1 457 ? -19.590 -7.807 37.740 1.00 85.50 457 ASP A N 1
ATOM 3337 C CA . ASP A 1 457 ? -19.583 -6.402 37.317 1.00 85.50 457 ASP A CA 1
ATOM 3338 C C . ASP A 1 457 ? -18.696 -5.593 38.281 1.00 85.50 457 ASP A C 1
ATOM 3340 O O . ASP A 1 457 ? -19.008 -5.502 39.472 1.00 85.50 457 ASP A O 1
ATOM 3344 N N . PRO A 1 458 ? -17.616 -4.947 37.805 1.00 82.94 458 PRO A N 1
ATOM 3345 C CA . PRO A 1 458 ? -16.686 -4.226 38.673 1.00 82.94 458 PRO A CA 1
ATOM 3346 C C . PRO A 1 458 ? -17.317 -3.011 39.373 1.00 82.94 458 PRO A C 1
ATOM 3348 O O . PRO A 1 458 ? -16.672 -2.371 40.203 1.00 82.94 458 PRO A O 1
ATOM 3351 N N . ARG A 1 459 ? -18.560 -2.651 39.029 1.00 86.25 459 ARG A N 1
ATOM 3352 C CA . ARG A 1 459 ? -19.332 -1.575 39.657 1.00 86.25 459 ARG A CA 1
ATOM 3353 C C . ARG A 1 459 ? -20.303 -2.062 40.740 1.00 86.25 459 ARG A C 1
ATOM 3355 O O . ARG A 1 459 ? -21.015 -1.226 41.313 1.00 86.25 459 ARG A O 1
ATOM 3362 N N . GLN A 1 460 ? -20.370 -3.369 41.016 1.00 83.38 460 GLN A N 1
ATOM 3363 C CA . GLN A 1 460 ? -21.219 -3.927 42.076 1.00 83.38 460 GLN A CA 1
ATOM 3364 C C . GLN A 1 460 ? -20.989 -3.210 43.417 1.00 83.38 460 GLN A C 1
ATOM 3366 O O . GLN A 1 460 ? -19.866 -2.861 43.778 1.00 83.38 460 GLN A O 1
ATOM 3371 N N . GLY A 1 461 ? -22.073 -2.953 44.151 1.00 73.38 461 GLY A N 1
ATOM 3372 C CA . GLY A 1 461 ? -22.065 -2.323 45.474 1.00 73.38 461 GLY A CA 1
ATOM 3373 C C . GLY A 1 461 ? -21.781 -0.822 45.483 1.00 73.38 461 GLY A C 1
ATOM 3374 O O . GLY A 1 461 ? -21.637 -0.247 46.565 1.00 73.38 461 GLY A O 1
ATOM 3375 N N . THR A 1 462 ? -21.685 -0.193 44.306 1.00 77.38 462 THR A N 1
ATOM 3376 C CA . THR A 1 462 ? -21.561 1.268 44.162 1.00 77.38 462 THR A CA 1
ATOM 3377 C C . THR A 1 462 ? -22.564 1.854 43.172 1.00 77.38 462 THR A C 1
ATOM 3379 O O . THR A 1 462 ? -23.260 2.798 43.523 1.00 77.38 462 THR A O 1
ATOM 3382 N N . ILE A 1 463 ? -22.612 1.329 41.944 1.00 82.81 463 ILE A N 1
ATOM 3383 C CA . ILE A 1 463 ? -23.509 1.784 40.860 1.00 82.81 463 ILE A CA 1
ATOM 3384 C C . ILE A 1 463 ? -24.462 0.658 40.427 1.00 82.81 463 ILE A C 1
ATOM 3386 O O . ILE A 1 463 ? -25.492 0.921 39.811 1.00 82.81 463 ILE A O 1
ATOM 3390 N N . CYS A 1 464 ? -24.075 -0.594 40.680 1.00 84.75 464 CYS A N 1
ATOM 3391 C CA . CYS A 1 464 ? -24.847 -1.784 40.353 1.00 84.75 464 CYS A CA 1
ATOM 3392 C C . CYS A 1 464 ? -25.173 -2.570 41.629 1.00 84.75 464 CYS A C 1
ATOM 3394 O O . CYS A 1 464 ? -24.322 -2.622 42.526 1.00 84.75 464 CYS A O 1
ATOM 3396 N N . PRO A 1 465 ? -26.344 -3.223 41.701 1.00 80.94 465 PRO A N 1
ATOM 3397 C CA . PRO A 1 465 ? -26.735 -4.008 42.863 1.00 80.94 465 PRO A CA 1
ATOM 3398 C C . PRO A 1 465 ? -25.788 -5.193 43.045 1.00 80.94 465 PRO A C 1
ATOM 3400 O O . PRO A 1 465 ? -25.346 -5.816 42.075 1.00 80.94 465 PRO A O 1
ATOM 3403 N N . VAL A 1 466 ? -25.475 -5.518 44.298 1.00 79.69 466 VAL A N 1
ATOM 3404 C CA . VAL A 1 466 ? -24.685 -6.716 44.609 1.00 79.69 466 VAL A CA 1
ATOM 3405 C C . VAL A 1 466 ? -25.579 -7.948 44.493 1.00 79.69 466 VAL A C 1
ATOM 3407 O O . VAL A 1 466 ? -26.579 -8.047 45.201 1.00 79.69 466 VAL A O 1
ATOM 3410 N N . THR A 1 467 ? -25.217 -8.892 43.626 1.00 78.12 467 THR A N 1
ATOM 3411 C CA . THR A 1 467 ? -25.952 -10.153 43.396 1.00 78.12 467 THR A CA 1
ATOM 3412 C C . THR A 1 467 ? -25.218 -11.387 43.929 1.00 78.12 467 THR A C 1
ATOM 3414 O O . THR A 1 467 ? -25.852 -12.410 44.196 1.00 78.12 467 THR A O 1
ATOM 3417 N N . ASP A 1 468 ? -23.905 -11.287 44.139 1.00 81.19 468 ASP A N 1
ATOM 3418 C CA . ASP A 1 468 ? -23.035 -12.419 44.467 1.00 81.19 468 ASP A CA 1
ATOM 3419 C C . ASP A 1 468 ? -22.984 -12.716 45.972 1.00 81.19 468 ASP A C 1
ATOM 3421 O O . ASP A 1 468 ? -22.841 -11.814 46.794 1.00 81.19 468 ASP A O 1
ATOM 3425 N N . LEU A 1 469 ? -23.066 -13.994 46.362 1.00 81.81 469 LEU A N 1
ATOM 3426 C CA . LEU A 1 469 ? -22.949 -14.424 47.765 1.00 81.81 469 LEU A CA 1
ATOM 3427 C C . LEU A 1 469 ? -21.487 -14.431 48.231 1.00 81.81 469 LEU A C 1
ATOM 3429 O O . LEU A 1 469 ? -20.588 -14.848 47.502 1.00 81.81 469 LEU A O 1
ATOM 3433 N N . CYS A 1 470 ? -21.240 -14.054 49.486 1.00 82.69 470 CYS A N 1
ATOM 3434 C CA . CYS A 1 470 ? -19.893 -14.080 50.049 1.00 82.69 470 CYS A CA 1
ATOM 3435 C C . CYS A 1 470 ? -19.342 -15.511 50.193 1.00 82.69 470 CYS A C 1
ATOM 3437 O O . CYS A 1 470 ? -19.852 -16.319 50.966 1.00 82.69 470 CYS A O 1
ATOM 3439 N N . THR A 1 471 ? -18.224 -15.811 49.525 1.00 74.38 471 THR A N 1
ATOM 3440 C CA . THR A 1 471 ? -17.529 -17.107 49.624 1.00 74.38 471 THR A CA 1
ATOM 3441 C C . THR A 1 471 ? -16.161 -16.966 50.303 1.00 74.38 471 THR A C 1
ATOM 3443 O O . THR A 1 471 ? -15.119 -17.173 49.684 1.00 74.38 471 THR A O 1
ATOM 3446 N N . GLY A 1 472 ? -16.111 -16.594 51.586 1.00 69.25 472 GLY A N 1
ATOM 3447 C CA . GLY A 1 472 ? -14.833 -16.482 52.303 1.00 69.25 472 GLY A CA 1
ATOM 3448 C C . GLY A 1 472 ? -14.897 -15.702 53.612 1.00 69.25 472 GLY A C 1
ATOM 3449 O O . GLY A 1 472 ? -15.955 -15.250 54.021 1.00 69.25 472 GLY A O 1
ATOM 3450 N N . SER A 1 473 ? -13.744 -15.550 54.276 1.00 63.19 473 SER A N 1
ATOM 3451 C CA . SER A 1 473 ? -13.605 -14.823 55.553 1.00 63.19 473 SER A CA 1
ATOM 3452 C C . SER A 1 473 ? -13.018 -13.409 55.417 1.00 63.19 473 SER A C 1
ATOM 3454 O O . SER A 1 473 ? -12.793 -12.740 56.423 1.00 63.19 473 SER A O 1
ATOM 3456 N N . THR A 1 474 ? -12.711 -12.964 54.197 1.00 65.12 474 THR A N 1
ATOM 3457 C CA . THR A 1 474 ? -12.132 -11.645 53.889 1.00 65.12 474 THR A CA 1
ATOM 3458 C C . THR A 1 474 ? -12.856 -11.035 52.695 1.00 65.12 474 THR A C 1
ATOM 3460 O O . THR A 1 474 ? -13.051 -11.733 51.705 1.00 65.12 474 THR A O 1
ATOM 3463 N N . LEU A 1 475 ? -13.233 -9.758 52.790 1.00 71.25 475 LEU A N 1
ATOM 3464 C CA . LEU A 1 475 ? -13.948 -9.029 51.741 1.00 71.25 475 LEU A CA 1
ATOM 3465 C C . LEU A 1 475 ? -12.934 -8.456 50.738 1.00 71.25 475 LEU A C 1
ATOM 3467 O O . LEU A 1 475 ? -12.206 -7.523 51.080 1.00 71.25 475 LEU A O 1
ATOM 3471 N N . THR A 1 476 ? -12.832 -9.045 49.548 1.00 70.50 476 THR A N 1
ATOM 3472 C CA . THR A 1 476 ? -12.091 -8.446 48.421 1.00 70.50 476 THR A CA 1
ATOM 3473 C C . THR A 1 476 ? -13.010 -7.598 47.555 1.00 70.50 476 THR A C 1
ATOM 3475 O O . THR A 1 476 ? -12.620 -6.497 47.184 1.00 70.50 476 THR A O 1
ATOM 3478 N N . ASP A 1 477 ? -14.244 -8.064 47.356 1.00 73.06 477 ASP A N 1
ATOM 3479 C CA . ASP A 1 477 ? -15.272 -7.426 46.537 1.00 73.06 477 ASP A CA 1
ATOM 3480 C C . ASP A 1 477 ? -16.600 -7.348 47.314 1.00 73.06 477 ASP A C 1
ATOM 3482 O O . ASP A 1 477 ? -16.810 -8.135 48.250 1.00 73.06 477 ASP A O 1
ATOM 3486 N N . PRO A 1 478 ? -17.496 -6.396 46.991 1.00 78.38 478 PRO A N 1
ATOM 3487 C CA . PRO A 1 478 ? -18.822 -6.320 47.599 1.00 78.38 478 PRO A CA 1
ATOM 3488 C C . PRO A 1 478 ? -19.619 -7.603 47.323 1.00 78.38 478 PRO A C 1
ATOM 3490 O O . PRO A 1 478 ? -19.785 -7.991 46.177 1.00 78.38 478 PRO A O 1
ATOM 3493 N N . CYS A 1 479 ? -20.126 -8.258 48.369 1.00 84.50 479 CYS A N 1
ATOM 3494 C CA . CYS A 1 479 ? -20.909 -9.496 48.272 1.00 84.50 479 CYS A CA 1
ATOM 3495 C C . CYS A 1 479 ? -22.053 -9.503 49.297 1.00 84.50 479 CYS A C 1
ATOM 3497 O O . CYS A 1 479 ? -21.990 -8.799 50.309 1.00 84.50 479 CYS A O 1
ATOM 3499 N N . ILE A 1 480 ? -23.091 -10.297 49.047 1.00 85.81 480 ILE A N 1
ATOM 3500 C CA . ILE A 1 480 ? -24.253 -10.498 49.912 1.00 85.81 480 ILE A CA 1
ATOM 3501 C C . ILE A 1 480 ? -23.904 -11.466 51.055 1.00 85.81 480 ILE A C 1
ATOM 3503 O O . ILE A 1 480 ? -23.374 -12.554 50.812 1.00 85.81 480 ILE A O 1
ATOM 3507 N N . CYS A 1 481 ? -24.248 -11.109 52.298 1.00 85.62 481 CYS A N 1
ATOM 3508 C CA . CYS A 1 481 ? -24.075 -11.994 53.456 1.00 85.62 481 CYS A CA 1
ATOM 3509 C C . CYS A 1 481 ? -24.962 -13.253 53.340 1.00 85.62 481 CYS A C 1
ATOM 3511 O O . CYS A 1 481 ? -26.163 -13.149 53.069 1.00 85.62 481 CYS A O 1
ATOM 3513 N N . ASP A 1 482 ? -24.410 -14.436 53.626 1.00 82.00 482 ASP A N 1
ATOM 3514 C CA . ASP A 1 482 ? -25.106 -15.728 53.508 1.00 82.00 482 ASP A CA 1
ATOM 3515 C C . ASP A 1 482 ? -25.684 -16.242 54.841 1.00 82.00 482 ASP A C 1
ATOM 3517 O O . ASP A 1 482 ? -26.556 -17.113 54.859 1.00 82.00 482 ASP A O 1
ATOM 3521 N N . GLY A 1 483 ? -25.242 -15.682 55.974 1.00 74.56 483 GLY A N 1
ATOM 3522 C CA . GLY A 1 483 ? -25.761 -16.019 57.305 1.00 74.56 483 GLY A CA 1
ATOM 3523 C C . GLY A 1 483 ? -25.169 -17.292 57.898 1.00 74.56 483 GLY A C 1
ATOM 3524 O O . GLY A 1 483 ? -25.624 -17.768 58.941 1.00 74.56 483 GLY A O 1
ATOM 3525 N N . SER A 1 484 ? -24.119 -17.838 57.284 1.00 75.75 484 SER A N 1
ATOM 3526 C CA . SER A 1 484 ? -23.387 -19.014 57.762 1.00 75.75 484 SER A CA 1
ATOM 3527 C C . SER A 1 484 ? -22.512 -18.735 58.992 1.00 75.75 484 SER A C 1
ATOM 3529 O O . SER A 1 484 ? -21.908 -19.656 59.552 1.00 75.75 484 SER A O 1
ATOM 3531 N N . GLY A 1 485 ? -22.420 -17.470 59.425 1.00 70.81 485 GLY A N 1
ATOM 3532 C CA . GLY A 1 485 ? -21.568 -17.036 60.535 1.00 70.81 485 GLY A CA 1
ATOM 3533 C C . GLY A 1 485 ? -20.079 -16.966 60.178 1.00 70.81 485 GLY A C 1
ATOM 3534 O O . GLY A 1 485 ? -19.247 -16.770 61.065 1.00 70.81 485 GLY A O 1
ATOM 3535 N N . LYS A 1 486 ? -19.742 -17.139 58.894 1.00 75.06 486 LYS A N 1
ATOM 3536 C CA . LYS A 1 486 ? -18.402 -16.922 58.328 1.00 75.06 486 LYS A CA 1
ATOM 3537 C C . LYS A 1 486 ? -18.312 -15.657 57.479 1.00 75.06 486 LYS A C 1
ATOM 3539 O O . LYS A 1 486 ? -17.238 -15.386 56.951 1.00 75.06 486 LYS A O 1
ATOM 3544 N N . ASP A 1 487 ? -19.411 -14.915 57.377 1.00 77.31 487 ASP A N 1
ATOM 3545 C CA . ASP A 1 487 ? -19.495 -13.686 56.602 1.00 77.31 487 ASP A CA 1
ATOM 3546 C C . ASP A 1 487 ? -18.381 -12.701 56.998 1.00 77.31 487 ASP A C 1
ATOM 3548 O O . ASP A 1 487 ? -18.155 -12.466 58.196 1.00 77.31 487 ASP A O 1
ATOM 3552 N N . PRO A 1 488 ? -17.668 -12.115 56.024 1.00 79.94 488 PRO A N 1
ATOM 3553 C CA . PRO A 1 488 ? -16.688 -11.083 56.309 1.00 79.94 488 PRO A CA 1
ATOM 3554 C C . PRO A 1 488 ? -17.384 -9.809 56.809 1.00 79.94 488 PRO A C 1
ATOM 3556 O O . PRO A 1 488 ? -18.502 -9.482 56.412 1.00 79.94 488 PRO A O 1
ATOM 3559 N N . ALA A 1 489 ? -16.705 -9.052 57.673 1.00 81.31 489 ALA A N 1
ATOM 3560 C CA . ALA A 1 489 ? -17.189 -7.736 58.079 1.00 81.31 489 ALA A CA 1
ATOM 3561 C C . ALA A 1 489 ? -17.298 -6.817 56.847 1.00 81.31 489 ALA A C 1
ATOM 3563 O O . ALA A 1 489 ? -16.330 -6.696 56.097 1.00 81.31 489 ALA A O 1
ATOM 3564 N N . GLY A 1 490 ? -18.449 -6.166 56.662 1.00 80.06 490 GLY A N 1
ATOM 3565 C CA . GLY A 1 490 ? -18.706 -5.264 55.537 1.00 80.06 490 GLY A CA 1
ATOM 3566 C C . GLY A 1 490 ? -19.482 -5.859 54.354 1.00 80.06 490 GLY A C 1
ATOM 3567 O O . GLY A 1 490 ? -19.667 -5.145 53.374 1.00 80.06 490 GLY A O 1
ATOM 3568 N N . CYS A 1 491 ? -19.946 -7.114 54.417 1.00 85.81 491 CYS A N 1
ATOM 3569 C CA . CYS A 1 491 ? -20.849 -7.673 53.397 1.00 85.81 491 CYS A CA 1
ATOM 3570 C C . CYS A 1 491 ? -22.186 -6.905 53.319 1.00 85.81 491 CYS A C 1
ATOM 3572 O O . CYS A 1 491 ? -22.625 -6.318 54.313 1.00 85.81 491 CYS A O 1
ATOM 3574 N N . LYS A 1 492 ? -22.844 -6.904 52.152 1.00 86.62 492 LYS A N 1
ATOM 3575 C CA . LYS A 1 492 ? -24.164 -6.288 51.962 1.00 86.62 492 LYS A CA 1
ATOM 3576 C C . LYS A 1 492 ? -25.258 -7.134 52.618 1.00 86.62 492 LYS A C 1
ATOM 3578 O O . LYS A 1 492 ? -25.324 -8.345 52.398 1.00 86.62 492 LYS A O 1
ATOM 3583 N N . CYS A 1 493 ? -26.090 -6.509 53.452 1.00 83.69 493 CYS A N 1
ATOM 3584 C CA . CYS A 1 493 ? -27.177 -7.198 54.156 1.00 83.69 493 CYS A CA 1
ATOM 3585 C C . CYS A 1 493 ? -28.218 -7.762 53.160 1.00 83.69 493 CYS A C 1
ATOM 3587 O O . CYS A 1 493 ? -28.480 -7.146 52.129 1.00 83.69 493 CYS A O 1
ATOM 3589 N N . SER A 1 494 ? -28.847 -8.900 53.477 1.00 78.38 494 SER A N 1
ATOM 3590 C CA . SER A 1 494 ? -29.935 -9.497 52.677 1.00 78.38 494 SER A CA 1
ATOM 3591 C C . SER A 1 494 ? -31.147 -9.819 53.540 1.00 78.38 494 SER A C 1
ATOM 3593 O O . SER A 1 494 ? -30.925 -10.138 54.703 1.00 78.38 494 SER A O 1
ATOM 3595 N N . PRO A 1 495 ? -32.381 -9.908 52.992 1.00 71.88 495 PRO A N 1
ATOM 3596 C CA . PRO A 1 495 ? -33.599 -10.167 53.777 1.00 71.88 495 PRO A CA 1
ATOM 3597 C C . PRO A 1 495 ? -33.548 -11.406 54.685 1.00 71.88 495 PRO A C 1
ATOM 3599 O O . PRO A 1 495 ? -34.329 -11.540 55.627 1.00 71.88 495 PRO A O 1
ATOM 3602 N N . THR A 1 496 ? -32.657 -12.353 54.392 1.00 72.31 496 THR A N 1
ATOM 3603 C CA . THR A 1 496 ? -32.480 -13.595 55.150 1.00 72.31 496 THR A CA 1
ATOM 3604 C C . THR A 1 496 ? -31.233 -13.614 56.036 1.00 72.31 496 THR A C 1
ATOM 3606 O O . THR A 1 496 ? -31.130 -14.499 56.885 1.00 72.31 496 THR A O 1
ATOM 3609 N N . SER A 1 497 ? -30.294 -12.673 55.873 1.00 75.69 497 SER A N 1
ATOM 3610 C CA . SER A 1 497 ? -29.030 -12.629 56.614 1.00 75.69 497 SER A CA 1
ATOM 3611 C C . SER A 1 497 ? -28.549 -11.198 56.885 1.00 75.69 497 SER A C 1
ATOM 3613 O O . SER A 1 497 ? -28.149 -10.463 55.979 1.00 75.69 497 SER A O 1
ATOM 3615 N N . HIS A 1 498 ? -28.521 -10.838 58.172 1.00 75.25 498 HIS A N 1
ATOM 3616 C CA . HIS A 1 498 ? -28.138 -9.510 58.666 1.00 75.25 498 HIS A CA 1
ATOM 3617 C C . HIS A 1 498 ? -27.163 -9.635 59.850 1.00 75.25 498 HIS A C 1
ATOM 3619 O O . HIS A 1 498 ? -27.516 -9.387 61.008 1.00 75.25 498 HIS A O 1
ATOM 3625 N N . PRO A 1 499 ? -25.926 -10.109 59.632 1.00 78.19 499 PRO A N 1
ATOM 3626 C CA . PRO A 1 499 ? -24.946 -10.154 60.707 1.00 78.19 499 PRO A CA 1
ATOM 3627 C C . PRO A 1 499 ? -24.639 -8.732 61.205 1.00 78.19 499 PRO A C 1
ATOM 3629 O O . PRO A 1 499 ? -24.697 -7.770 60.450 1.00 78.19 499 PRO A O 1
ATOM 3632 N N . LYS A 1 500 ? -24.230 -8.591 62.474 1.00 77.69 500 LYS A N 1
ATOM 3633 C CA . LYS A 1 500 ? -23.975 -7.285 63.130 1.00 77.69 500 LYS A CA 1
ATOM 3634 C C . LYS A 1 500 ? -22.989 -6.348 62.410 1.00 77.69 500 LYS A C 1
ATOM 3636 O O . LYS A 1 500 ? -22.876 -5.193 62.799 1.00 77.69 500 LYS A O 1
ATOM 3641 N N . LEU A 1 501 ? -22.209 -6.865 61.463 1.00 79.62 501 LEU A N 1
ATOM 3642 C CA . LEU A 1 501 ? -21.193 -6.127 60.713 1.00 79.62 501 LEU A CA 1
ATOM 3643 C C . LEU A 1 501 ? -21.536 -6.016 59.217 1.00 79.62 501 LEU A C 1
ATOM 3645 O O . LEU A 1 501 ? -20.643 -5.690 58.437 1.00 79.62 501 LEU A O 1
ATOM 3649 N N . CYS A 1 502 ? -22.772 -6.324 58.807 1.00 84.62 502 CYS A N 1
ATOM 3650 C CA . CYS A 1 502 ? -23.217 -6.065 57.439 1.00 84.62 502 CYS A CA 1
ATOM 3651 C C . CYS A 1 502 ? -23.469 -4.565 57.219 1.00 84.62 502 CYS A C 1
ATOM 3653 O O . CYS A 1 502 ? -23.653 -3.806 58.170 1.00 84.62 502 CYS A O 1
ATOM 3655 N N . VAL A 1 503 ? -23.445 -4.137 55.959 1.00 86.69 503 VAL A N 1
ATOM 3656 C CA . VAL A 1 503 ? -23.728 -2.761 55.531 1.00 86.69 503 VAL A CA 1
ATOM 3657 C C . VAL A 1 503 ? -24.911 -2.795 54.572 1.00 86.69 503 VAL A C 1
ATOM 3659 O O . VAL A 1 503 ? -25.000 -3.695 53.740 1.00 86.69 503 VAL A O 1
ATOM 3662 N N . CYS A 1 504 ? -25.825 -1.835 54.668 1.00 83.50 504 CYS A N 1
ATOM 3663 C CA . CYS A 1 504 ? -26.920 -1.740 53.710 1.00 83.50 504 CYS A CA 1
ATOM 3664 C C . CYS A 1 504 ? -26.408 -1.418 52.302 1.00 83.50 504 CYS A C 1
ATOM 3666 O O . CYS A 1 504 ? -25.361 -0.787 52.123 1.00 83.50 504 CYS A O 1
ATOM 3668 N N . ASP A 1 505 ? -27.101 -1.932 51.291 1.00 79.88 505 ASP A N 1
ATOM 3669 C CA . ASP A 1 505 ? -26.886 -1.474 49.927 1.00 79.88 505 ASP A CA 1
ATOM 3670 C C . ASP A 1 505 ? -27.674 -0.176 49.738 1.00 79.88 505 ASP A C 1
ATOM 3672 O O . ASP A 1 505 ? -28.870 -0.149 50.012 1.00 79.88 505 ASP A O 1
ATOM 3676 N N . ASP A 1 506 ? -26.968 0.899 49.390 1.00 74.88 506 ASP A N 1
ATOM 3677 C CA . ASP A 1 506 ? -27.525 2.257 49.321 1.00 74.88 506 ASP A CA 1
ATOM 3678 C C . ASP A 1 506 ? -28.012 2.591 47.896 1.00 74.88 506 ASP A C 1
ATOM 3680 O O . ASP A 1 506 ? -28.435 3.723 47.638 1.00 74.88 506 ASP A O 1
ATOM 3684 N N . ASP A 1 507 ? -27.925 1.639 46.954 1.00 72.19 507 ASP A N 1
ATOM 3685 C CA . ASP A 1 507 ? -28.534 1.800 45.635 1.00 72.19 507 ASP A CA 1
ATOM 3686 C C . ASP A 1 507 ? -30.062 1.721 45.729 1.00 72.19 507 ASP A C 1
ATOM 3688 O O . ASP A 1 507 ? -30.637 0.885 46.423 1.00 72.19 507 ASP A O 1
ATOM 3692 N N . SER A 1 508 ? -30.717 2.591 44.966 1.00 70.62 508 SER A N 1
ATOM 3693 C CA . SER A 1 508 ? -32.167 2.634 44.788 1.00 70.62 508 SER A CA 1
ATOM 3694 C C . SER A 1 508 ? -32.800 1.340 44.268 1.00 70.62 508 SER A C 1
ATOM 3696 O O . SER A 1 508 ? -34.017 1.200 44.361 1.00 70.62 508 SER A O 1
ATOM 3698 N N . ASP A 1 509 ? -32.013 0.438 43.674 1.00 69.00 509 ASP A N 1
ATOM 3699 C CA . ASP A 1 509 ? -32.466 -0.860 43.166 1.00 69.00 509 ASP A CA 1
ATOM 3700 C C . ASP A 1 509 ? -32.014 -2.054 44.023 1.00 69.00 509 ASP A C 1
ATOM 3702 O O . ASP A 1 509 ? -32.156 -3.210 43.609 1.00 69.00 509 ASP A O 1
ATOM 3706 N N . ALA A 1 510 ? -31.484 -1.791 45.220 1.00 69.25 510 ALA A N 1
ATOM 3707 C CA . ALA A 1 510 ? -31.088 -2.831 46.147 1.00 69.25 510 ALA A CA 1
ATOM 3708 C C . ALA A 1 510 ? -32.260 -3.782 46.433 1.00 69.25 510 ALA A C 1
ATOM 3710 O O . ALA A 1 510 ? -33.336 -3.374 46.878 1.00 69.25 510 ALA A O 1
ATOM 3711 N N . VAL A 1 511 ? -32.012 -5.090 46.288 1.00 67.38 511 VAL A N 1
ATOM 3712 C CA . VAL A 1 511 ? -32.995 -6.165 46.544 1.00 67.38 511 VAL A CA 1
ATOM 3713 C C . VAL A 1 511 ? -33.600 -6.079 47.955 1.00 67.38 511 VAL A C 1
ATOM 3715 O O . VAL A 1 511 ? -34.701 -6.570 48.200 1.00 67.38 511 VAL A O 1
ATOM 3718 N N . PHE A 1 512 ? -32.884 -5.454 48.893 1.00 69.62 512 PHE A N 1
ATOM 3719 C CA . PHE A 1 512 ? -33.296 -5.307 50.282 1.00 69.62 512 PHE A CA 1
ATOM 3720 C C . PHE A 1 512 ? -33.913 -3.935 50.634 1.00 69.62 512 PHE A C 1
ATOM 3722 O O . PHE A 1 512 ? -34.460 -3.793 51.726 1.00 69.62 512 PHE A O 1
ATOM 3729 N N . ASP A 1 513 ? -33.896 -2.952 49.726 1.00 64.81 513 ASP A N 1
ATOM 3730 C CA . ASP A 1 513 ? -34.564 -1.651 49.925 1.00 64.81 513 ASP A CA 1
ATOM 3731 C C . ASP A 1 513 ? -36.008 -1.635 49.372 1.00 64.81 513 ASP A C 1
ATOM 3733 O O . ASP A 1 513 ? -36.878 -0.962 49.917 1.00 64.81 513 ASP A O 1
ATOM 3737 N N . GLU A 1 514 ? -36.337 -2.477 48.379 1.00 61.00 514 GLU A N 1
ATOM 3738 C CA . GLU A 1 514 ? -37.715 -2.626 47.848 1.00 61.00 514 GLU A CA 1
ATOM 3739 C C . GLU A 1 514 ? -38.675 -3.447 48.753 1.00 61.00 514 GLU A C 1
ATOM 3741 O O . GLU A 1 514 ? -39.821 -3.738 48.392 1.00 61.00 514 GLU A O 1
ATOM 3746 N N . SER A 1 515 ? -38.216 -3.853 49.936 1.00 63.78 515 SER A N 1
ATOM 3747 C CA . SER A 1 515 ? -38.949 -4.678 50.902 1.00 63.78 515 SER A CA 1
ATOM 3748 C C . SER A 1 515 ? -39.965 -3.858 51.725 1.00 63.78 515 SER A C 1
ATOM 3750 O O . SER A 1 515 ? -39.853 -2.643 51.858 1.00 63.78 515 SER A O 1
ATOM 3752 N N . ILE A 1 516 ? -40.988 -4.513 52.307 1.00 68.19 516 ILE A N 1
ATOM 3753 C CA . ILE A 1 516 ? -41.943 -3.843 53.222 1.00 68.19 516 ILE A CA 1
ATOM 3754 C C . ILE A 1 516 ? -41.244 -3.243 54.458 1.00 68.19 516 ILE A C 1
ATOM 3756 O O . ILE A 1 516 ? -41.754 -2.283 55.032 1.00 68.19 516 ILE A O 1
ATOM 3760 N N . ASP A 1 517 ? -40.088 -3.800 54.831 1.00 75.56 517 ASP A N 1
ATOM 3761 C CA . ASP A 1 517 ? -39.169 -3.277 55.842 1.00 75.56 517 ASP A CA 1
ATOM 3762 C C . ASP A 1 517 ? -37.841 -2.901 55.156 1.00 75.56 517 ASP A C 1
ATOM 3764 O O . ASP A 1 517 ? -37.284 -3.731 54.432 1.00 75.56 517 ASP A O 1
ATOM 3768 N N . THR A 1 518 ? -37.317 -1.689 55.363 1.00 80.00 518 THR A N 1
ATOM 3769 C CA . THR A 1 518 ? -36.055 -1.279 54.716 1.00 80.00 518 THR A CA 1
ATOM 3770 C C . THR A 1 518 ? -34.849 -1.945 55.375 1.00 80.00 518 THR A C 1
ATOM 3772 O O . THR A 1 518 ? -34.901 -2.342 56.546 1.00 80.00 518 THR A O 1
ATOM 3775 N N . CYS A 1 519 ? -33.721 -2.012 54.661 1.00 81.81 519 CYS A N 1
ATOM 3776 C CA . CYS A 1 519 ? -32.480 -2.520 55.243 1.00 81.81 519 CYS A CA 1
ATOM 3777 C C . CYS A 1 519 ? -32.091 -1.795 56.534 1.00 81.81 519 CYS A C 1
ATOM 3779 O O . CYS A 1 519 ? -31.694 -2.432 57.513 1.00 81.81 519 CYS A O 1
ATOM 3781 N N . ALA A 1 520 ? -32.248 -0.469 56.546 1.00 81.19 520 ALA A N 1
ATOM 3782 C CA . ALA A 1 520 ? -31.956 0.356 57.708 1.00 81.19 520 ALA A CA 1
ATOM 3783 C C . ALA A 1 520 ? -32.835 -0.030 58.907 1.00 81.19 520 ALA A C 1
ATOM 3785 O O . ALA A 1 520 ? -32.310 -0.215 60.003 1.00 81.19 520 ALA A O 1
ATOM 3786 N N . ASP A 1 521 ? -34.139 -0.238 58.694 1.00 81.94 521 ASP A N 1
ATOM 3787 C CA . ASP A 1 521 ? -35.068 -0.624 59.762 1.00 81.94 521 ASP A CA 1
ATOM 3788 C C . ASP A 1 521 ? -34.694 -1.979 60.375 1.00 81.94 521 ASP A C 1
ATOM 3790 O O . ASP A 1 521 ? -34.673 -2.134 61.601 1.00 81.94 521 ASP A O 1
ATOM 3794 N N . VAL A 1 522 ? -34.382 -2.966 59.528 1.00 80.50 522 VAL A N 1
ATOM 3795 C CA . VAL A 1 522 ? -34.005 -4.317 59.970 1.00 80.50 522 VAL A CA 1
ATOM 3796 C C . VAL A 1 522 ? -32.674 -4.302 60.701 1.00 80.50 522 VAL A C 1
ATOM 3798 O O . VAL A 1 522 ? -32.565 -4.896 61.773 1.00 80.50 522 VAL A O 1
ATOM 3801 N N . HIS A 1 523 ? -31.686 -3.586 60.171 1.00 79.62 523 HIS A N 1
ATOM 3802 C CA . HIS A 1 523 ? -30.383 -3.439 60.802 1.00 79.62 523 HIS A CA 1
ATOM 3803 C C . HIS A 1 523 ? -30.483 -2.727 62.164 1.00 79.62 523 HIS A C 1
ATOM 3805 O O . HIS A 1 523 ? -29.925 -3.216 63.149 1.00 79.62 523 HIS A O 1
ATOM 3811 N N . ASP A 1 524 ? -31.248 -1.636 62.260 1.00 81.88 524 ASP A N 1
ATOM 3812 C CA . ASP A 1 524 ? -31.475 -0.902 63.511 1.00 81.88 524 ASP A CA 1
ATOM 3813 C C . ASP A 1 524 ? -32.213 -1.752 64.544 1.00 81.88 524 ASP A C 1
ATOM 3815 O O . ASP A 1 524 ? -31.809 -1.806 65.713 1.00 81.88 524 ASP A O 1
ATOM 3819 N N . TYR A 1 525 ? -33.265 -2.462 64.117 1.00 80.69 525 TYR A N 1
ATOM 3820 C CA . TYR A 1 525 ? -33.927 -3.438 64.971 1.00 80.69 525 TYR A CA 1
ATOM 3821 C C . TYR A 1 525 ? -32.905 -4.457 65.454 1.00 80.69 525 TYR A C 1
ATOM 3823 O O . TYR A 1 525 ? -32.846 -4.715 66.656 1.00 80.69 525 TYR A O 1
ATOM 3831 N N . ASP A 1 526 ? -32.062 -4.992 64.563 1.00 79.06 526 ASP A N 1
ATOM 3832 C CA . ASP A 1 526 ? -31.178 -6.094 64.895 1.00 79.06 526 ASP A CA 1
ATOM 3833 C C . ASP A 1 526 ? -30.072 -5.769 65.903 1.00 79.06 526 ASP A C 1
ATOM 3835 O O . ASP A 1 526 ? -29.636 -6.655 66.655 1.00 79.06 526 ASP A O 1
ATOM 3839 N N . GLN A 1 527 ? -29.699 -4.495 65.997 1.00 78.31 527 GLN A N 1
ATOM 3840 C CA . GLN A 1 527 ? -28.752 -3.990 66.985 1.00 78.31 527 GLN A CA 1
ATOM 3841 C C . GLN A 1 527 ? -29.328 -3.827 68.396 1.00 78.31 527 GLN A C 1
ATOM 3843 O O . GLN A 1 527 ? -28.554 -3.718 69.350 1.00 78.31 527 GLN A O 1
ATOM 3848 N N . LEU A 1 528 ? -30.653 -3.842 68.568 1.00 81.31 528 LEU A N 1
ATOM 3849 C CA . LEU A 1 528 ? -31.267 -3.755 69.893 1.00 81.31 528 LEU A CA 1
ATOM 3850 C C . LEU A 1 528 ? -30.966 -5.014 70.728 1.00 81.31 528 LEU A C 1
ATOM 3852 O O . LEU A 1 528 ? -31.114 -6.151 70.270 1.00 81.31 528 LEU A O 1
ATOM 3856 N N . ASP A 1 529 ? -30.597 -4.818 71.994 1.00 82.44 529 ASP A N 1
ATOM 3857 C CA . ASP A 1 529 ? -30.424 -5.916 72.949 1.00 82.44 529 ASP A CA 1
ATOM 3858 C C . ASP A 1 529 ? -31.775 -6.554 73.315 1.00 82.44 529 ASP A C 1
ATOM 3860 O O . ASP A 1 529 ? -32.823 -5.914 73.252 1.00 82.44 529 ASP A O 1
ATOM 3864 N N . ALA A 1 530 ? -31.780 -7.820 73.741 1.00 83.50 530 ALA A N 1
ATOM 3865 C CA . ALA A 1 530 ? -32.995 -8.469 74.238 1.00 83.50 530 ALA A CA 1
ATOM 3866 C C . ALA A 1 530 ? -33.430 -7.874 75.589 1.00 83.50 530 ALA A C 1
ATOM 3868 O O . ALA A 1 530 ? -32.612 -7.701 76.496 1.00 83.50 530 ALA A O 1
ATOM 3869 N N . CYS A 1 531 ? -34.726 -7.603 75.762 1.00 81.06 531 CYS A N 1
ATOM 3870 C CA . CYS A 1 531 ? -35.235 -7.078 77.029 1.00 81.06 531 CYS A CA 1
ATOM 3871 C C . CYS A 1 531 ? -35.037 -8.078 78.186 1.00 81.06 531 CYS A C 1
ATOM 3873 O O . CYS A 1 531 ? -35.365 -9.259 78.071 1.00 81.06 531 CYS A O 1
ATOM 3875 N N . THR A 1 532 ? -34.543 -7.597 79.334 1.00 72.75 532 THR A N 1
ATOM 3876 C CA . THR A 1 532 ? -34.178 -8.439 80.494 1.00 72.75 532 THR A CA 1
ATOM 3877 C C . THR A 1 532 ? -35.123 -8.327 81.702 1.00 72.75 532 THR A C 1
ATOM 3879 O O . THR A 1 532 ? -34.975 -9.099 82.649 1.00 72.75 532 THR A O 1
ATOM 3882 N N . ALA A 1 533 ? -36.113 -7.420 81.695 1.00 67.25 533 ALA A N 1
ATOM 3883 C CA . ALA A 1 533 ? -37.032 -7.188 82.821 1.00 67.25 533 ALA A CA 1
ATOM 3884 C C . ALA A 1 533 ? -38.507 -7.012 82.397 1.00 67.25 533 ALA A C 1
ATOM 3886 O O . ALA A 1 533 ? -38.794 -6.525 81.307 1.00 67.25 533 ALA A O 1
ATOM 3887 N N . ASP A 1 534 ? -39.437 -7.355 83.302 1.00 60.69 534 ASP A N 1
ATOM 3888 C CA . ASP A 1 534 ? -40.900 -7.224 83.126 1.00 60.69 534 ASP A CA 1
ATOM 3889 C C . ASP A 1 534 ? -41.429 -5.784 83.298 1.00 60.69 534 ASP A C 1
ATOM 3891 O O . ASP A 1 534 ? -42.596 -5.504 83.033 1.00 60.69 534 ASP A O 1
ATOM 3895 N N . THR A 1 535 ? -40.589 -4.852 83.754 1.00 55.31 535 THR A N 1
ATOM 3896 C CA . THR A 1 535 ? -40.957 -3.449 83.985 1.00 55.31 535 THR A CA 1
ATOM 3897 C C . THR A 1 535 ? -40.138 -2.551 83.067 1.00 55.31 535 THR A C 1
ATOM 3899 O O . THR A 1 535 ? -38.920 -2.470 83.217 1.00 55.31 535 THR A O 1
ATOM 3902 N N . GLY A 1 536 ? -40.811 -1.900 82.115 1.00 55.09 536 GLY A N 1
ATOM 3903 C CA . GLY A 1 536 ? -40.188 -1.043 81.108 1.00 55.09 536 GLY A CA 1
ATOM 3904 C C . GLY A 1 536 ? -39.382 0.099 81.726 1.00 55.09 536 GLY A C 1
ATOM 3905 O O . GLY A 1 536 ? -39.913 0.909 82.487 1.00 55.09 536 GLY A O 1
ATOM 3906 N N . ALA A 1 537 ? -38.098 0.169 81.378 1.00 50.25 537 ALA A N 1
ATOM 3907 C CA . ALA A 1 537 ? -37.397 1.441 81.347 1.00 50.25 537 ALA A CA 1
ATOM 3908 C C . ALA A 1 537 ? -37.927 2.213 80.131 1.00 50.25 537 ALA A C 1
ATOM 3910 O O . ALA A 1 537 ? -38.070 1.640 79.053 1.00 50.25 537 ALA A O 1
ATOM 3911 N N . ALA A 1 538 ? -38.266 3.483 80.329 1.00 47.91 538 ALA A N 1
ATOM 3912 C CA . ALA A 1 538 ? -38.879 4.312 79.304 1.00 47.91 538 ALA A CA 1
ATOM 3913 C C . ALA A 1 538 ? -38.003 4.385 78.037 1.00 47.91 538 ALA A C 1
ATOM 3915 O O . ALA A 1 538 ? -36.878 4.879 78.103 1.00 47.91 538 ALA A O 1
ATOM 3916 N N . GLY A 1 539 ? -38.559 3.953 76.898 1.00 51.84 539 GLY A N 1
ATOM 3917 C CA . GLY A 1 539 ? -38.121 4.383 75.564 1.00 51.84 539 GLY A CA 1
ATOM 3918 C C . GLY A 1 539 ? -37.401 3.366 74.671 1.00 51.84 539 GLY A C 1
ATOM 3919 O O . GLY A 1 539 ? -36.249 3.601 74.326 1.00 51.84 539 GLY A O 1
ATOM 3920 N N . GLY A 1 540 ? -38.075 2.307 74.203 1.00 57.41 540 GLY A N 1
ATOM 3921 C CA . GLY A 1 540 ? -37.725 1.666 72.918 1.00 57.41 540 GLY A CA 1
ATOM 3922 C C . GLY A 1 540 ? -36.387 0.922 72.833 1.00 57.41 540 GLY A C 1
ATOM 3923 O O . GLY A 1 540 ? -35.995 0.525 71.743 1.00 57.41 540 GLY A O 1
ATOM 3924 N N . SER A 1 541 ? -35.653 0.747 73.932 1.00 69.12 541 SER A N 1
ATOM 3925 C CA . SER A 1 541 ? -34.221 0.414 73.885 1.00 69.12 541 SER A CA 1
ATOM 3926 C C . SER A 1 541 ? -33.880 -1.077 73.770 1.00 69.12 541 SER A C 1
ATOM 3928 O O . SER A 1 541 ? -32.706 -1.432 73.857 1.00 69.12 541 SER A O 1
ATOM 3930 N N . CYS A 1 542 ? -34.868 -1.965 73.608 1.00 80.44 542 CYS A N 1
ATOM 3931 C CA . CYS A 1 542 ? -34.637 -3.410 73.544 1.00 80.44 542 CYS A CA 1
ATOM 3932 C C . CYS A 1 542 ? -35.680 -4.157 72.692 1.00 80.44 542 CYS A C 1
ATOM 3934 O O . CYS A 1 542 ? -36.832 -3.728 72.586 1.00 80.44 542 CYS A O 1
ATOM 3936 N N . LYS A 1 543 ? -35.288 -5.303 72.118 1.00 87.56 543 LYS A N 1
ATOM 3937 C CA . LYS A 1 543 ? -36.176 -6.234 71.403 1.00 87.56 543 LYS A CA 1
ATOM 3938 C C . LYS A 1 543 ? -37.044 -7.006 72.385 1.00 87.56 543 LYS A C 1
ATOM 3940 O O . LYS A 1 543 ? -36.536 -7.573 73.361 1.00 87.56 543 LYS A O 1
ATOM 3945 N N . CYS A 1 544 ? -38.338 -7.094 72.097 1.00 87.12 544 CYS A N 1
ATOM 3946 C CA . CYS A 1 544 ? -39.219 -8.001 72.822 1.00 87.12 544 CYS A CA 1
ATOM 3947 C C . CYS A 1 544 ? -38.785 -9.456 72.579 1.00 87.12 544 CYS A C 1
ATOM 3949 O O . CYS A 1 544 ? -38.423 -9.823 71.460 1.00 87.12 544 CYS A O 1
ATOM 3951 N N . VAL A 1 545 ? -38.880 -10.303 73.602 1.00 85.12 545 VAL A N 1
ATOM 3952 C CA . VAL A 1 545 ? -38.674 -11.753 73.462 1.00 85.12 545 VAL A CA 1
ATOM 3953 C C . VAL A 1 545 ? -39.901 -12.492 73.975 1.00 85.12 545 VAL A C 1
ATOM 3955 O O . VAL A 1 545 ? -40.611 -11.968 74.829 1.00 85.12 545 VAL A O 1
ATOM 3958 N N . ALA A 1 546 ? -40.148 -13.700 73.466 1.00 83.94 546 ALA A N 1
ATOM 3959 C CA . ALA A 1 546 ? -41.321 -14.492 73.835 1.00 83.94 546 ALA A CA 1
ATOM 3960 C C . ALA A 1 546 ? -41.477 -14.613 75.363 1.00 83.94 546 ALA A C 1
ATOM 3962 O O . ALA A 1 546 ? -40.561 -15.042 76.072 1.00 83.94 546 ALA A O 1
ATOM 3963 N N . GLY A 1 547 ? -42.641 -14.211 75.872 1.00 77.94 547 GLY A N 1
ATOM 3964 C CA . GLY A 1 547 ? -42.960 -14.166 77.299 1.00 77.94 547 GLY A CA 1
ATOM 3965 C C . GLY A 1 547 ? -42.406 -12.952 78.061 1.00 77.94 547 GLY A C 1
ATOM 3966 O O . GLY A 1 547 ? -42.613 -12.868 79.274 1.00 77.94 547 GLY A O 1
ATOM 3967 N N . LYS A 1 548 ? -41.714 -12.019 77.390 1.00 80.00 548 LYS A N 1
ATOM 3968 C CA . LYS A 1 548 ? -41.139 -10.774 77.940 1.00 80.00 548 LYS A CA 1
ATOM 3969 C C . LYS A 1 548 ? -41.304 -9.622 76.938 1.00 80.00 548 LYS A C 1
ATOM 3971 O O . LYS A 1 548 ? -40.353 -9.196 76.277 1.00 80.00 548 LYS A O 1
ATOM 3976 N N . ALA A 1 549 ? -42.521 -9.088 76.870 1.00 79.31 549 ALA A N 1
ATOM 3977 C CA . ALA A 1 549 ? -42.888 -7.964 76.011 1.00 79.31 549 ALA A CA 1
ATOM 3978 C C . ALA A 1 549 ? -43.337 -6.741 76.843 1.00 79.31 549 ALA A C 1
ATOM 3980 O O . ALA A 1 549 ? -44.538 -6.478 76.955 1.00 79.31 549 ALA A O 1
ATOM 3981 N N . PRO A 1 550 ? -42.413 -6.004 77.497 1.00 79.19 550 PRO A N 1
ATOM 3982 C CA . PRO A 1 550 ? -42.777 -4.789 78.221 1.00 79.19 550 PRO A CA 1
ATOM 3983 C C . PRO A 1 550 ? -43.341 -3.733 77.260 1.00 79.19 550 PRO A C 1
ATOM 3985 O O . PRO A 1 550 ? -43.047 -3.732 76.068 1.00 79.19 550 PRO A O 1
ATOM 3988 N N . LYS A 1 551 ? -44.127 -2.794 77.794 1.00 73.25 551 LYS A N 1
ATOM 3989 C CA . LYS A 1 551 ? -44.866 -1.796 77.002 1.00 73.25 551 LYS A CA 1
ATOM 3990 C C . LYS A 1 551 ? -44.022 -1.074 75.935 1.00 73.25 551 LYS A C 1
ATOM 3992 O O . LYS A 1 551 ? -44.529 -0.816 74.848 1.00 73.25 551 LYS A O 1
ATOM 3997 N N . ASP A 1 552 ? -42.760 -0.784 76.244 1.00 78.06 552 ASP A N 1
ATOM 3998 C CA . ASP A 1 552 ? -41.882 0.039 75.408 1.00 78.06 552 ASP A CA 1
ATOM 3999 C C . ASP A 1 552 ? -40.817 -0.768 74.640 1.00 78.06 552 ASP A C 1
ATOM 4001 O O . ASP A 1 552 ? -39.880 -0.166 74.131 1.00 78.06 552 ASP A O 1
ATOM 4005 N N . CYS A 1 553 ? -40.896 -2.104 74.563 1.00 84.50 553 CYS A N 1
ATOM 4006 C CA . CYS A 1 553 ? -39.960 -2.870 73.725 1.00 84.50 553 CYS A CA 1
ATOM 4007 C C . CYS A 1 553 ? -40.289 -2.744 72.230 1.00 84.50 553 CYS A C 1
ATOM 4009 O O . CYS A 1 553 ? -41.431 -2.472 71.857 1.00 84.50 553 CYS A O 1
ATOM 4011 N N . SER A 1 554 ? -39.313 -2.978 71.358 1.00 88.19 554 SER A N 1
ATOM 4012 C CA . SER A 1 554 ? -39.517 -3.027 69.906 1.00 88.19 554 SER A CA 1
ATOM 4013 C C . SER A 1 554 ? -39.912 -4.440 69.484 1.00 88.19 554 SER A C 1
ATOM 4015 O O . SER A 1 554 ? -39.264 -5.410 69.885 1.00 88.19 554 SER A O 1
ATOM 4017 N N . CYS A 1 555 ? -40.995 -4.566 68.715 1.00 87.75 555 CYS A N 1
ATOM 4018 C CA . CYS A 1 555 ? -41.409 -5.852 68.154 1.00 87.75 555 CYS A CA 1
ATOM 4019 C C . CYS A 1 555 ? -40.629 -6.173 66.876 1.00 87.75 555 CYS A C 1
ATOM 4021 O O . CYS A 1 555 ? -40.188 -5.231 66.217 1.00 87.75 555 CYS A O 1
ATOM 4023 N N . PRO A 1 556 ? -40.495 -7.467 66.516 1.00 85.94 556 PRO A N 1
ATOM 4024 C CA . PRO A 1 556 ? -39.962 -7.874 65.220 1.00 85.94 556 PRO A CA 1
ATOM 4025 C C . PRO A 1 556 ? -40.669 -7.138 64.086 1.00 85.94 556 PRO A C 1
ATOM 4027 O O . PRO A 1 556 ? -41.849 -6.804 64.211 1.00 85.94 556 PRO A O 1
ATOM 4030 N N . LEU A 1 557 ? -39.950 -6.897 62.998 1.00 84.25 557 LEU A N 1
ATOM 4031 C CA . LEU A 1 557 ? -40.502 -6.323 61.776 1.00 84.25 557 LEU A CA 1
ATOM 4032 C C . LEU A 1 557 ? -41.352 -7.372 61.033 1.00 84.25 557 LEU A C 1
ATOM 4034 O O . LEU A 1 557 ? -41.400 -8.541 61.432 1.00 84.25 557 LEU A O 1
ATOM 4038 N N . GLU A 1 558 ? -42.095 -6.964 60.001 1.00 79.12 558 GLU A N 1
ATOM 4039 C CA . GLU A 1 558 ? -43.055 -7.858 59.323 1.00 79.12 558 GLU A CA 1
ATOM 4040 C C . GLU A 1 558 ? -42.357 -9.044 58.641 1.00 79.12 558 GLU A C 1
ATOM 4042 O O . GLU A 1 558 ? -42.890 -10.154 58.611 1.00 79.12 558 GLU A O 1
ATOM 4047 N N . THR A 1 559 ? -41.148 -8.820 58.130 1.00 70.75 559 THR A N 1
ATOM 4048 C CA . THR A 1 559 ? -40.358 -9.805 57.378 1.00 70.75 559 THR A CA 1
ATOM 4049 C C . THR A 1 559 ? -39.348 -10.570 58.222 1.00 70.75 559 THR A C 1
ATOM 4051 O O . THR A 1 559 ? -38.709 -11.488 57.708 1.00 70.75 559 THR A O 1
ATOM 4054 N N . THR A 1 560 ? -39.199 -10.250 59.514 1.00 70.12 560 THR A N 1
ATOM 4055 C CA . THR A 1 560 ? -38.163 -10.873 60.349 1.00 70.12 560 THR A CA 1
ATOM 4056 C C . THR A 1 560 ? -38.416 -12.386 60.479 1.00 70.12 560 THR A C 1
ATOM 4058 O O . THR A 1 560 ? -39.441 -12.785 61.044 1.00 70.12 560 THR A O 1
ATOM 4061 N N . PRO A 1 561 ? -37.509 -13.261 59.999 1.00 63.09 561 PRO A N 1
ATOM 4062 C CA . PRO A 1 561 ? -37.725 -14.702 60.051 1.00 63.09 561 PRO A CA 1
ATOM 4063 C C . PRO A 1 561 ? -37.666 -15.207 61.498 1.00 63.09 561 PRO A C 1
ATOM 4065 O O . PRO A 1 561 ? -36.672 -15.013 62.197 1.00 63.09 561 PRO A O 1
ATOM 4068 N N . GLY A 1 562 ? -38.708 -15.896 61.970 1.00 72.50 562 GLY A N 1
ATOM 4069 C CA . GLY A 1 562 ? -38.687 -16.486 63.308 1.00 72.50 562 GLY A CA 1
ATOM 4070 C C . GLY A 1 562 ? -40.040 -16.970 63.817 1.00 72.50 562 GLY A C 1
ATOM 4071 O O . GLY A 1 562 ? -41.096 -16.593 63.320 1.00 72.50 562 GLY A O 1
ATOM 4072 N N . ALA A 1 563 ? -40.004 -17.809 64.856 1.00 75.94 563 ALA A N 1
ATOM 4073 C CA . ALA A 1 563 ? -41.212 -18.301 65.524 1.00 75.94 563 ALA A CA 1
ATOM 4074 C C . ALA A 1 563 ? -41.937 -17.210 66.338 1.00 75.94 563 ALA A C 1
ATOM 4076 O O . ALA A 1 563 ? -43.115 -17.357 66.651 1.00 75.94 563 ALA A O 1
ATOM 4077 N N . TYR A 1 564 ? -41.238 -16.126 66.687 1.00 84.88 564 TYR A N 1
ATOM 4078 C CA . TYR A 1 564 ? -41.787 -14.972 67.389 1.00 84.88 564 TYR A CA 1
ATOM 4079 C C . TYR A 1 564 ? -42.010 -13.839 66.385 1.00 84.88 564 TYR A C 1
ATOM 4081 O O . TYR A 1 564 ? -41.089 -13.091 66.075 1.00 84.88 564 TYR A O 1
ATOM 4089 N N . THR A 1 565 ? -43.216 -13.767 65.825 1.00 87.19 565 THR A N 1
ATOM 4090 C CA . THR A 1 565 ? -43.578 -12.794 64.785 1.00 87.19 565 THR A CA 1
ATOM 4091 C C . THR A 1 565 ? -44.022 -11.463 65.389 1.00 87.19 565 THR A C 1
ATOM 4093 O O . THR A 1 565 ? -44.393 -11.399 66.566 1.00 87.19 565 THR A O 1
ATOM 4096 N N . LYS A 1 566 ? -44.073 -10.398 64.576 1.00 86.94 566 LYS A N 1
ATOM 4097 C CA . LYS A 1 566 ? -44.632 -9.099 64.984 1.00 86.94 566 LYS A CA 1
ATOM 4098 C C . LYS A 1 566 ? -46.031 -9.226 65.583 1.00 86.94 566 LYS A C 1
ATOM 4100 O O . LYS A 1 566 ? -46.300 -8.668 66.638 1.00 86.94 566 LYS A O 1
ATOM 4105 N N . ALA A 1 567 ? -46.897 -10.030 64.967 1.00 84.75 567 ALA A N 1
ATOM 4106 C CA . ALA A 1 567 ? -48.249 -10.272 65.463 1.00 84.75 567 ALA A CA 1
ATOM 4107 C C . ALA A 1 567 ? -48.265 -10.935 66.852 1.00 84.75 567 ALA A C 1
ATOM 4109 O O . ALA A 1 567 ? -49.038 -10.524 67.719 1.00 84.75 567 ALA A O 1
ATOM 4110 N N . ILE A 1 568 ? -47.400 -11.934 67.081 1.00 85.62 568 ILE A N 1
ATOM 4111 C CA . ILE A 1 568 ? -47.259 -12.579 68.397 1.00 85.62 568 ILE A CA 1
ATOM 4112 C C . ILE A 1 568 ? -46.742 -11.558 69.414 1.00 85.62 568 ILE A C 1
ATOM 4114 O O . ILE A 1 568 ? -47.289 -11.443 70.508 1.00 85.62 568 ILE A O 1
ATOM 4118 N N . CYS A 1 569 ? -45.745 -10.767 69.031 1.00 88.00 569 CYS A N 1
ATOM 4119 C CA . CYS A 1 569 ? -45.158 -9.754 69.889 1.00 88.00 569 CYS A CA 1
ATOM 4120 C C . CYS A 1 569 ? -46.142 -8.651 70.299 1.00 88.00 569 CYS A C 1
ATOM 4122 O O . CYS A 1 569 ? -46.249 -8.323 71.481 1.00 88.00 569 CYS A O 1
ATOM 4124 N N . GLU A 1 570 ? -46.897 -8.105 69.348 1.00 86.50 570 GLU A N 1
ATOM 4125 C CA . GLU A 1 570 ? -47.905 -7.083 69.629 1.00 86.50 570 GLU A CA 1
ATOM 4126 C C . GLU A 1 570 ? -49.035 -7.650 70.505 1.00 86.50 570 GLU A C 1
ATOM 4128 O O . GLU A 1 570 ? -49.495 -6.988 71.437 1.00 86.50 570 GLU A O 1
ATOM 4133 N N . ALA A 1 571 ? -49.429 -8.913 70.303 1.00 82.56 571 ALA A N 1
ATOM 4134 C CA . ALA A 1 571 ? -50.382 -9.584 71.187 1.00 82.56 571 ALA A CA 1
ATOM 4135 C C . ALA A 1 571 ? -49.838 -9.749 72.620 1.00 82.56 571 ALA A C 1
ATOM 4137 O O . ALA A 1 571 ? -50.564 -9.504 73.589 1.00 82.56 571 ALA A O 1
ATOM 4138 N N . GLU A 1 572 ? -48.564 -10.119 72.774 1.00 85.12 572 GLU A N 1
ATOM 4139 C CA . GLU A 1 572 ? -47.915 -10.231 74.083 1.00 85.12 572 GLU A CA 1
ATOM 4140 C C . GLU A 1 572 ? -47.774 -8.874 74.786 1.00 85.12 572 GLU A C 1
ATOM 4142 O O . GLU A 1 572 ? -48.062 -8.782 75.983 1.00 85.12 572 GLU A O 1
ATOM 4147 N N . LYS A 1 573 ? -47.437 -7.799 74.059 1.00 83.38 573 LYS A N 1
ATOM 4148 C CA . LYS A 1 573 ? -47.434 -6.428 74.600 1.00 83.38 573 LYS A CA 1
ATOM 4149 C C . LYS A 1 573 ? -48.795 -6.035 75.161 1.00 83.38 573 LYS A C 1
ATOM 4151 O O . LYS A 1 573 ? -48.881 -5.493 76.263 1.00 83.38 573 LYS A O 1
ATOM 4156 N N . ILE A 1 574 ? -49.869 -6.331 74.428 1.00 80.50 574 ILE A N 1
ATOM 4157 C CA . ILE A 1 574 ? -51.244 -6.063 74.873 1.00 80.50 574 ILE A CA 1
ATOM 4158 C C . ILE A 1 574 ? -51.575 -6.897 76.115 1.00 80.50 574 ILE A C 1
ATOM 4160 O O . ILE A 1 574 ? -52.179 -6.390 77.064 1.00 80.50 574 ILE A O 1
ATOM 4164 N N . ALA A 1 575 ? -51.161 -8.166 76.147 1.00 79.25 575 ALA A N 1
ATOM 4165 C CA . ALA A 1 575 ? -51.371 -9.041 77.296 1.00 79.25 575 ALA A CA 1
ATOM 4166 C C . ALA A 1 575 ? -50.632 -8.550 78.555 1.00 79.25 575 ALA A C 1
ATOM 4168 O O . ALA A 1 575 ? -51.166 -8.699 79.662 1.00 79.25 575 ALA A O 1
ATOM 4169 N N . ALA A 1 576 ? -49.462 -7.927 78.387 1.00 77.81 576 ALA A N 1
ATOM 4170 C CA . ALA A 1 576 ? -48.648 -7.350 79.455 1.00 77.81 576 ALA A CA 1
ATOM 4171 C C . ALA A 1 576 ? -49.196 -6.023 80.017 1.00 77.81 576 ALA A C 1
ATOM 4173 O O . ALA A 1 576 ? -48.771 -5.597 81.094 1.00 77.81 576 ALA A O 1
ATOM 4174 N N . LEU A 1 577 ? -50.162 -5.377 79.349 1.00 78.62 577 LEU A N 1
ATOM 4175 C CA . LEU A 1 577 ? -50.802 -4.172 79.880 1.00 78.62 577 LEU A CA 1
ATOM 4176 C C . LEU A 1 577 ? -51.596 -4.476 81.169 1.00 78.62 577 LEU A C 1
ATOM 4178 O O . LEU A 1 577 ? -52.259 -5.519 81.271 1.00 78.62 577 LEU A O 1
ATOM 4182 N N . PRO A 1 578 ? -51.594 -3.554 82.152 1.00 79.75 578 PRO A N 1
ATOM 4183 C CA . PRO A 1 578 ? -52.438 -3.676 83.334 1.00 79.75 578 PRO A CA 1
ATOM 4184 C C . PRO A 1 578 ? -53.923 -3.628 82.947 1.00 79.75 578 PRO A C 1
ATOM 4186 O O . PRO A 1 578 ? -54.298 -3.027 81.941 1.00 79.75 578 PRO A O 1
ATOM 4189 N N . ALA A 1 579 ? -54.787 -4.262 83.743 1.00 80.00 579 ALA A N 1
ATOM 4190 C CA . ALA A 1 579 ? -56.234 -4.135 83.575 1.00 80.00 579 ALA A CA 1
ATOM 4191 C C . ALA A 1 579 ? -56.671 -2.687 83.840 1.00 80.00 579 ALA A C 1
ATOM 4193 O O . ALA A 1 579 ? -56.215 -2.090 84.816 1.00 80.00 579 ALA A O 1
ATOM 4194 N N . CYS A 1 580 ? -57.558 -2.137 83.007 1.00 80.19 580 CYS A N 1
ATOM 4195 C CA . CYS A 1 580 ? -58.182 -0.852 83.317 1.00 80.19 580 CYS A CA 1
ATOM 4196 C C . CYS A 1 580 ? -59.023 -1.020 84.592 1.00 80.19 580 CYS A C 1
ATOM 4198 O O . CYS A 1 580 ? -59.910 -1.877 84.648 1.00 80.19 580 CYS A O 1
ATOM 4200 N N . ASP A 1 581 ? -58.709 -0.256 85.635 1.00 74.94 581 ASP A N 1
ATOM 4201 C CA . ASP A 1 581 ? -59.427 -0.326 86.904 1.00 74.94 581 ASP A CA 1
ATOM 4202 C C . ASP A 1 581 ? -60.719 0.501 86.858 1.00 74.94 581 ASP A C 1
ATOM 4204 O O . ASP A 1 581 ? -60.879 1.405 86.046 1.00 74.94 581 ASP A O 1
ATOM 4208 N N . GLY A 1 582 ? -61.658 0.227 87.768 1.00 63.56 582 GLY A N 1
ATOM 4209 C CA . GLY A 1 582 ? -62.913 0.987 87.853 1.00 63.56 582 GLY A CA 1
ATOM 4210 C C . GLY A 1 582 ? -62.753 2.453 88.292 1.00 63.56 582 GLY A C 1
ATOM 4211 O O . GLY A 1 582 ? -63.761 3.122 88.511 1.00 63.56 582 GLY A O 1
ATOM 4212 N N . GLN A 1 583 ? -61.518 2.940 88.475 1.00 63.84 583 GLN A N 1
ATOM 4213 C CA . GLN A 1 583 ? -61.190 4.348 88.727 1.00 63.84 583 GLN A CA 1
ATOM 4214 C C . GLN A 1 583 ? -60.708 5.071 87.461 1.00 63.84 583 GLN A C 1
ATOM 4216 O O . GLN A 1 583 ? -60.566 6.295 87.474 1.00 63.84 583 GLN A O 1
ATOM 4221 N N . SER A 1 584 ? -60.485 4.334 86.374 1.00 65.31 584 SER A N 1
ATOM 4222 C CA . SER A 1 584 ? -60.063 4.868 85.088 1.00 65.31 584 SER A CA 1
ATOM 4223 C C . SER A 1 584 ? -61.153 5.773 84.500 1.00 65.31 584 SER A C 1
ATOM 4225 O O . SER A 1 584 ? -62.350 5.480 84.571 1.00 65.31 584 SER A O 1
ATOM 4227 N N . SER A 1 585 ? -60.750 6.916 83.938 1.00 63.56 585 SER A N 1
ATOM 4228 C CA . SER A 1 585 ? -61.654 7.851 83.259 1.00 63.56 585 SER A CA 1
ATOM 4229 C C . SER A 1 585 ? -62.420 7.167 82.121 1.00 63.56 585 SER A C 1
ATOM 4231 O O . SER A 1 585 ? -61.963 6.175 81.562 1.00 63.56 585 SER A O 1
ATOM 4233 N N . ALA A 1 586 ? -63.561 7.743 81.719 1.00 71.38 586 ALA A N 1
ATOM 4234 C CA . ALA A 1 586 ? -64.358 7.244 80.590 1.00 71.38 586 ALA A CA 1
ATOM 4235 C C . ALA A 1 586 ? -63.558 7.112 79.273 1.00 71.38 586 ALA A C 1
ATOM 4237 O O . ALA A 1 586 ? -63.969 6.356 78.402 1.00 71.38 586 ALA A O 1
ATOM 4238 N N . SER A 1 587 ? -62.412 7.799 79.170 1.00 76.62 587 SER A N 1
ATOM 4239 C CA . SER A 1 587 ? -61.363 7.604 78.169 1.00 76.62 587 SER A CA 1
ATOM 4240 C C . SER A 1 587 ? -60.011 7.421 78.869 1.00 76.62 587 SER A C 1
ATOM 4242 O O . SER A 1 587 ? -59.688 8.153 79.811 1.00 76.62 587 SER A O 1
ATOM 4244 N N . VAL A 1 588 ? -59.198 6.490 78.372 1.00 78.81 588 VAL A N 1
ATOM 4245 C CA . VAL A 1 588 ? -57.786 6.301 78.757 1.00 78.81 588 VAL A CA 1
ATOM 4246 C C . VAL A 1 588 ? -56.871 6.715 77.601 1.00 78.81 588 VAL A C 1
ATOM 4248 O O . VAL A 1 588 ? -57.345 6.928 76.488 1.00 78.81 588 VAL A O 1
ATOM 4251 N N . SER A 1 589 ? -55.568 6.888 77.831 1.00 75.44 589 SER A N 1
ATOM 4252 C CA . SER A 1 589 ? -54.637 7.085 76.709 1.00 75.44 589 SER A CA 1
ATOM 4253 C C . SER A 1 589 ? -54.429 5.753 75.971 1.00 75.44 589 SER A C 1
ATOM 4255 O O . SER A 1 589 ? -54.381 4.712 76.636 1.00 75.44 589 SER A O 1
ATOM 4257 N N . PRO A 1 590 ? -54.251 5.747 74.638 1.00 73.31 590 PRO A N 1
ATOM 4258 C CA . PRO A 1 590 ? -53.989 4.518 73.887 1.00 73.31 590 PRO A CA 1
ATOM 4259 C C . PRO A 1 590 ? -52.828 3.702 74.483 1.00 73.31 590 PRO A C 1
ATOM 4261 O O . PRO A 1 590 ? -51.851 4.269 74.980 1.00 73.31 590 PRO A O 1
ATOM 4264 N N . ASN A 1 591 ? -52.930 2.369 74.448 1.00 70.44 591 ASN A N 1
ATOM 4265 C CA . ASN A 1 591 ? -51.894 1.430 74.915 1.00 70.44 591 ASN A CA 1
ATOM 4266 C C . ASN A 1 591 ? -51.473 1.604 76.394 1.00 70.44 591 ASN A C 1
ATOM 4268 O O . ASN A 1 591 ? -50.317 1.378 76.757 1.00 70.44 591 ASN A O 1
ATOM 4272 N N . THR A 1 592 ? -52.375 2.045 77.279 1.00 75.12 592 THR A N 1
ATOM 4273 C CA . THR A 1 592 ? -52.085 2.179 78.725 1.00 75.12 592 THR A CA 1
ATOM 4274 C C . THR A 1 592 ? -52.637 1.051 79.584 1.00 75.12 592 THR A C 1
ATOM 4276 O O . THR A 1 592 ? -51.981 0.666 80.549 1.00 75.12 592 THR A O 1
ATOM 4279 N N . CYS A 1 593 ? -53.798 0.505 79.236 1.00 79.38 593 CYS A N 1
ATOM 4280 C CA . CYS A 1 593 ? -54.423 -0.602 79.947 1.00 79.38 593 CYS A CA 1
ATOM 4281 C C . CYS A 1 593 ? -55.285 -1.447 78.997 1.00 79.38 593 CYS A C 1
ATOM 4283 O O . CYS A 1 593 ? -55.714 -0.974 77.937 1.00 79.38 593 CYS A O 1
ATOM 4285 N N . LYS A 1 594 ? -55.528 -2.705 79.377 1.00 83.50 594 LYS A N 1
ATOM 4286 C CA . LYS A 1 594 ? -56.401 -3.634 78.648 1.00 83.50 594 LYS A CA 1
ATOM 4287 C C . LYS A 1 594 ? -57.806 -3.663 79.240 1.00 83.50 594 LYS A C 1
ATOM 4289 O O . LYS A 1 594 ? -57.976 -3.574 80.459 1.00 83.50 594 LYS A O 1
ATOM 4294 N N . CYS A 1 595 ? -58.805 -3.804 78.376 1.00 82.94 595 CYS A N 1
ATOM 4295 C CA . CYS A 1 595 ? -60.203 -3.826 78.795 1.00 82.94 595 CYS A CA 1
ATOM 4296 C C . CYS A 1 595 ? -60.526 -5.106 79.586 1.00 82.94 595 CYS A C 1
ATOM 4298 O O . CYS A 1 595 ? -59.940 -6.165 79.346 1.00 82.94 595 CYS A O 1
ATOM 4300 N N . VAL A 1 596 ? -61.479 -5.013 80.513 1.00 78.19 596 VAL A N 1
ATOM 4301 C CA . VAL A 1 596 ? -61.953 -6.144 81.325 1.00 78.19 596 VAL A CA 1
ATOM 4302 C C . VAL A 1 596 ? -63.467 -6.289 81.207 1.00 78.19 596 VAL A C 1
ATOM 4304 O O . VAL A 1 596 ? -64.167 -5.350 80.829 1.00 78.19 596 VAL A O 1
ATOM 4307 N N . GLU A 1 597 ? -63.986 -7.480 81.499 1.00 75.12 597 GLU A N 1
ATOM 4308 C CA . GLU A 1 597 ? -65.416 -7.772 81.391 1.00 75.12 597 GLU A CA 1
ATOM 4309 C C . GLU A 1 597 ? -66.241 -6.788 82.243 1.00 75.12 597 GLU A C 1
ATOM 4311 O O . GLU A 1 597 ? -66.055 -6.678 83.454 1.00 75.12 597 GLU A O 1
ATOM 4316 N N . GLY A 1 598 ? -67.125 -6.025 81.591 1.00 72.75 598 GLY A N 1
ATOM 4317 C CA . GLY A 1 598 ? -67.941 -4.988 82.231 1.00 72.75 598 GLY A CA 1
ATOM 4318 C C . GLY A 1 598 ? -67.294 -3.599 82.359 1.00 72.75 598 GLY A C 1
ATOM 4319 O O . GLY A 1 598 ? -67.962 -2.689 82.851 1.00 72.75 598 GLY A O 1
ATOM 4320 N N . HIS A 1 599 ? -66.049 -3.393 81.903 1.00 77.75 599 HIS A N 1
ATOM 4321 C CA . HIS A 1 599 ? -65.390 -2.080 81.905 1.00 77.75 599 HIS A CA 1
ATOM 4322 C C . HIS A 1 599 ? -64.508 -1.850 80.661 1.00 77.75 599 HIS A C 1
ATOM 4324 O O . HIS A 1 599 ? -63.406 -2.388 80.535 1.00 77.75 599 HIS A O 1
ATOM 4330 N N . THR A 1 600 ? -65.007 -1.016 79.742 1.00 78.31 600 THR A N 1
ATOM 4331 C CA . THR A 1 600 ? -64.392 -0.726 78.434 1.00 78.31 600 THR A CA 1
ATOM 4332 C C . THR A 1 600 ? -64.316 0.790 78.184 1.00 78.31 600 THR A C 1
ATOM 4334 O O . THR A 1 600 ? -65.137 1.322 77.429 1.00 78.31 600 THR A O 1
ATOM 4337 N N . PRO A 1 601 ? -63.411 1.526 78.857 1.00 81.00 601 PRO A N 1
ATOM 4338 C CA . PRO A 1 601 ? -63.243 2.952 78.594 1.00 81.00 601 PRO A CA 1
ATOM 4339 C C . PRO A 1 601 ? -62.773 3.201 77.153 1.00 81.00 601 PRO A C 1
ATOM 4341 O O . PRO A 1 601 ? -62.123 2.361 76.532 1.00 81.00 601 PRO A O 1
ATOM 4344 N N . GLU A 1 602 ? -63.106 4.367 76.610 1.00 76.88 602 GLU A N 1
ATOM 4345 C CA . GLU A 1 602 ? -62.704 4.780 75.267 1.00 76.88 602 GLU A CA 1
ATOM 4346 C C . GLU A 1 602 ? -61.165 4.760 75.155 1.00 76.88 602 GLU A C 1
ATOM 4348 O O . GLU A 1 602 ? -60.461 5.195 76.070 1.00 76.88 602 GLU A O 1
ATOM 4353 N N . ASN A 1 603 ? -60.640 4.204 74.058 1.00 77.00 603 ASN A N 1
ATOM 4354 C CA . ASN A 1 603 ? -59.211 3.938 73.815 1.00 77.00 603 ASN A CA 1
ATOM 4355 C C . ASN A 1 603 ? -58.539 2.850 74.690 1.00 77.00 603 ASN A C 1
ATOM 4357 O O . ASN A 1 603 ? -57.310 2.726 74.649 1.00 77.00 603 ASN A O 1
ATOM 4361 N N . CYS A 1 604 ? -59.286 2.032 75.450 1.00 79.69 604 CYS A N 1
ATOM 4362 C CA . CYS A 1 604 ? -58.715 0.817 76.050 1.00 79.69 604 CYS A CA 1
ATOM 4363 C C . CYS A 1 604 ? -58.438 -0.253 74.983 1.00 79.69 604 CYS A C 1
ATOM 4365 O O . CYS A 1 604 ? -59.179 -0.383 74.005 1.00 79.69 604 CYS A O 1
ATOM 4367 N N . VAL A 1 605 ? -57.379 -1.048 75.171 1.00 79.31 605 VAL A N 1
ATOM 4368 C CA . VAL A 1 605 ? -57.036 -2.111 74.217 1.00 79.31 605 VAL A CA 1
ATOM 4369 C C . VAL A 1 605 ? -57.815 -3.380 74.562 1.00 79.31 605 VAL A C 1
ATOM 4371 O O . VAL A 1 605 ? -57.605 -3.988 75.614 1.00 79.31 605 VAL A O 1
ATOM 4374 N N . CYS A 1 606 ? -58.750 -3.774 73.696 1.00 74.12 606 CYS A N 1
ATOM 4375 C CA . CYS A 1 606 ? -59.528 -5.001 73.862 1.00 74.12 606 CYS A CA 1
ATOM 4376 C C . CYS A 1 606 ? -58.727 -6.191 73.313 1.00 74.12 606 CYS A C 1
ATOM 4378 O O . CYS A 1 606 ? -58.451 -6.200 72.112 1.00 74.12 606 CYS A O 1
ATOM 4380 N N . PRO A 1 607 ? -58.389 -7.216 74.118 1.00 63.44 607 PRO A N 1
ATOM 4381 C CA . PRO A 1 607 ? -57.848 -8.446 73.561 1.00 63.44 607 PRO A CA 1
ATOM 4382 C C . PRO A 1 607 ? -58.915 -9.091 72.668 1.00 63.44 607 PRO A C 1
ATOM 4384 O O . PRO A 1 607 ? -59.977 -9.502 73.137 1.00 63.44 607 PRO A O 1
ATOM 4387 N N . VAL A 1 608 ? -58.643 -9.162 71.367 1.00 58.88 608 VAL A N 1
ATOM 4388 C CA . VAL A 1 608 ? -59.427 -9.979 70.438 1.00 58.88 608 VAL A CA 1
ATOM 4389 C C . VAL A 1 608 ? -59.111 -11.421 70.805 1.00 58.88 608 VAL A C 1
ATOM 4391 O O . VAL A 1 608 ? -57.963 -11.825 70.675 1.00 58.88 608 VAL A O 1
ATOM 4394 N N . VAL A 1 609 ? -60.071 -12.181 71.335 1.00 50.38 609 VAL A N 1
ATOM 4395 C CA . VAL A 1 609 ? -59.847 -13.595 71.676 1.00 50.38 609 VAL A CA 1
ATOM 4396 C C . VAL A 1 609 ? -59.584 -14.365 70.376 1.00 50.38 609 VAL A C 1
ATOM 4398 O O . VAL A 1 609 ? -60.522 -14.516 69.588 1.00 50.38 609 VAL A O 1
ATOM 4401 N N . PRO A 1 610 ? -58.369 -14.885 70.123 1.00 42.62 610 PRO A N 1
ATOM 4402 C CA . PRO A 1 610 ? -58.133 -15.762 68.993 1.00 42.62 610 PRO A CA 1
ATOM 4403 C C . PRO A 1 610 ? -58.524 -17.168 69.445 1.00 42.62 610 PRO A C 1
ATOM 4405 O O . PRO A 1 610 ? -57.920 -17.745 70.353 1.00 42.62 610 PRO A O 1
ATOM 4408 N N . ALA A 1 611 ? -59.568 -17.733 68.848 1.00 44.34 611 ALA A N 1
ATOM 4409 C CA . ALA A 1 611 ? -59.794 -19.162 68.971 1.00 44.34 611 ALA A CA 1
ATOM 4410 C C . ALA A 1 611 ? -58.624 -19.893 68.287 1.00 44.34 611 ALA A C 1
ATOM 4412 O O . ALA A 1 611 ? -58.424 -19.734 67.090 1.00 44.34 611 ALA A O 1
ATOM 4413 N N . GLN A 1 612 ? -57.920 -20.717 69.070 1.00 46.19 612 GLN A N 1
ATOM 4414 C CA . GLN A 1 612 ? -56.869 -21.669 68.681 1.00 46.19 612 GLN A CA 1
ATOM 4415 C C . GLN A 1 612 ? -55.481 -21.096 68.354 1.00 46.19 612 GLN A C 1
ATOM 4417 O O . GLN A 1 612 ? -55.226 -20.657 67.244 1.00 46.19 612 GLN A O 1
ATOM 4422 N N . LEU A 1 613 ? -54.556 -21.241 69.311 1.00 39.72 613 LEU A N 1
ATOM 4423 C CA . LEU A 1 613 ? -53.116 -21.455 69.093 1.00 39.72 613 LEU A CA 1
ATOM 4424 C C . LEU A 1 613 ? -52.514 -22.030 70.390 1.00 39.72 613 LEU A C 1
ATOM 4426 O O . LEU A 1 613 ? -52.025 -21.306 71.251 1.00 39.72 613 LEU A O 1
ATOM 4430 N N . ALA A 1 614 ? -52.661 -23.347 70.557 1.00 30.89 614 ALA A N 1
ATOM 4431 C CA . ALA A 1 614 ? -51.895 -24.185 71.482 1.00 30.89 614 ALA A CA 1
ATOM 4432 C C . ALA A 1 614 ? -52.083 -25.666 71.098 1.00 30.89 614 ALA A C 1
ATOM 4434 O O . ALA A 1 614 ? -52.821 -26.395 71.761 1.00 30.89 614 ALA A O 1
ATOM 4435 N N . THR A 1 615 ? -51.438 -26.073 70.004 1.00 31.97 615 THR A N 1
ATOM 4436 C CA . THR A 1 615 ? -50.855 -27.410 69.784 1.00 31.97 615 THR A CA 1
ATOM 4437 C C . THR A 1 615 ? -49.711 -27.267 68.809 1.00 31.97 615 THR A C 1
ATOM 4439 O O . THR A 1 615 ? -49.967 -26.635 67.758 1.00 31.97 615 THR A O 1
#

Radius of gyration: 56.15 Å; chains: 1; bounding box: 140×117×143 Å